Protein AF-0000000085040462 (afdb_homodimer)

Foldseek 3Di:
DDQDQVLLVVLCVVQVADSVLSVVLCVVVVNDSVSSVVVLLVLLVVLQVVCVPPDFQAWFKDKDADPQQFKMKIWTKTKRDVVLRPDPVRVVLRVVLRVQCVVVVPDDQVSSQQTDDPRHGVVSVQSSVCSRVSIHIGIDDMDMDGANHKAKDADPSRFKIKIWHKPPQPFPCLRVLNHQLRVVCRVLVAPEQAPVGDDVVVLVVQLVVQLVVCVVVVHDPVCSNVRSVVSSVVCRLRRHQQNDQRPVHRVDGSVRVQCVRPNPMDIDDMDMGGGD/DDQDQVLLVVLCVVQVADSVLSVVLCVVVVNDSVSSVVVLLVLLVVLQVVCVPADFQAAFKDKDADPQQFKMKIWTKTKRDVVLRPDPVRVVLRVVLRVQCVVVVPDDQVSSQQTDDPRHGVVSVQSSVCSRVSIHIGIDDMDMDGANHKAKDADPSRFKIKIWHKPPQPFPCLRVLNHQLRVVCRPQVAPEQAPVGDDVVVLVVQLVVQLVVCVVVVHDNVCSNVRSVVSSVVVRLRRHQQNDQRPVHRVDGSVRVQCVRPNPMDIDDMDMGGGD

Radius of gyration: 31.66 Å; Cα contacts (8 Å, |Δi|>4): 1090; chains: 2; bounding box: 50×104×72 Å

pLDDT: mean 96.41, std 3.33, range [62.56, 98.94]

Nearest PDB structures (foldseek):
  4pc2-assembly1_C  TM=9.126E-01  e=3.373E-28  Escherichia coli
  7vmx-assembly1_A  TM=9.121E-01  e=2.551E-26  Mycobacterium tuberculosis
  4r71-assembly2_C  TM=9.081E-01  e=3.255E-26  Escherichia coli K-12
  1tfe-assembly1_A-2  TM=8.864E-01  e=5.019E-11  Thermus thermophilus
  1aip-assembly1_D  TM=4.682E-01  e=1.614E-14  Thermus thermophilus

InterPro domains:
  IPR001816 Translation elongation factor EFTs/EF1B [MF_00050] (1-276)
  IPR001816 Translation elongation factor EFTs/EF1B [PTHR11741] (5-276)
  IPR001816 Translation elongation factor EFTs/EF1B [TIGR00116] (1-276)
  IPR009060 UBA-like superfamily [SSF46934] (1-55)
  IPR014039 Translation elongation factor EFTs/EF1B, dimerisation [PF00889] (80-276)
  IPR018101 Translation elongation factor Ts, conserved site [PS01126] (11-26)
  IPR018101 Translation elongation factor Ts, conserved site [PS01127] (76-86)
  IPR036402 Elongation factor Ts, dimerisation domain superfamily [G3DSA:3.30.479.20] (56-147)
  IPR036402 Elongation factor Ts, dimerisation domain superfamily [G3DSA:3.30.479.20] (149-276)
  IPR036402 Elongation factor Ts, dimerisation domain superfamily [SSF54713] (56-276)

Structure (mmCIF, N/CA/C/O backbone):
data_AF-0000000085040462-model_v1
#
loop_
_entity.id
_entity.type
_entity.pdbx_description
1 polymer 'Elongation factor Ts'
#
loop_
_atom_site.group_PDB
_atom_site.id
_atom_site.type_symbol
_atom_site.label_atom_id
_atom_site.label_alt_id
_atom_site.label_comp_id
_atom_site.label_asym_id
_atom_site.label_entity_id
_atom_site.label_seq_id
_atom_site.pdbx_PDB_ins_code
_atom_site.Cartn_x
_atom_site.Cartn_y
_atom_site.Cartn_z
_atom_site.occupancy
_atom_site.B_iso_or_equiv
_atom_site.auth_seq_id
_atom_site.auth_comp_id
_atom_site.auth_asym_id
_atom_site.auth_atom_id
_atom_site.pdbx_PDB_model_num
ATOM 1 N N . MET A 1 1 ? -19.969 27.719 -11.742 1 62.56 1 MET A N 1
ATOM 2 C CA . MET A 1 1 ? -20.031 27.828 -10.289 1 62.56 1 MET A CA 1
ATOM 3 C C . MET A 1 1 ? -18.703 27.484 -9.648 1 62.56 1 MET A C 1
ATOM 5 O O . MET A 1 1 ? -17.953 26.656 -10.172 1 62.56 1 MET A O 1
ATOM 9 N N . ALA A 1 2 ? -18.344 28.125 -8.617 1 82.06 2 ALA A N 1
ATOM 10 C CA . ALA A 1 2 ? -17.031 27.922 -8.023 1 82.06 2 ALA A CA 1
ATOM 11 C C . ALA A 1 2 ? -16.984 26.641 -7.199 1 82.06 2 ALA A C 1
ATOM 13 O O . ALA A 1 2 ? -17.875 26.391 -6.375 1 82.06 2 ALA A O 1
ATOM 14 N N . ILE A 1 3 ? -16.203 25.562 -7.66 1 92.06 3 ILE A N 1
ATOM 15 C CA . ILE A 1 3 ? -16 24.297 -6.945 1 92.06 3 ILE A CA 1
ATOM 16 C C . ILE A 1 3 ? -15.164 24.547 -5.691 1 92.06 3 ILE A C 1
ATOM 18 O O . ILE A 1 3 ? -14.062 25.078 -5.766 1 92.06 3 ILE A O 1
ATOM 22 N N . THR A 1 4 ? -15.75 24.219 -4.578 1 92.69 4 THR A N 1
ATOM 23 C CA . THR A 1 4 ? -15.07 24.484 -3.316 1 92.69 4 THR A CA 1
ATOM 24 C C . THR A 1 4 ? -14.141 23.328 -2.949 1 92.69 4 THR A C 1
ATOM 26 O O . THR A 1 4 ? -14.312 22.203 -3.438 1 92.69 4 THR A O 1
ATOM 29 N N . ALA A 1 5 ? -13.211 23.609 -2.092 1 90.12 5 ALA A N 1
ATOM 30 C CA . ALA A 1 5 ? -12.297 22.578 -1.579 1 90.12 5 ALA A CA 1
ATOM 31 C C . ALA A 1 5 ? -13.055 21.484 -0.834 1 90.12 5 ALA A C 1
ATOM 33 O O . ALA A 1 5 ? -12.695 20.312 -0.903 1 90.12 5 ALA A O 1
ATOM 34 N N . GLN A 1 6 ? -14.055 21.922 -0.183 1 92.38 6 GLN A N 1
ATOM 35 C CA . GLN A 1 6 ? -14.867 20.984 0.579 1 92.38 6 GLN A CA 1
ATOM 36 C C . GLN A 1 6 ? -15.562 19.984 -0.344 1 92.38 6 GLN A C 1
ATOM 38 O O . GLN A 1 6 ? -15.633 18.797 -0.041 1 92.38 6 GLN A O 1
ATOM 43 N N . GLU A 1 7 ? -16.062 20.531 -1.396 1 94.38 7 GLU A N 1
ATOM 44 C CA . GLU A 1 7 ? -16.719 19.672 -2.373 1 94.38 7 GLU A CA 1
ATOM 45 C C . GLU A 1 7 ? -15.727 18.688 -2.994 1 94.38 7 GLU A C 1
ATOM 47 O O . GLU A 1 7 ? -16.047 17.5 -3.172 1 94.38 7 GLU A O 1
ATOM 52 N N . VAL A 1 8 ? -14.57 19.188 -3.312 1 94.94 8 VAL A N 1
ATOM 53 C CA . VAL A 1 8 ? -13.531 18.344 -3.893 1 94.94 8 VAL A CA 1
ATOM 54 C C . VAL A 1 8 ? -13.156 17.234 -2.91 1 94.94 8 VAL A C 1
ATOM 56 O O . VAL A 1 8 ? -13.039 16.062 -3.293 1 94.94 8 VAL A O 1
ATOM 59 N N . ASN A 1 9 ? -13.047 17.609 -1.675 1 92.62 9 ASN A N 1
ATOM 60 C CA . ASN A 1 9 ? -12.672 16.641 -0.647 1 92.62 9 ASN A CA 1
ATOM 61 C C . ASN A 1 9 ? -13.758 15.586 -0.448 1 92.62 9 ASN A C 1
ATOM 63 O O . ASN A 1 9 ? -13.453 14.414 -0.231 1 92.62 9 ASN A O 1
ATOM 67 N N . LYS A 1 10 ? -14.906 16.031 -0.472 1 94.31 10 LYS A N 1
ATOM 68 C CA . LYS A 1 10 ? -16.016 15.094 -0.341 1 94.31 10 LYS A CA 1
ATOM 69 C C . LYS A 1 10 ? -15.977 14.047 -1.451 1 94.31 10 LYS A C 1
ATOM 71 O O . LYS A 1 10 ? -16.109 12.852 -1.188 1 94.31 10 LYS A O 1
ATOM 76 N N . LEU A 1 11 ? -15.812 14.5 -2.699 1 95.25 11 LEU A N 1
ATOM 77 C CA . LEU A 1 11 ? -15.734 13.586 -3.83 1 95.25 11 LEU A CA 1
ATOM 78 C C . LEU A 1 11 ? -14.531 12.664 -3.697 1 95.25 11 LEU A C 1
ATOM 80 O O . LEU A 1 11 ? -14.617 11.469 -3.988 1 95.25 11 LEU A O 1
ATOM 84 N N . ARG A 1 12 ? -13.438 13.234 -3.248 1 92.5 12 ARG A N 1
ATOM 85 C CA . ARG A 1 12 ? -12.211 12.477 -3.047 1 92.5 12 ARG A CA 1
ATOM 86 C C . ARG A 1 12 ? -12.422 11.352 -2.031 1 92.5 12 ARG A C 1
ATOM 88 O O . ARG A 1 12 ? -11.984 10.227 -2.25 1 92.5 12 ARG A O 1
ATOM 95 N N . GLN A 1 13 ? -13.07 11.672 -0.992 1 89.25 13 GLN A N 1
ATOM 96 C CA . GLN A 1 13 ? -13.32 10.695 0.062 1 89.25 13 GLN A CA 1
ATOM 97 C C . GLN A 1 13 ? -14.242 9.586 -0.427 1 89.25 13 GLN A C 1
ATOM 99 O O . GLN A 1 13 ? -14.078 8.422 -0.045 1 89.25 13 GLN A O 1
ATOM 104 N N . LYS A 1 14 ? -15.086 9.953 -1.251 1 89.31 14 LYS A N 1
ATOM 105 C CA . LYS A 1 14 ? -16.062 8.992 -1.75 1 89.31 14 LYS A CA 1
ATOM 106 C C . LYS A 1 14 ? -15.445 8.062 -2.791 1 89.31 14 LYS A C 1
ATOM 108 O O . LYS A 1 14 ? -15.758 6.875 -2.838 1 89.31 14 LYS A O 1
ATOM 113 N N . THR A 1 15 ? -14.5 8.578 -3.598 1 90.38 15 THR A N 1
ATOM 114 C CA . THR A 1 15 ? -14.047 7.824 -4.762 1 90.38 15 THR A CA 1
ATOM 115 C C . THR A 1 15 ? -12.617 7.32 -4.562 1 90.38 15 THR A C 1
ATOM 117 O O . THR A 1 15 ? -12.18 6.406 -5.258 1 90.38 15 THR A O 1
ATOM 120 N N . GLY A 1 16 ? -11.898 7.98 -3.656 1 88.25 16 GLY A N 1
ATOM 121 C CA . GLY A 1 16 ? -10.5 7.648 -3.445 1 88.25 16 GLY A CA 1
ATOM 122 C C . GLY A 1 16 ? -9.586 8.195 -4.527 1 88.25 16 GLY A C 1
ATOM 123 O O . GLY A 1 16 ? -8.367 8.016 -4.469 1 88.25 16 GLY A O 1
ATOM 124 N N . ALA A 1 17 ? -10.195 8.96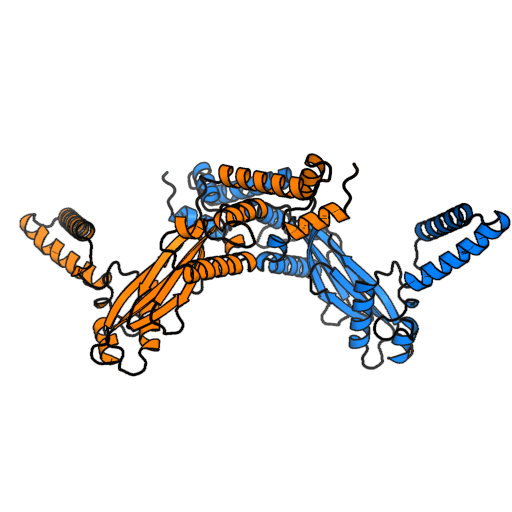9 -5.477 1 90.69 17 ALA A N 1
ATOM 125 C CA . ALA A 1 17 ? -9.406 9.539 -6.566 1 90.69 17 ALA A CA 1
ATOM 126 C C . ALA A 1 17 ? -8.539 10.695 -6.074 1 90.69 17 ALA A C 1
ATOM 128 O O . ALA A 1 17 ? -8.758 11.219 -4.98 1 90.69 17 ALA A O 1
ATOM 129 N N . GLY A 1 18 ? -7.508 10.992 -6.848 1 90 18 GLY A N 1
ATOM 130 C CA . GLY A 1 18 ? -6.629 12.094 -6.488 1 90 18 GLY A CA 1
ATOM 131 C C . GLY A 1 18 ? -7.332 13.438 -6.477 1 90 18 GLY A C 1
ATOM 132 O O . GLY A 1 18 ? -8.336 13.625 -7.168 1 90 18 GLY A O 1
ATOM 133 N N . MET A 1 19 ? -6.812 14.297 -5.758 1 91.62 19 MET A N 1
ATOM 134 C CA . MET A 1 19 ? -7.391 15.625 -5.539 1 91.62 19 MET A CA 1
ATOM 135 C C . MET A 1 19 ? -7.652 16.328 -6.867 1 91.62 19 MET A C 1
ATOM 137 O O . MET A 1 19 ? -8.766 16.797 -7.109 1 91.62 19 MET A O 1
ATOM 141 N N . MET A 1 20 ? -6.652 16.359 -7.758 1 90.94 20 MET A N 1
ATOM 142 C CA . MET A 1 20 ? -6.766 17.109 -9.008 1 90.94 20 MET A CA 1
ATOM 143 C C . MET A 1 20 ? -7.781 16.453 -9.938 1 90.94 20 MET A C 1
ATOM 145 O O . MET A 1 20 ? -8.484 17.141 -10.68 1 90.94 20 MET A O 1
ATOM 149 N N . ASP A 1 21 ? -7.832 15.188 -9.922 1 93.31 21 ASP A N 1
ATOM 150 C CA . ASP A 1 21 ? -8.82 14.477 -10.727 1 93.31 21 ASP A CA 1
ATOM 151 C C . ASP A 1 21 ? -10.242 14.797 -10.258 1 93.31 21 ASP A C 1
ATOM 153 O O . ASP A 1 21 ? -11.133 15.023 -11.07 1 93.31 21 ASP A O 1
ATOM 157 N N . CYS A 1 22 ? -10.43 14.844 -8.969 1 95.62 22 CYS A N 1
ATOM 158 C CA . CYS A 1 22 ? -11.727 15.195 -8.406 1 95.62 22 CYS A CA 1
ATOM 159 C C . CYS A 1 22 ? -12.109 16.625 -8.75 1 95.62 22 CYS A C 1
ATOM 161 O O . CYS A 1 22 ? -13.25 16.906 -9.117 1 95.62 22 CYS A O 1
ATOM 163 N N . LYS A 1 23 ? -11.109 17.469 -8.609 1 95.25 23 LYS A N 1
ATOM 164 C CA . LYS A 1 23 ? -11.344 18.875 -8.945 1 95.25 23 LYS A CA 1
ATOM 165 C C . LYS A 1 23 ? -11.75 19.016 -10.414 1 95.25 23 LYS A C 1
ATOM 167 O O . LYS A 1 23 ? -12.734 19.703 -10.719 1 95.25 23 LYS A O 1
ATOM 172 N N . LYS A 1 24 ? -11.094 18.375 -11.289 1 95.06 24 LYS A N 1
ATOM 173 C CA . LYS A 1 24 ? -11.391 18.438 -12.719 1 95.06 24 LYS A CA 1
ATOM 174 C C . LYS A 1 24 ? -12.766 17.844 -13.016 1 95.06 24 LYS A C 1
ATOM 176 O O . LYS A 1 24 ? -13.523 18.391 -13.812 1 95.06 24 LYS A O 1
ATOM 181 N N . ALA A 1 25 ? -13.07 16.75 -12.383 1 96.75 25 ALA A N 1
ATOM 182 C CA . ALA A 1 25 ? -14.359 16.094 -12.594 1 96.75 25 ALA A CA 1
ATOM 183 C C . ALA A 1 25 ? -15.516 17 -12.148 1 96.75 25 ALA A C 1
ATOM 185 O O . ALA A 1 25 ? -16.5 17.141 -12.867 1 96.75 25 ALA A O 1
ATOM 186 N N . LEU A 1 26 ? -15.359 17.609 -11 1 97.81 26 LEU A N 1
ATOM 187 C CA . LEU A 1 26 ? -16.406 18.5 -10.492 1 97.81 26 LEU A CA 1
ATOM 188 C C . LEU A 1 26 ? -16.562 19.719 -11.391 1 97.81 26 LEU A C 1
ATOM 190 O O . LEU A 1 26 ? -17.688 20.172 -11.633 1 97.81 26 LEU A O 1
ATOM 194 N N . THR A 1 27 ? -15.414 20.172 -11.875 1 97.25 27 THR A N 1
ATOM 195 C CA . THR A 1 27 ? -15.445 21.328 -12.773 1 97.25 27 THR A CA 1
ATOM 196 C C . THR A 1 27 ? -16.172 20.984 -14.062 1 97.25 27 THR A C 1
ATOM 198 O O . THR A 1 27 ? -17.078 21.719 -14.484 1 97.25 27 THR A O 1
ATOM 201 N N . GLU A 1 28 ? -15.797 19.875 -14.609 1 96.88 28 GLU A N 1
ATOM 202 C CA . GLU A 1 28 ? -16.422 19.422 -15.844 1 96.88 28 GLU A CA 1
ATOM 203 C C . GLU A 1 28 ? -17.922 19.156 -15.633 1 96.88 28 GLU A C 1
ATOM 205 O O . GLU A 1 28 ? -18.734 19.391 -16.531 1 96.88 28 GLU A O 1
ATOM 210 N N . ALA A 1 29 ? -18.266 18.75 -14.43 1 97.44 29 ALA A N 1
ATOM 211 C CA . ALA A 1 29 ? -19.641 18.406 -14.078 1 97.44 29 ALA A CA 1
ATOM 212 C C . ALA A 1 29 ? -20.406 19.641 -13.594 1 97.44 29 ALA A C 1
ATOM 214 O O . ALA A 1 29 ? -21.562 19.547 -13.195 1 97.44 29 ALA A O 1
ATOM 215 N N . GLU A 1 30 ? -19.75 20.734 -13.57 1 96.06 30 GLU A N 1
ATOM 216 C CA . GLU A 1 30 ? -20.328 21.984 -13.102 1 96.06 30 GLU A CA 1
ATOM 217 C C . GLU A 1 30 ? -20.938 21.828 -11.711 1 96.06 30 GLU A C 1
ATOM 219 O O . GLU A 1 30 ? -22.062 22.266 -11.461 1 96.06 30 GLU A O 1
ATOM 224 N N . GLY A 1 31 ? -20.328 21.078 -10.953 1 95 31 GLY A N 1
ATOM 225 C CA . GLY A 1 31 ? -20.688 20.938 -9.547 1 95 31 GLY A CA 1
ATOM 226 C C . GLY A 1 31 ? -21.656 19.797 -9.273 1 95 31 GLY A C 1
ATOM 227 O O . GLY A 1 31 ? -22 19.531 -8.125 1 95 31 GLY A O 1
ATOM 228 N N . ASP A 1 32 ? -22.078 19.141 -10.297 1 96.12 32 ASP A N 1
ATOM 229 C CA . ASP A 1 32 ? -22.953 17.984 -10.125 1 96.12 32 ASP A CA 1
ATOM 230 C C . ASP A 1 32 ? -22.172 16.766 -9.648 1 96.12 32 ASP A C 1
ATOM 232 O O . ASP A 1 32 ? -21.375 16.203 -10.406 1 96.12 32 ASP A O 1
ATOM 236 N N . PHE A 1 33 ? -22.438 16.375 -8.422 1 95 33 PHE A N 1
ATOM 237 C CA . PHE A 1 33 ? -21.641 15.336 -7.77 1 95 33 PHE A CA 1
ATOM 238 C C . PHE A 1 33 ? -21.797 14.008 -8.492 1 95 33 PHE A C 1
ATOM 240 O O . PHE A 1 33 ? -20.812 13.305 -8.734 1 95 33 PHE A O 1
ATOM 247 N N . GLU A 1 34 ? -23.031 13.633 -8.875 1 95.12 34 GLU A N 1
ATOM 248 C CA . GLU A 1 34 ? -23.266 12.367 -9.562 1 95.12 34 GLU A CA 1
ATOM 249 C C . GLU A 1 34 ? -22.594 12.344 -10.93 1 95.12 34 GLU A C 1
ATOM 251 O O . GLU A 1 34 ? -22 11.344 -11.328 1 95.12 34 GLU A O 1
ATOM 256 N N . LYS A 1 35 ? -22.719 13.422 -11.602 1 96.38 35 LYS A N 1
ATOM 257 C CA . LYS A 1 35 ? -22.047 13.539 -12.891 1 96.38 35 LYS A CA 1
ATOM 258 C C . LYS A 1 35 ? -20.531 13.461 -12.742 1 96.38 35 LYS A C 1
ATOM 260 O O . LYS A 1 35 ? -19.859 12.875 -13.586 1 96.38 35 LYS A O 1
ATOM 265 N N . ALA A 1 36 ? -19.984 14.055 -11.688 1 97.06 36 ALA A N 1
ATOM 266 C CA . ALA A 1 36 ? -18.547 14.008 -11.43 1 97.06 36 ALA A CA 1
ATOM 267 C C . ALA A 1 36 ? -18.078 12.578 -11.188 1 97.06 36 ALA A C 1
ATOM 269 O O . ALA A 1 36 ? -17.016 12.18 -11.664 1 97.06 36 ALA A O 1
ATOM 270 N N . ILE A 1 37 ? -18.906 11.836 -10.453 1 94.31 37 ILE A N 1
ATOM 271 C CA . ILE A 1 37 ? -18.578 10.438 -10.203 1 94.31 37 ILE A CA 1
ATOM 272 C C . ILE A 1 37 ? -18.531 9.672 -11.523 1 94.31 37 ILE A C 1
ATOM 274 O O . ILE A 1 37 ? -17.625 8.867 -11.75 1 94.31 37 ILE A O 1
ATOM 278 N N . ASP A 1 38 ? -19.438 9.961 -12.422 1 94.94 38 ASP A N 1
ATOM 279 C CA . ASP A 1 38 ? -19.484 9.312 -13.734 1 94.94 38 ASP A CA 1
ATOM 280 C C . ASP A 1 38 ? -18.25 9.68 -14.555 1 94.94 38 ASP A C 1
ATOM 282 O O . ASP A 1 38 ? -17.703 8.836 -15.266 1 94.94 38 ASP A O 1
ATOM 286 N N . ILE A 1 39 ? -17.875 10.875 -14.477 1 96.06 39 ILE A N 1
ATOM 287 C CA . ILE A 1 39 ? -16.703 11.336 -15.195 1 96.06 39 ILE A CA 1
ATOM 288 C C . ILE A 1 39 ? -15.461 10.602 -14.695 1 96.06 39 ILE A C 1
ATOM 290 O O . ILE A 1 39 ? -14.617 10.172 -15.492 1 96.06 39 ILE A O 1
ATOM 294 N N . LEU A 1 40 ? -15.383 10.43 -13.375 1 95.12 40 LEU A N 1
ATOM 295 C CA . LEU A 1 40 ? -14.258 9.695 -12.797 1 95.12 40 LEU A CA 1
ATOM 296 C C . LEU A 1 40 ? -14.281 8.234 -13.234 1 95.12 40 LEU A C 1
ATOM 298 O O . LEU A 1 40 ? -13.234 7.645 -13.492 1 95.12 40 LEU A O 1
ATOM 302 N N . ARG A 1 41 ? -15.391 7.699 -13.297 1 93 41 ARG A N 1
ATOM 303 C CA . ARG A 1 41 ? -15.531 6.324 -13.758 1 93 41 ARG A CA 1
ATOM 304 C C . ARG A 1 41 ? -15.062 6.18 -15.203 1 93 41 ARG A C 1
ATOM 306 O O . ARG A 1 41 ? -14.328 5.246 -15.531 1 93 41 ARG A O 1
ATOM 313 N N . LYS A 1 42 ? -15.453 7.102 -16.047 1 95.5 42 LYS A N 1
ATOM 314 C CA . LYS A 1 42 ? -15.023 7.098 -17.438 1 95.5 42 LYS A CA 1
ATOM 315 C C . LYS A 1 42 ? -13.516 7.246 -17.547 1 95.5 42 LYS A C 1
ATOM 317 O O . LYS A 1 42 ? -12.883 6.617 -18.406 1 95.5 42 LYS A O 1
ATOM 322 N N . LYS A 1 43 ? -13.023 8.047 -16.75 1 93.69 43 LYS A N 1
ATOM 323 C CA . LYS A 1 43 ? -11.57 8.172 -16.703 1 93.69 43 LYS A CA 1
ATOM 324 C C . LYS A 1 43 ? -10.922 6.84 -16.344 1 93.69 43 LYS A C 1
ATOM 326 O O . LYS A 1 43 ? -9.922 6.449 -16.938 1 93.69 43 LYS A O 1
ATOM 331 N N . GLY A 1 44 ? -11.461 6.211 -15.391 1 93.75 44 GLY A N 1
ATOM 332 C CA . GLY A 1 44 ? -10.977 4.887 -15.016 1 93.75 44 GLY A CA 1
ATOM 333 C C . GLY A 1 44 ? -11 3.902 -16.172 1 93.75 44 GLY A C 1
ATOM 334 O O . GLY A 1 44 ? -10.055 3.123 -16.344 1 93.75 44 GLY A O 1
ATOM 335 N N . GLN A 1 45 ? -12.016 3.984 -16.938 1 95.56 45 GLN A N 1
ATOM 336 C CA . GLN A 1 45 ? -12.133 3.135 -18.109 1 95.56 45 GLN A CA 1
ATOM 337 C C . GLN A 1 45 ? -11.039 3.453 -19.125 1 95.56 45 GLN A C 1
ATOM 339 O O . GLN A 1 45 ? -10.477 2.549 -19.75 1 95.56 45 GLN A O 1
ATOM 344 N N . LYS A 1 46 ? -10.82 4.703 -19.281 1 95.56 46 LYS A N 1
ATOM 345 C CA . LYS A 1 46 ? -9.773 5.121 -20.203 1 95.56 46 LYS A CA 1
ATOM 346 C C . LYS A 1 46 ? -8.406 4.617 -19.734 1 95.56 46 LYS A C 1
ATOM 348 O O . LYS A 1 46 ? -7.617 4.121 -20.547 1 95.56 46 LYS A O 1
ATOM 353 N N . VAL A 1 47 ? -8.172 4.758 -18.469 1 93.56 47 VAL A N 1
ATOM 354 C CA . VAL A 1 47 ? -6.918 4.266 -17.906 1 93.56 47 VAL A CA 1
ATOM 355 C C . VAL A 1 47 ? -6.82 2.754 -18.109 1 93.56 47 VAL A C 1
ATOM 357 O O . VAL A 1 47 ? -5.785 2.24 -18.531 1 93.56 47 VAL A O 1
ATOM 360 N N . SER A 1 48 ? -7.836 2.104 -17.797 1 94.62 48 SER A N 1
ATOM 361 C CA . SER A 1 48 ? -7.883 0.655 -17.969 1 94.62 48 SER A CA 1
ATOM 362 C C . SER A 1 48 ? -7.59 0.26 -19.406 1 94.62 48 SER A C 1
ATOM 364 O O . SER A 1 48 ? -6.809 -0.658 -19.656 1 94.62 48 SER A O 1
ATOM 366 N N . ALA A 1 49 ? -8.211 0.947 -20.297 1 95.06 49 ALA A N 1
ATOM 367 C CA . ALA A 1 49 ? -8.031 0.651 -21.719 1 95.06 49 ALA A CA 1
ATOM 368 C C . ALA A 1 49 ? -6.59 0.91 -22.156 1 95.06 49 ALA A C 1
ATOM 370 O O . ALA A 1 49 ? -6.02 0.137 -22.922 1 95.06 49 ALA A O 1
ATOM 371 N N . SER A 1 50 ? -5.98 1.944 -21.703 1 94.19 50 SER A N 1
ATOM 372 C CA . SER A 1 50 ? -4.621 2.314 -22.078 1 94.19 50 SER A CA 1
ATOM 373 C C . SER A 1 50 ? -3.602 1.328 -21.531 1 94.19 50 SER A C 1
ATOM 375 O O . SER A 1 50 ? -2.457 1.282 -21.984 1 94.19 50 SER A O 1
ATOM 377 N N . ARG A 1 51 ? -4.051 0.521 -20.594 1 93.88 51 ARG A N 1
ATOM 378 C CA . ARG A 1 51 ? -3.135 -0.408 -19.938 1 93.88 51 ARG A CA 1
ATOM 379 C C . ARG A 1 51 ? -3.504 -1.854 -20.25 1 93.88 51 ARG A C 1
ATOM 381 O O . ARG A 1 51 ? -3.016 -2.781 -19.594 1 93.88 51 ARG A O 1
ATOM 388 N N . ALA A 1 52 ? -4.281 -1.978 -21.203 1 92.38 52 ALA A N 1
ATOM 389 C CA . ALA A 1 52 ? -4.777 -3.309 -21.531 1 92.38 52 ALA A CA 1
ATOM 390 C C . ALA A 1 52 ? -3.639 -4.23 -21.969 1 92.38 52 ALA A C 1
ATOM 392 O O . ALA A 1 52 ? -3.701 -5.441 -21.766 1 92.38 52 ALA A O 1
ATOM 393 N N . ASP A 1 53 ? -2.582 -3.695 -22.5 1 92.06 53 ASP A N 1
ATOM 394 C CA . ASP A 1 53 ? -1.487 -4.492 -23.047 1 92.06 53 ASP A CA 1
ATOM 395 C C . ASP A 1 53 ? -0.429 -4.773 -21.984 1 92.06 53 ASP A C 1
ATOM 397 O O . ASP A 1 53 ? 0.518 -5.527 -22.219 1 92.06 53 ASP A O 1
ATOM 401 N N . ARG A 1 54 ? -0.632 -4.191 -20.828 1 93 54 ARG A N 1
ATOM 402 C CA . ARG A 1 54 ? 0.325 -4.414 -19.75 1 93 54 ARG A CA 1
ATOM 403 C C . ARG A 1 54 ? 0.179 -5.816 -19.172 1 93 54 ARG A C 1
ATOM 405 O O . ARG A 1 54 ? -0.9 -6.41 -19.234 1 93 54 ARG A O 1
ATOM 412 N N . GLU A 1 55 ? 1.296 -6.332 -18.734 1 94.06 55 GLU A N 1
ATOM 413 C CA . GLU A 1 55 ? 1.271 -7.621 -18.062 1 94.06 55 GLU A CA 1
ATOM 414 C C . GLU A 1 55 ? 1.159 -7.441 -16.547 1 94.06 55 GLU A C 1
ATOM 416 O O . GLU A 1 55 ? 1.807 -6.566 -15.969 1 94.06 55 GLU A O 1
ATOM 421 N N . THR A 1 56 ? 0.315 -8.195 -15.953 1 95.94 56 THR A N 1
ATOM 422 C CA . THR A 1 56 ? 0.187 -8.203 -14.5 1 95.94 56 THR A CA 1
ATOM 423 C C . THR A 1 56 ? 0.86 -9.438 -13.906 1 95.94 56 THR A C 1
ATOM 425 O O . THR A 1 56 ? 0.271 -10.523 -13.883 1 95.94 56 THR A O 1
ATOM 428 N N . LYS A 1 57 ? 2.064 -9.242 -13.438 1 95 57 LYS A N 1
ATOM 429 C CA . LYS A 1 57 ? 2.859 -10.359 -12.938 1 95 57 LYS A CA 1
ATOM 430 C C . LYS A 1 57 ? 3.035 -10.281 -11.422 1 95 57 LYS A C 1
ATOM 432 O O . LYS A 1 57 ? 3.826 -11.023 -10.844 1 95 57 LYS A O 1
ATOM 437 N N . GLU A 1 58 ? 2.381 -9.328 -10.781 1 96.94 58 GLU A N 1
ATOM 438 C CA . GLU A 1 58 ? 2.299 -9.219 -9.328 1 96.94 58 GLU A CA 1
ATOM 439 C C . GLU A 1 58 ? 0.859 -9.359 -8.852 1 96.94 58 GLU A C 1
ATOM 441 O O . GLU A 1 58 ? -0.073 -9.375 -9.656 1 96.94 58 GLU A O 1
ATOM 446 N N . GLY A 1 59 ? 0.7 -9.477 -7.586 1 98.31 59 GLY A N 1
ATOM 447 C CA . GLY A 1 59 ? -0.643 -9.609 -7.043 1 98.31 59 GLY A CA 1
ATOM 448 C C . GLY A 1 59 ? -0.703 -10.469 -5.797 1 98.31 59 GLY A C 1
ATOM 449 O O . GLY A 1 59 ? 0.302 -10.641 -5.102 1 98.31 59 GLY A O 1
ATOM 450 N N . VAL A 1 60 ? -1.97 -10.875 -5.48 1 98.81 60 VAL A N 1
ATOM 451 C CA . VAL A 1 60 ? -2.168 -11.711 -4.305 1 98.81 60 VAL A CA 1
ATOM 452 C C . VAL A 1 60 ? -3.084 -12.883 -4.652 1 98.81 60 VAL A C 1
ATOM 454 O O . VAL A 1 60 ? -4.012 -12.742 -5.453 1 98.81 60 VAL A O 1
ATOM 457 N N . VAL A 1 61 ? -2.76 -14.008 -4.086 1 98.94 61 VAL A N 1
ATOM 458 C CA . VAL A 1 61 ? -3.619 -15.188 -4.133 1 98.94 61 VAL A CA 1
ATOM 459 C C . VAL A 1 61 ? -4.379 -15.328 -2.812 1 98.94 61 VAL A C 1
ATOM 461 O O . VAL A 1 61 ? -3.799 -15.156 -1.736 1 98.94 61 VAL A O 1
ATOM 464 N N . VAL A 1 62 ? -5.629 -15.594 -2.895 1 98.88 62 VAL A N 1
ATOM 465 C CA . VAL A 1 62 ? -6.457 -15.75 -1.703 1 98.88 62 VAL A CA 1
ATOM 466 C C . VAL A 1 62 ? -7.258 -17.047 -1.797 1 98.88 62 VAL A C 1
ATOM 468 O O . VAL A 1 62 ? -7.578 -17.516 -2.895 1 98.88 62 VAL A O 1
ATOM 471 N N . THR A 1 63 ? -7.578 -17.688 -0.619 1 98.94 63 THR A N 1
ATOM 472 C CA . THR A 1 63 ? -8.312 -18.953 -0.576 1 98.94 63 THR A CA 1
ATOM 473 C C . THR A 1 63 ? -9.438 -18.891 0.453 1 98.94 63 THR A C 1
ATOM 475 O O . THR A 1 63 ? -9.391 -18.078 1.381 1 98.94 63 THR A O 1
ATOM 478 N N . SER A 1 64 ? -10.414 -19.688 0.24 1 98.88 64 SER A N 1
ATOM 479 C CA . SER A 1 64 ? -11.5 -19.922 1.184 1 98.88 64 SER A CA 1
ATOM 480 C C . SER A 1 64 ? -11.875 -21.391 1.24 1 98.88 64 SER A C 1
ATOM 482 O O . SER A 1 64 ? -11.922 -22.062 0.208 1 98.88 64 SER A O 1
ATOM 484 N N . VAL A 1 65 ? -12.078 -21.859 2.424 1 98.81 65 VAL A N 1
ATOM 485 C CA . VAL A 1 65 ? -12.594 -23.203 2.637 1 98.81 65 VAL A CA 1
ATOM 486 C C . VAL A 1 65 ? -13.93 -23.141 3.377 1 98.81 65 VAL A C 1
ATOM 488 O O . VAL A 1 65 ? -14.078 -22.375 4.34 1 98.81 65 VAL A O 1
ATOM 491 N N . SER A 1 66 ? -14.812 -23.922 2.889 1 98.69 66 SER A N 1
ATOM 492 C CA . SER A 1 66 ? -16.141 -23.906 3.486 1 98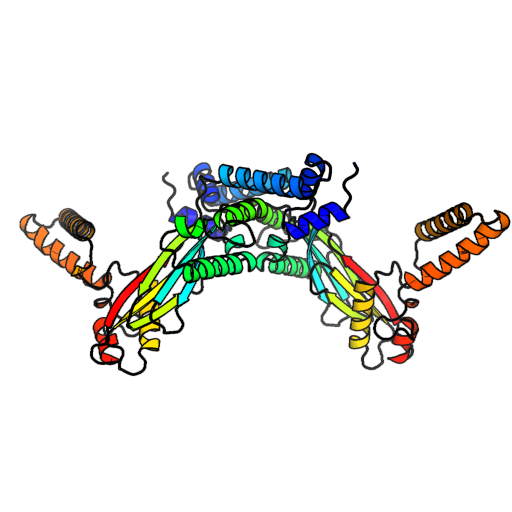.69 66 SER A CA 1
ATOM 493 C C . SER A 1 66 ? -16.094 -24.359 4.945 1 98.69 66 SER A C 1
ATOM 495 O O . SER A 1 66 ? -15.125 -24.984 5.379 1 98.69 66 SER A O 1
ATOM 497 N N . GLU A 1 67 ? -17.125 -24.062 5.684 1 97.75 67 GLU A N 1
ATOM 498 C CA . GLU A 1 67 ? -17.203 -24.375 7.105 1 97.75 67 GLU A CA 1
ATOM 499 C C . GLU A 1 67 ? -17.094 -25.875 7.344 1 97.75 67 GLU A C 1
ATOM 501 O O . GLU A 1 67 ? -16.484 -26.312 8.328 1 97.75 67 GLU A O 1
ATOM 506 N N . ASP A 1 68 ? -17.641 -26.703 6.484 1 97.69 68 ASP A N 1
ATOM 507 C CA . ASP A 1 68 ? -17.625 -28.156 6.66 1 97.69 68 ASP A CA 1
ATOM 508 C C . ASP A 1 68 ? -16.297 -28.734 6.184 1 97.69 68 ASP A C 1
ATOM 510 O O . ASP A 1 68 ? -16.094 -29.953 6.25 1 97.69 68 ASP A O 1
ATOM 514 N N . GLY A 1 69 ? -15.438 -27.875 5.566 1 98.06 69 GLY A N 1
ATOM 515 C CA . GLY A 1 69 ? -14.094 -28.281 5.199 1 98.06 69 GLY A CA 1
ATOM 516 C C . GLY A 1 69 ? -14.039 -29.031 3.883 1 98.06 69 GLY A C 1
ATOM 517 O O . GLY A 1 69 ? -13.016 -29.625 3.537 1 98.06 69 GLY A O 1
ATOM 518 N N . LYS A 1 70 ? -15.078 -28.984 3.105 1 98.56 70 LYS A N 1
ATOM 519 C CA . LYS A 1 70 ? -15.18 -29.922 1.995 1 98.56 70 LYS A CA 1
ATOM 520 C C . LYS A 1 70 ? -15.039 -29.203 0.654 1 98.56 70 LYS A C 1
ATOM 522 O O . LYS A 1 70 ? -14.836 -29.844 -0.379 1 98.56 70 LYS A O 1
ATOM 527 N N . THR A 1 71 ? -15.188 -27.875 0.622 1 98.81 71 THR A N 1
ATOM 528 C CA . THR A 1 71 ? -15.078 -27.109 -0.609 1 98.81 71 THR A CA 1
ATOM 529 C C . THR A 1 71 ? -14.039 -26 -0.458 1 98.81 71 THR A C 1
ATOM 531 O O . THR A 1 71 ? -14.094 -25.219 0.498 1 98.81 71 THR A O 1
ATOM 534 N N . GLY A 1 72 ? -13.078 -25.938 -1.32 1 98.88 72 GLY A N 1
ATOM 535 C CA . GLY A 1 72 ? -12.086 -24.875 -1.365 1 98.88 72 GLY A CA 1
ATOM 536 C C . GLY A 1 72 ? -12.148 -24.047 -2.639 1 98.88 72 GLY A C 1
ATOM 537 O O . GLY A 1 72 ? -12.391 -24.594 -3.721 1 98.88 72 GLY A O 1
ATOM 538 N N . THR A 1 73 ? -12.008 -22.766 -2.51 1 98.94 73 THR A N 1
ATOM 539 C CA . THR A 1 73 ? -11.914 -21.844 -3.639 1 98.94 73 THR A CA 1
ATOM 540 C C . THR A 1 73 ? -10.641 -21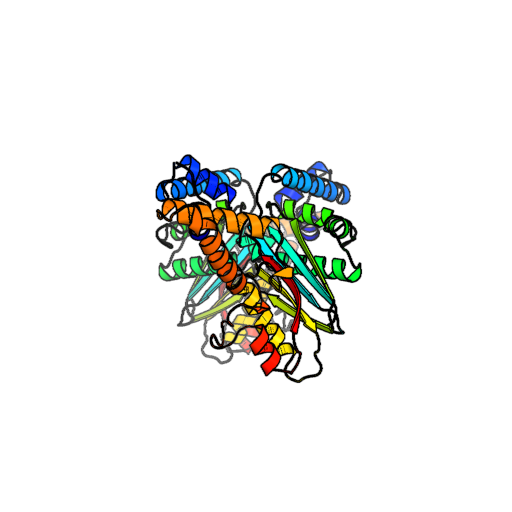.016 -3.559 1 98.94 73 THR A C 1
ATOM 542 O O . THR A 1 73 ? -10.258 -20.547 -2.48 1 98.94 73 THR A O 1
ATOM 545 N N . ILE A 1 74 ? -9.953 -20.906 -4.68 1 98.94 74 ILE A N 1
ATOM 546 C CA . ILE A 1 74 ? -8.727 -20.125 -4.766 1 98.94 74 ILE A CA 1
ATOM 547 C C . ILE A 1 74 ? -8.844 -19.109 -5.898 1 98.94 74 ILE A C 1
ATOM 549 O O . ILE A 1 74 ? -9.367 -19.422 -6.973 1 98.94 74 ILE A O 1
ATOM 553 N N . LEU A 1 75 ? -8.453 -17.875 -5.645 1 98.94 75 LEU A N 1
ATOM 554 C CA . LEU A 1 75 ? -8.555 -16.766 -6.578 1 98.94 75 LEU A CA 1
ATOM 555 C C . LEU A 1 75 ? -7.297 -15.898 -6.531 1 98.94 75 LEU A C 1
ATOM 557 O O . LEU A 1 75 ? -6.695 -15.727 -5.465 1 98.94 75 LEU A O 1
ATOM 561 N N . SER A 1 76 ? -6.902 -15.375 -7.672 1 98.94 76 SER A N 1
ATOM 562 C CA . SER A 1 76 ? -5.809 -14.406 -7.668 1 98.94 76 SER A CA 1
ATOM 563 C C . SER A 1 76 ? -6.262 -13.062 -8.234 1 98.94 76 SER A C 1
ATOM 565 O O . SER A 1 76 ? -7.023 -13.023 -9.203 1 98.94 76 SER A O 1
ATOM 567 N N . LEU A 1 77 ? -5.941 -11.992 -7.57 1 98.94 77 LEU A N 1
ATOM 568 C CA . LEU A 1 77 ? -6.008 -10.625 -8.062 1 98.94 77 LEU A CA 1
ATOM 569 C C . LEU A 1 77 ? -4.621 -10.102 -8.414 1 98.94 77 LEU A C 1
ATOM 571 O O . LEU A 1 77 ? -3.721 -10.102 -7.574 1 98.94 77 LEU A O 1
ATOM 575 N N . THR A 1 78 ? -4.5 -9.688 -9.68 1 98.69 78 THR A N 1
ATOM 576 C CA . THR A 1 78 ? -3.152 -9.391 -10.148 1 98.69 78 THR A CA 1
ATOM 577 C C . THR A 1 78 ? -3.01 -7.91 -10.484 1 98.69 78 THR A C 1
ATOM 579 O O . THR A 1 78 ? -4.008 -7.215 -10.695 1 98.69 78 THR A O 1
ATOM 582 N N . CYS A 1 79 ? -1.779 -7.402 -10.477 1 97.88 79 CYS A N 1
ATOM 583 C CA . CYS A 1 79 ? -1.414 -6.02 -10.766 1 97.88 79 CYS A CA 1
ATOM 584 C C . CYS A 1 79 ? -0.018 -5.941 -11.375 1 97.88 79 CYS A C 1
ATOM 586 O O . CYS A 1 79 ? 0.608 -6.969 -11.641 1 97.88 79 CYS A O 1
ATOM 588 N N . GLU A 1 80 ? 0.445 -4.793 -11.68 1 96 80 GLU A N 1
ATOM 589 C CA . GLU A 1 80 ? 1.691 -4.613 -12.414 1 96 80 GLU A CA 1
ATOM 590 C C . GLU A 1 80 ? 2.898 -4.652 -11.484 1 96 80 GLU A C 1
ATOM 592 O O . GLU A 1 80 ? 3.941 -5.207 -11.828 1 96 80 GLU A O 1
ATOM 597 N N . THR A 1 81 ? 2.775 -4.016 -10.312 1 95.19 81 THR A N 1
ATOM 598 C CA . THR A 1 81 ? 3.936 -3.814 -9.453 1 95.19 81 THR A CA 1
ATOM 599 C C . THR A 1 81 ? 3.713 -4.461 -8.086 1 95.19 81 THR A C 1
ATOM 601 O O . THR A 1 81 ? 2.57 -4.703 -7.684 1 95.19 81 THR A O 1
ATOM 604 N N . ASP A 1 82 ? 4.812 -4.789 -7.379 1 95.31 82 ASP A N 1
ATOM 605 C CA . ASP A 1 82 ? 4.723 -5.355 -6.039 1 95.31 82 ASP A CA 1
ATOM 606 C C . ASP A 1 82 ? 4.254 -4.309 -5.031 1 95.31 82 ASP A C 1
ATOM 608 O O . ASP A 1 82 ? 3.746 -4.652 -3.961 1 95.31 82 ASP A O 1
ATOM 612 N N . PHE A 1 83 ? 4.43 -2.938 -5.293 1 96.06 83 PHE A N 1
ATOM 613 C CA . PHE A 1 83 ? 3.969 -1.851 -4.438 1 96.06 83 PHE A CA 1
ATOM 614 C C . PHE A 1 83 ? 2.465 -1.941 -4.207 1 96.06 83 PHE A C 1
ATOM 616 O O . PHE A 1 83 ? 1.997 -1.812 -3.074 1 96.06 83 PHE A O 1
ATOM 623 N N . VAL A 1 84 ? 1.736 -2.225 -5.324 1 97.62 84 VAL A N 1
ATOM 624 C CA . VAL A 1 84 ? 0.284 -2.336 -5.234 1 97.62 84 VAL A CA 1
ATOM 625 C C . VAL A 1 84 ? -0.092 -3.65 -4.555 1 97.62 84 VAL A C 1
ATOM 627 O O . VAL A 1 84 ? -0.989 -3.686 -3.709 1 97.62 84 VAL A O 1
ATOM 630 N N . ALA A 1 85 ? 0.644 -4.68 -4.891 1 97.62 85 ALA A N 1
ATOM 631 C CA . ALA A 1 85 ? 0.341 -6.008 -4.367 1 97.62 85 ALA A CA 1
ATOM 632 C C . ALA A 1 85 ? 0.465 -6.039 -2.848 1 97.62 85 ALA A C 1
ATOM 634 O O . ALA A 1 85 ? -0.251 -6.785 -2.176 1 97.62 85 ALA A O 1
ATOM 635 N N . LYS A 1 86 ? 1.307 -5.223 -2.334 1 96.5 86 LYS A N 1
ATOM 636 C CA . LYS A 1 86 ? 1.611 -5.242 -0.907 1 96.5 86 LYS A CA 1
ATOM 637 C C . LYS A 1 86 ? 0.708 -4.285 -0.139 1 96.5 86 LYS A C 1
ATOM 639 O O . LYS A 1 86 ? 0.854 -4.121 1.074 1 96.5 86 LYS A O 1
ATOM 644 N N . ASN A 1 87 ? -0.14 -3.633 -0.826 1 97.38 87 ASN A N 1
ATOM 645 C CA . ASN A 1 87 ? -1.052 -2.682 -0.2 1 97.38 87 ASN A CA 1
ATOM 646 C C . ASN A 1 87 ? -2.207 -3.391 0.502 1 97.38 87 ASN A C 1
ATOM 648 O O . ASN A 1 87 ? -2.824 -4.293 -0.066 1 97.38 87 ASN A O 1
ATOM 652 N N . ASP A 1 88 ? -2.6 -2.959 1.692 1 97 88 ASP A N 1
ATOM 653 C CA . ASP A 1 88 ? -3.639 -3.604 2.49 1 97 88 ASP A CA 1
ATOM 654 C C . ASP A 1 88 ? -5 -3.49 1.811 1 97 88 ASP A C 1
ATOM 656 O O . ASP A 1 88 ? -5.805 -4.422 1.862 1 97 88 ASP A O 1
ATOM 660 N N . GLU A 1 89 ? -5.207 -2.361 1.246 1 96.12 89 GLU A N 1
ATOM 661 C CA . GLU A 1 89 ? -6.477 -2.172 0.552 1 96.12 89 GLU A CA 1
ATOM 662 C C . GLU A 1 89 ? -6.621 -3.145 -0.615 1 96.12 89 GLU A C 1
ATOM 664 O O . GLU A 1 89 ? -7.707 -3.664 -0.867 1 96.12 89 GLU A O 1
ATOM 669 N N . PHE A 1 90 ? -5.586 -3.41 -1.333 1 98.31 90 PHE A N 1
ATOM 670 C CA . PHE A 1 90 ? -5.566 -4.336 -2.459 1 98.31 90 PHE A CA 1
ATOM 671 C C . PHE A 1 90 ? -5.875 -5.754 -1.997 1 98.31 90 PHE A C 1
ATOM 673 O O . PHE A 1 90 ? -6.742 -6.426 -2.564 1 98.31 90 PHE A O 1
ATOM 680 N N . SER A 1 91 ? -5.215 -6.168 -0.951 1 98.44 91 SER A N 1
ATOM 681 C CA . SER A 1 91 ? -5.441 -7.5 -0.399 1 98.44 91 SER A CA 1
ATOM 682 C C . SER A 1 91 ? -6.871 -7.656 0.109 1 98.44 91 SER A C 1
ATOM 684 O O . SER A 1 91 ? -7.5 -8.688 -0.105 1 98.44 91 SER A O 1
ATOM 686 N N . ALA A 1 92 ? -7.355 -6.602 0.808 1 98.38 92 ALA A N 1
ATOM 687 C CA . ALA A 1 92 ? -8.727 -6.629 1.314 1 98.38 92 ALA A CA 1
ATOM 688 C C . ALA A 1 92 ? -9.727 -6.77 0.174 1 98.38 92 ALA A C 1
ATOM 690 O O . ALA A 1 92 ? -10.727 -7.484 0.302 1 98.38 92 ALA A O 1
ATOM 691 N N . PHE A 1 93 ? -9.398 -6.117 -0.866 1 98.5 93 PHE A N 1
ATOM 692 C CA . PHE A 1 93 ? -10.273 -6.195 -2.029 1 98.5 93 PHE A CA 1
ATOM 693 C C . PHE A 1 93 ? -10.273 -7.602 -2.615 1 98.5 93 PHE A C 1
ATOM 695 O O . PHE A 1 93 ? -11.336 -8.141 -2.943 1 98.5 93 PHE A O 1
ATOM 702 N N . ALA A 1 94 ? -9.172 -8.219 -2.789 1 98.88 94 ALA A N 1
ATOM 703 C CA . ALA A 1 94 ? -9.078 -9.594 -3.271 1 98.88 94 ALA A CA 1
ATOM 704 C C . ALA A 1 94 ? -9.938 -10.531 -2.422 1 98.88 94 ALA A C 1
ATOM 706 O O . ALA A 1 94 ? -10.672 -11.359 -2.955 1 98.88 94 ALA A O 1
ATOM 707 N N . ASN A 1 95 ? -9.828 -10.367 -1.116 1 98.88 95 ASN A N 1
ATOM 708 C CA . ASN A 1 95 ? -10.609 -11.195 -0.202 1 98.88 95 ASN A CA 1
ATOM 709 C C . ASN A 1 95 ? -12.102 -10.953 -0.355 1 98.88 95 ASN A C 1
ATOM 711 O O . ASN A 1 95 ? -12.906 -11.891 -0.279 1 98.88 95 ASN A O 1
ATOM 715 N N . ALA A 1 96 ? -12.43 -9.719 -0.555 1 98.88 96 ALA A N 1
ATOM 716 C CA . ALA A 1 96 ? -13.844 -9.391 -0.755 1 98.88 96 ALA A CA 1
ATOM 717 C C . ALA A 1 96 ? -14.375 -10.039 -2.029 1 98.88 96 ALA A C 1
ATOM 719 O O . ALA A 1 96 ? -15.492 -10.562 -2.045 1 98.88 96 ALA A O 1
ATOM 720 N N . ILE A 1 97 ? -13.625 -9.984 -3.111 1 98.88 97 ILE A N 1
ATOM 721 C CA . ILE A 1 97 ? -14.008 -10.625 -4.363 1 98.88 97 ILE A CA 1
ATOM 722 C C . ILE A 1 97 ? -14.203 -12.117 -4.137 1 98.88 97 ILE A C 1
ATOM 724 O O . ILE A 1 97 ? -15.195 -12.695 -4.578 1 98.88 97 ILE A O 1
ATOM 728 N N . LEU A 1 98 ? -13.289 -12.734 -3.484 1 98.94 98 LEU A N 1
ATOM 729 C CA . LEU A 1 98 ? -13.367 -14.164 -3.197 1 98.94 98 LEU A CA 1
ATOM 730 C C . LEU A 1 98 ? -14.648 -14.484 -2.434 1 98.94 98 LEU A C 1
ATOM 732 O O . LEU A 1 98 ? -15.344 -15.453 -2.76 1 98.94 98 LEU A O 1
ATOM 736 N N . ALA A 1 99 ? -14.922 -13.695 -1.431 1 98.81 99 ALA A N 1
ATOM 737 C CA . ALA A 1 99 ? -16.125 -13.922 -0.625 1 98.81 99 ALA A CA 1
ATOM 738 C C . ALA A 1 99 ? -17.375 -13.891 -1.488 1 98.81 99 ALA A C 1
ATOM 740 O O . ALA A 1 99 ? -18.25 -14.75 -1.354 1 98.81 99 ALA A O 1
ATOM 741 N N . GLU A 1 100 ? -17.406 -12.945 -2.375 1 98.88 100 GLU A N 1
ATOM 742 C CA . GLU A 1 100 ? -18.562 -12.844 -3.268 1 98.88 100 GLU A CA 1
ATOM 743 C C . GLU A 1 100 ? -18.625 -14.031 -4.223 1 98.88 100 GLU A C 1
ATOM 745 O O . GLU A 1 100 ? -19.703 -14.555 -4.512 1 98.88 100 GLU A O 1
ATOM 750 N N . ALA A 1 101 ? -17.5 -14.383 -4.754 1 98.88 101 ALA A N 1
ATOM 751 C CA . ALA A 1 101 ? -17.438 -15.531 -5.66 1 98.88 101 ALA A CA 1
ATOM 752 C C . ALA A 1 101 ? -17.953 -16.797 -4.984 1 98.88 101 ALA A C 1
ATOM 754 O O . ALA A 1 101 ? -18.719 -17.562 -5.578 1 98.88 101 ALA A O 1
ATOM 755 N N . VAL A 1 102 ? -17.531 -17.047 -3.758 1 98.81 102 VAL A N 1
ATOM 756 C CA . VAL A 1 102 ? -17.922 -18.219 -2.994 1 98.81 102 VAL A CA 1
ATOM 757 C C . VAL A 1 102 ? -19.438 -18.188 -2.719 1 98.81 102 VAL A C 1
ATOM 759 O O . VAL A 1 102 ? -20.141 -19.172 -2.934 1 98.81 102 VAL A O 1
ATOM 762 N N . LYS A 1 103 ? -19.875 -17.062 -2.238 1 98.5 103 LYS A N 1
ATOM 763 C CA . LYS A 1 103 ? -21.297 -16.891 -1.922 1 98.5 103 LYS A CA 1
ATOM 764 C C . LYS A 1 103 ? -22.172 -17.188 -3.133 1 98.5 103 LYS A C 1
ATOM 766 O O . LYS A 1 103 ? -23.219 -17.844 -3.006 1 98.5 103 LYS A O 1
ATOM 771 N N . ALA A 1 104 ? -21.688 -16.797 -4.281 1 98.5 104 ALA A N 1
ATOM 772 C CA . ALA A 1 104 ? -22.469 -16.938 -5.508 1 98.5 104 ALA A CA 1
ATOM 773 C C . ALA A 1 104 ? -22.188 -18.281 -6.176 1 98.5 104 ALA A C 1
ATOM 775 O O . ALA A 1 104 ? -22.797 -18.625 -7.191 1 98.5 104 ALA A O 1
ATOM 776 N N . ASP A 1 105 ? -21.234 -18.984 -5.66 1 98.25 105 ASP A N 1
ATOM 777 C CA . ASP A 1 105 ? -20.766 -20.219 -6.273 1 98.25 105 ASP A CA 1
ATOM 778 C C . ASP A 1 105 ? -20.359 -20 -7.727 1 98.25 105 ASP A C 1
ATOM 780 O O . ASP A 1 105 ? -20.797 -20.734 -8.617 1 98.25 105 ASP A O 1
ATOM 784 N N . ALA A 1 106 ? -19.641 -18.922 -7.945 1 98.31 106 ALA A N 1
ATOM 785 C CA . ALA A 1 106 ? -19.203 -18.578 -9.297 1 98.31 106 ALA A CA 1
ATOM 786 C C . ALA A 1 106 ? -18.219 -19.625 -9.828 1 98.31 106 ALA A C 1
ATOM 788 O O . ALA A 1 106 ? -17.375 -20.125 -9.094 1 98.31 106 ALA A O 1
ATOM 789 N N . ASP A 1 107 ? -18.297 -19.859 -11.117 1 97 107 ASP A N 1
ATOM 790 C CA . ASP A 1 107 ? -17.469 -20.922 -11.672 1 97 107 ASP A CA 1
ATOM 791 C C . ASP A 1 107 ? -16.609 -20.406 -12.82 1 97 107 ASP A C 1
ATOM 793 O O . ASP A 1 107 ? -15.992 -21.203 -13.547 1 97 107 ASP A O 1
ATOM 797 N N . SER A 1 108 ? -16.672 -19.125 -13.07 1 98.5 108 SER A N 1
ATOM 798 C CA . SER A 1 108 ? -15.828 -18.516 -14.094 1 98.5 108 SER A CA 1
ATOM 799 C C . SER A 1 108 ? -15.438 -17.094 -13.703 1 98.5 108 SER A C 1
ATOM 801 O O . SER A 1 108 ? -16.094 -16.469 -12.859 1 98.5 108 SER A O 1
ATOM 803 N N . ILE A 1 109 ? -14.391 -16.625 -14.312 1 98.75 109 ILE A N 1
ATOM 804 C CA . ILE A 1 109 ? -13.938 -15.258 -14.055 1 98.75 109 ILE A CA 1
ATOM 805 C C . ILE A 1 109 ? -14.984 -14.266 -14.555 1 98.75 109 ILE A C 1
ATOM 807 O O . ILE A 1 109 ? -15.258 -13.266 -13.891 1 98.75 109 ILE A O 1
ATOM 811 N N . GLU A 1 110 ? -15.586 -14.555 -15.688 1 98.62 110 GLU A N 1
ATOM 812 C CA . GLU A 1 110 ? -16.641 -13.703 -16.219 1 98.62 110 GLU A CA 1
ATOM 813 C C . GLU A 1 110 ? -17.797 -13.586 -15.234 1 98.62 110 GLU A C 1
ATOM 815 O O . GLU A 1 110 ? -18.328 -12.492 -15.016 1 98.62 110 GLU A O 1
ATOM 820 N N . ALA A 1 111 ? -18.156 -14.727 -14.672 1 98.81 111 ALA A N 1
ATOM 821 C CA . ALA A 1 111 ? -19.234 -14.727 -13.688 1 98.81 111 ALA A CA 1
ATOM 822 C C . ALA A 1 111 ? -18.859 -13.883 -12.469 1 98.81 111 ALA A C 1
ATOM 824 O O . ALA A 1 111 ? -19.688 -13.156 -11.93 1 98.81 111 ALA A O 1
ATOM 825 N N . VAL A 1 112 ? -17.641 -14.008 -12.031 1 98.88 112 VAL A N 1
ATOM 826 C CA . VAL A 1 112 ? -17.172 -13.234 -10.883 1 98.88 112 VAL A CA 1
ATOM 827 C C . VAL A 1 112 ? -17.266 -11.742 -11.195 1 98.88 112 VAL A C 1
ATOM 829 O O . VAL A 1 112 ? -17.766 -10.961 -10.375 1 98.88 112 VAL A O 1
ATOM 832 N N . LEU A 1 113 ? -16.828 -11.305 -12.359 1 98.81 113 LEU A N 1
ATOM 833 C CA . LEU A 1 113 ? -16.781 -9.898 -12.75 1 98.81 113 LEU A CA 1
ATOM 834 C C . LEU A 1 113 ? -18.188 -9.297 -12.82 1 98.81 113 LEU A C 1
ATOM 836 O O . LEU A 1 113 ? -18.359 -8.094 -12.625 1 98.81 113 LEU A O 1
ATOM 840 N N . ALA A 1 114 ? -19.156 -10.156 -12.977 1 98.69 114 ALA A N 1
ATOM 841 C CA . ALA A 1 114 ? -20.531 -9.695 -13.148 1 98.69 114 ALA A CA 1
ATOM 842 C C . ALA A 1 114 ? -21.25 -9.594 -11.805 1 98.69 114 ALA A C 1
ATOM 844 O O . ALA A 1 114 ? -22.344 -9.047 -11.719 1 98.69 114 ALA A O 1
ATOM 845 N N . LEU A 1 115 ? -20.672 -10.07 -10.758 1 98.81 115 LEU A N 1
ATOM 846 C CA . LEU A 1 115 ? -21.312 -10.062 -9.445 1 98.81 115 LEU A CA 1
ATOM 847 C C . LEU A 1 115 ? -21.438 -8.641 -8.914 1 98.81 115 LEU A C 1
ATOM 849 O O . LEU A 1 115 ? -20.578 -7.793 -9.164 1 98.81 115 LEU A O 1
ATOM 853 N N . PRO A 1 116 ? -22.484 -8.391 -8.109 1 98.06 116 PRO A N 1
ATOM 854 C CA . PRO A 1 116 ? -22.641 -7.07 -7.496 1 98.06 116 PRO A CA 1
ATOM 855 C C . PRO A 1 116 ? -21.625 -6.801 -6.391 1 98.06 116 PRO A C 1
ATOM 857 O O . PRO A 1 116 ? -21.266 -7.715 -5.645 1 98.06 116 PRO A O 1
ATOM 860 N N . TYR A 1 117 ? -21.219 -5.594 -6.281 1 97.12 117 TYR A N 1
ATOM 861 C CA . TYR A 1 117 ? -20.297 -5.129 -5.25 1 97.12 117 TYR A CA 1
ATOM 862 C C . TYR A 1 117 ? -20.5 -3.643 -4.977 1 97.12 117 TYR A C 1
ATOM 864 O O . TYR A 1 117 ? -20.141 -2.801 -5.805 1 97.12 117 TYR A O 1
ATOM 872 N N . GLU A 1 118 ? -20.969 -3.281 -3.834 1 92.56 118 GLU A N 1
ATOM 873 C CA . GLU A 1 118 ? -21.188 -1.904 -3.398 1 92.56 118 GLU A CA 1
ATOM 874 C C . GLU A 1 118 ? -21.953 -1.107 -4.445 1 92.56 118 GLU A C 1
ATOM 876 O O . GLU A 1 118 ? -21.547 -0.007 -4.82 1 92.56 118 GLU A O 1
ATOM 881 N N . GLY A 1 119 ? -22.984 -1.711 -5.031 1 93.56 119 GLY A N 1
ATOM 882 C CA . GLY A 1 119 ? -23.906 -1.013 -5.922 1 93.56 119 GLY A CA 1
ATOM 883 C C . GLY A 1 119 ? -23.484 -1.073 -7.375 1 93.56 119 GLY A C 1
ATOM 884 O O . GLY A 1 119 ? -24.203 -0.608 -8.258 1 93.56 119 GLY A O 1
ATOM 885 N N . ILE A 1 120 ? -22.312 -1.576 -7.645 1 94.75 120 ILE A N 1
ATOM 886 C CA . ILE A 1 120 ? -21.828 -1.83 -9 1 94.75 120 ILE A CA 1
ATOM 887 C C . ILE A 1 120 ? -21.344 -3.27 -9.109 1 94.75 120 ILE A C 1
ATOM 889 O O . ILE A 1 120 ? -21.562 -4.078 -8.203 1 94.75 120 ILE A O 1
ATOM 893 N N . THR A 1 121 ? -20.75 -3.598 -10.273 1 98.12 121 THR A N 1
ATOM 894 C CA . THR A 1 121 ? -20.219 -4.949 -10.406 1 98.12 121 THR A CA 1
ATOM 895 C C . THR A 1 121 ? -18.75 -5.004 -9.977 1 98.12 121 THR A C 1
ATOM 897 O O . THR A 1 121 ? -18.094 -3.969 -9.883 1 98.12 121 THR A O 1
ATOM 900 N N . ILE A 1 122 ? -18.25 -6.199 -9.719 1 98.75 122 ILE A N 1
ATOM 901 C CA . ILE A 1 122 ? -16.844 -6.387 -9.398 1 98.75 122 ILE A CA 1
ATOM 902 C C . ILE A 1 122 ? -15.977 -5.883 -10.547 1 98.75 122 ILE A C 1
ATOM 904 O O . ILE A 1 122 ? -14.953 -5.227 -10.328 1 98.75 122 ILE A O 1
ATOM 908 N N . GLY A 1 123 ? -16.406 -6.172 -11.781 1 98.31 123 GLY A N 1
ATOM 909 C CA . GLY A 1 123 ? -15.68 -5.668 -12.938 1 98.31 123 GLY A CA 1
ATOM 910 C C . GLY A 1 123 ? -15.586 -4.156 -12.969 1 98.31 123 GLY A C 1
ATOM 911 O O . GLY A 1 123 ? -14.516 -3.604 -13.258 1 98.31 123 GLY A O 1
ATOM 912 N N . GLU A 1 124 ? -16.641 -3.49 -12.664 1 96.31 124 GLU A N 1
ATOM 913 C CA . GLU A 1 124 ? -16.656 -2.031 -12.617 1 96.31 124 GLU A CA 1
ATOM 914 C C . GLU A 1 124 ? -15.781 -1.507 -11.484 1 96.31 124 GLU A C 1
ATOM 916 O O . GLU A 1 124 ? -15.102 -0.49 -11.641 1 96.31 124 GLU A O 1
ATOM 921 N N . LYS A 1 125 ? -15.859 -2.174 -10.367 1 96.94 125 LYS A N 1
ATOM 922 C CA . LYS A 1 125 ? -15.016 -1.766 -9.25 1 96.94 125 LYS A CA 1
ATOM 923 C C . LYS A 1 125 ? -13.539 -1.904 -9.586 1 96.94 125 LYS A C 1
ATOM 925 O O . LYS A 1 125 ? -12.727 -1.061 -9.203 1 96.94 125 LYS A O 1
ATOM 930 N N . ILE A 1 126 ? -13.195 -2.957 -10.273 1 98.06 126 ILE A N 1
ATOM 931 C CA . ILE A 1 126 ? -11.82 -3.146 -10.727 1 98.06 126 ILE A CA 1
ATOM 932 C C . ILE A 1 126 ? -11.414 -1.991 -11.633 1 98.06 126 ILE A C 1
ATOM 934 O O . ILE A 1 126 ? -10.305 -1.453 -11.516 1 98.06 126 ILE A O 1
ATOM 938 N N . THR A 1 127 ? -12.273 -1.585 -12.477 1 96 127 THR A N 1
ATOM 939 C CA . THR A 1 127 ? -12.016 -0.461 -13.375 1 96 127 THR A CA 1
ATOM 940 C C . THR A 1 127 ? -11.797 0.823 -12.578 1 96 127 THR A C 1
ATOM 942 O O . THR A 1 127 ? -10.867 1.586 -12.859 1 96 127 THR A O 1
ATOM 945 N N . GLU A 1 128 ? -12.648 1.036 -11.578 1 93.25 128 GLU A N 1
ATOM 946 C CA . GLU A 1 128 ? -12.484 2.193 -10.703 1 93.25 128 GLU A CA 1
ATOM 947 C C . GLU A 1 128 ? -11.117 2.174 -10.016 1 93.25 128 GLU A C 1
ATOM 949 O O . GLU A 1 128 ? -10.43 3.195 -9.961 1 93.25 128 GLU A O 1
ATOM 954 N N . MET A 1 129 ? -10.758 1.036 -9.5 1 95.19 129 MET A N 1
ATOM 955 C CA . MET A 1 129 ? -9.484 0.891 -8.797 1 95.19 129 MET A CA 1
ATOM 956 C C . MET A 1 129 ? -8.312 1.108 -9.75 1 95.19 129 MET A C 1
ATOM 958 O O . MET A 1 129 ? -7.312 1.722 -9.375 1 95.19 129 MET A O 1
ATOM 962 N N . THR A 1 130 ? -8.484 0.61 -10.93 1 96.06 130 THR A N 1
ATOM 963 C CA . THR A 1 130 ? -7.465 0.841 -11.953 1 96.06 130 THR A CA 1
ATOM 964 C C . THR A 1 130 ? -7.266 2.336 -12.188 1 96.06 130 THR A C 1
ATOM 966 O O . THR A 1 130 ? -6.129 2.807 -12.281 1 96.06 130 THR A O 1
ATOM 969 N N . GLY A 1 131 ? -8.336 3.057 -12.266 1 92.12 131 GLY A N 1
ATOM 970 C CA . GLY A 1 131 ? -8.273 4.5 -12.438 1 92.12 131 GLY A CA 1
ATOM 971 C C . GLY A 1 131 ? -7.602 5.211 -11.281 1 92.12 131 GLY A C 1
ATOM 972 O O . GLY A 1 131 ? -6.812 6.137 -11.484 1 92.12 131 GLY A O 1
ATOM 973 N N . LYS A 1 132 ? -7.945 4.793 -10.141 1 89.94 132 LYS A N 1
ATOM 974 C CA . LYS A 1 132 ? -7.41 5.391 -8.922 1 89.94 132 LYS A CA 1
ATOM 975 C C . LYS A 1 132 ? -5.926 5.082 -8.758 1 89.94 132 LYS A C 1
ATOM 977 O O . LYS A 1 132 ? -5.129 5.973 -8.461 1 89.94 132 LYS A O 1
ATOM 982 N N . ILE A 1 133 ? -5.508 3.865 -8.992 1 93.25 133 ILE A N 1
ATOM 983 C CA . ILE A 1 133 ? -4.172 3.367 -8.695 1 93.25 133 ILE A CA 1
ATOM 984 C C . ILE A 1 133 ? -3.248 3.631 -9.883 1 93.25 133 ILE A C 1
ATOM 986 O O . ILE A 1 133 ? -2.055 3.887 -9.703 1 93.25 133 ILE A O 1
ATOM 990 N N . GLY A 1 134 ? -3.867 3.508 -11.055 1 93.12 134 GLY A N 1
ATOM 991 C CA . GLY A 1 134 ? -3.09 3.725 -12.266 1 93.12 134 GLY A CA 1
ATOM 992 C C . GLY A 1 134 ? -2.355 2.484 -12.734 1 93.12 134 GLY A C 1
ATOM 993 O O . GLY A 1 134 ? -1.311 2.582 -13.375 1 93.12 134 GLY A O 1
ATOM 994 N N . GLU A 1 135 ? -2.689 1.336 -12.32 1 95.81 135 GLU A N 1
ATOM 995 C CA . GLU A 1 135 ? -2.16 0.047 -12.758 1 95.81 135 GLU A CA 1
ATOM 996 C C . GLU A 1 135 ? -3.277 -0.87 -13.25 1 95.81 135 GLU A C 1
ATOM 998 O O . GLU A 1 135 ? -4.402 -0.805 -12.75 1 95.81 135 GLU A O 1
ATOM 1003 N N . LYS A 1 136 ? -2.889 -1.678 -14.211 1 96.75 136 LYS A N 1
ATOM 1004 C CA . LYS A 1 136 ? -3.812 -2.742 -14.594 1 96.75 136 LYS A CA 1
ATOM 1005 C C . LYS A 1 136 ? -4.07 -3.691 -13.422 1 96.75 136 LYS A C 1
ATOM 1007 O O . LYS A 1 136 ? -3.137 -4.09 -12.727 1 96.75 136 LYS A O 1
ATOM 1012 N N . ILE A 1 137 ? -5.289 -3.957 -13.195 1 98.19 137 ILE A N 1
ATOM 1013 C CA . ILE A 1 137 ? -5.734 -4.887 -12.164 1 98.19 137 ILE A CA 1
ATOM 1014 C C . ILE A 1 137 ? -6.723 -5.887 -12.766 1 98.19 137 ILE A C 1
ATOM 1016 O O . ILE A 1 137 ? -7.555 -5.523 -13.602 1 98.19 137 ILE A O 1
ATOM 1020 N N . GLY A 1 138 ? -6.625 -7.148 -12.32 1 98.19 138 GLY A N 1
ATOM 1021 C CA . GLY A 1 138 ? -7.59 -8.109 -12.82 1 98.19 138 GLY A CA 1
ATOM 1022 C C . GLY A 1 138 ? -7.598 -9.414 -12.039 1 98.19 138 GLY A C 1
ATOM 1023 O O . GLY A 1 138 ? -6.617 -9.75 -11.375 1 98.19 138 GLY A O 1
ATOM 1024 N N . VAL A 1 139 ? -8.719 -10.055 -12.094 1 98.81 139 VAL A N 1
ATOM 1025 C CA . VAL A 1 139 ? -8.797 -11.438 -11.617 1 98.81 139 VAL A CA 1
ATOM 1026 C C . VAL A 1 139 ? -8.18 -12.375 -12.648 1 98.81 139 VAL A C 1
ATOM 1028 O O . VAL A 1 139 ? -8.586 -12.383 -13.812 1 98.81 139 VAL A O 1
ATOM 1031 N N . SER A 1 140 ? -7.258 -13.156 -12.227 1 98.31 140 SER A N 1
ATOM 1032 C CA . SER A 1 140 ? -6.512 -13.945 -13.203 1 98.31 140 SER A CA 1
ATOM 1033 C C . SER A 1 140 ? -6.777 -15.438 -13.031 1 98.31 140 SER A C 1
ATOM 1035 O O . SER A 1 140 ? -6.594 -16.219 -13.969 1 98.31 140 SER A O 1
ATOM 1037 N N . HIS A 1 141 ? -7.129 -15.852 -11.898 1 98.62 141 HIS A N 1
ATOM 1038 C CA . HIS A 1 141 ? -7.402 -17.25 -11.633 1 98.62 141 HIS A CA 1
ATOM 1039 C C . HIS A 1 141 ? -8.648 -17.422 -10.773 1 98.62 141 HIS A C 1
ATOM 1041 O O . HIS A 1 141 ? -8.93 -16.578 -9.906 1 98.62 141 HIS A O 1
ATOM 1047 N N . LEU A 1 142 ? -9.305 -18.422 -11 1 98.88 142 LEU A N 1
ATOM 1048 C CA . LEU A 1 142 ? -10.391 -18.953 -10.18 1 98.88 142 LEU A CA 1
ATOM 1049 C C . LEU A 1 142 ? -10.461 -20.469 -10.289 1 98.88 142 LEU A C 1
ATOM 1051 O O . LEU A 1 142 ? -10.648 -21.016 -11.375 1 98.88 142 LEU A O 1
ATOM 1055 N N . GLU A 1 143 ? -10.258 -21.125 -9.164 1 98.69 143 GLU A N 1
ATOM 1056 C CA . GLU A 1 143 ? -10.344 -22.578 -9.117 1 98.69 143 GLU A CA 1
ATOM 1057 C C . GLU A 1 143 ? -11.117 -23.031 -7.883 1 98.69 143 GLU A C 1
ATOM 1059 O O . GLU A 1 143 ? -11.148 -22.344 -6.867 1 98.69 143 GLU A O 1
ATOM 1064 N N . LYS A 1 144 ? -11.711 -24.141 -7.992 1 98.62 144 LYS A N 1
ATOM 1065 C CA . LYS A 1 144 ? -12.5 -24.734 -6.922 1 98.62 144 LYS A CA 1
ATOM 1066 C C . LYS A 1 144 ? -12.289 -26.25 -6.852 1 98.62 144 LYS A C 1
ATOM 1068 O O . LYS A 1 144 ? -12.18 -26.906 -7.887 1 98.62 144 LYS A O 1
ATOM 1073 N N . ILE A 1 145 ? -12.25 -26.781 -5.617 1 98.56 145 ILE A N 1
ATOM 1074 C CA . ILE A 1 145 ? -12.25 -28.234 -5.477 1 98.56 145 ILE A CA 1
ATOM 1075 C C . ILE A 1 145 ? -13.195 -28.641 -4.355 1 98.56 145 ILE A C 1
ATOM 1077 O O . ILE A 1 145 ? -13.5 -27.844 -3.465 1 98.56 145 ILE A O 1
ATOM 1081 N N . THR A 1 146 ? -13.68 -29.844 -4.449 1 98.75 146 THR A N 1
ATOM 1082 C CA . THR A 1 146 ? -14.453 -30.516 -3.4 1 98.75 146 THR A CA 1
ATOM 1083 C C . THR A 1 146 ? -13.82 -31.844 -3.021 1 98.75 146 THR A C 1
ATOM 1085 O O . THR A 1 146 ? -13.375 -32.594 -3.893 1 98.75 146 THR A O 1
ATOM 1088 N N . ALA A 1 147 ? -13.828 -32.125 -1.759 1 98.69 147 ALA A N 1
ATOM 1089 C CA . ALA A 1 147 ? -13.273 -33.375 -1.211 1 98.69 147 ALA A CA 1
ATOM 1090 C C . ALA A 1 147 ? -13.805 -33.625 0.193 1 98.69 147 ALA A C 1
ATOM 1092 O O . ALA A 1 147 ? -14.625 -32.875 0.709 1 98.69 147 ALA A O 1
ATOM 1093 N N . GLU A 1 148 ? -13.359 -34.812 0.762 1 98.56 148 GLU A N 1
ATOM 1094 C CA . GLU A 1 148 ? -13.734 -35.062 2.148 1 98.56 148 GLU A CA 1
ATOM 1095 C C . GLU A 1 148 ? -13.172 -34 3.084 1 98.56 148 GLU A C 1
ATOM 1097 O O . GLU A 1 148 ? -13.867 -33.531 3.988 1 98.56 148 GLU A O 1
ATOM 1102 N N . VAL A 1 149 ? -11.922 -33.688 2.863 1 98.44 149 VAL A N 1
ATOM 1103 C CA . VAL A 1 149 ? -11.25 -32.594 3.562 1 98.44 149 VAL A CA 1
ATOM 1104 C C . VAL A 1 149 ? -10.422 -31.766 2.57 1 98.44 149 VAL A C 1
ATOM 1106 O O . VAL A 1 149 ? -9.727 -32.312 1.721 1 98.44 149 VAL A O 1
ATOM 1109 N N . VAL A 1 150 ? -10.57 -30.484 2.623 1 98.88 150 VAL A N 1
ATOM 1110 C CA . VAL A 1 150 ? -9.773 -29.594 1.788 1 98.88 150 VAL A CA 1
ATOM 1111 C C . VAL A 1 150 ? -8.836 -28.766 2.666 1 98.88 150 VAL A C 1
ATOM 1113 O O . VAL A 1 150 ? -9.266 -28.188 3.668 1 98.88 150 VAL A O 1
ATOM 1116 N N . GLU A 1 151 ? -7.543 -28.75 2.34 1 98.81 151 GLU A N 1
ATOM 1117 C CA . GLU A 1 151 ? -6.559 -27.922 3.043 1 98.81 151 GLU A CA 1
ATOM 1118 C C . GLU A 1 151 ? -5.945 -26.891 2.117 1 98.81 151 GLU A C 1
ATOM 1120 O O . GLU A 1 151 ? -5.512 -27.203 1.009 1 98.81 151 GLU A O 1
ATOM 1125 N N . PRO A 1 152 ? -6.008 -25.656 2.564 1 98.88 152 PRO A N 1
ATOM 1126 C CA . PRO A 1 152 ? -5.391 -24.578 1.788 1 98.88 152 PRO A CA 1
ATOM 1127 C C . PRO A 1 152 ? -3.969 -24.266 2.246 1 98.88 152 PRO A C 1
ATOM 1129 O O . PRO A 1 152 ? -3.57 -24.641 3.348 1 98.88 152 PRO A O 1
ATOM 1132 N N . TYR A 1 153 ? -3.195 -23.641 1.378 1 98.81 153 TYR A N 1
ATOM 1133 C CA . TYR A 1 153 ? -1.884 -23.078 1.689 1 98.81 153 TYR A CA 1
ATOM 1134 C C . TYR A 1 153 ? -1.596 -21.859 0.832 1 98.81 153 TYR A C 1
ATOM 1136 O O . TYR A 1 153 ? -1.826 -21.875 -0.38 1 98.81 153 TYR A O 1
ATOM 1144 N N . ILE A 1 154 ? -1.173 -20.797 1.427 1 98.75 154 ILE A N 1
ATOM 1145 C CA . ILE A 1 154 ? -0.68 -19.609 0.735 1 98.75 154 ILE A CA 1
ATOM 1146 C C . ILE A 1 154 ? 0.79 -19.391 1.085 1 98.75 154 ILE A C 1
ATOM 1148 O O . ILE A 1 154 ? 1.151 -19.328 2.262 1 98.75 154 ILE A O 1
ATOM 1152 N N . HIS A 1 155 ? 1.577 -19.312 0.102 1 98.38 155 HIS A N 1
ATOM 1153 C CA . HIS A 1 155 ? 2.992 -19.031 0.317 1 98.38 155 HIS A CA 1
ATOM 1154 C C . HIS A 1 155 ? 3.199 -17.641 0.899 1 98.38 155 HIS A C 1
ATOM 1156 O O . HIS A 1 155 ? 2.408 -16.734 0.64 1 98.38 155 HIS A O 1
ATOM 1162 N N . SER A 1 156 ? 4.277 -17.484 1.602 1 96.44 156 SER A N 1
ATOM 1163 C CA . SER A 1 156 ? 4.527 -16.266 2.375 1 96.44 156 SER A CA 1
ATOM 1164 C C . SER A 1 156 ? 4.621 -15.039 1.473 1 96.44 156 SER A C 1
ATOM 1166 O O . SER A 1 156 ? 4.359 -13.922 1.91 1 96.44 156 SER A O 1
ATOM 1168 N N . ASN A 1 157 ? 4.961 -15.227 0.286 1 95.06 157 ASN A N 1
ATOM 1169 C CA . ASN A 1 157 ? 5.109 -14.086 -0.606 1 95.06 157 ASN A CA 1
ATOM 1170 C C . ASN A 1 157 ? 3.766 -13.625 -1.16 1 95.06 157 ASN A C 1
ATOM 1172 O O . ASN A 1 157 ? 3.697 -12.633 -1.894 1 95.06 157 ASN A O 1
ATOM 1176 N N . GLY A 1 158 ? 2.703 -14.414 -0.926 1 97.69 158 GLY A N 1
ATOM 1177 C CA . GLY A 1 158 ? 1.344 -14.039 -1.288 1 97.69 158 GLY A CA 1
ATOM 1178 C C . GLY A 1 158 ? 1.013 -14.328 -2.74 1 97.69 158 GLY A C 1
ATOM 1179 O O . GLY A 1 158 ? -0.11 -14.078 -3.188 1 97.69 158 GLY A O 1
ATOM 1180 N N . LYS A 1 159 ? 1.825 -14.859 -3.562 1 98.06 159 LYS A N 1
ATOM 1181 C CA . LYS A 1 159 ? 1.653 -14.992 -5.008 1 98.06 159 LYS A CA 1
ATOM 1182 C C . LYS A 1 159 ? 1.39 -16.438 -5.398 1 98.06 159 LYS A C 1
ATOM 1184 O O . LYS A 1 159 ? 1.164 -16.75 -6.574 1 98.06 159 LYS A O 1
ATOM 1189 N N . LEU A 1 160 ? 1.45 -17.281 -4.445 1 98.75 160 LEU A N 1
ATOM 1190 C CA . LEU A 1 160 ? 1.291 -18.703 -4.699 1 98.75 160 LEU A CA 1
ATOM 1191 C C . LEU A 1 160 ? 0.326 -19.328 -3.699 1 98.75 160 LEU A C 1
ATOM 1193 O O . LEU A 1 160 ? 0.476 -19.156 -2.488 1 98.75 160 LEU A O 1
ATOM 1197 N N . GLY A 1 161 ? -0.63 -20.031 -4.215 1 98.88 161 GLY A N 1
ATOM 1198 C CA . GLY A 1 161 ? -1.607 -20.703 -3.383 1 98.88 161 GLY A CA 1
ATOM 1199 C C . GLY A 1 161 ? -1.943 -22.109 -3.879 1 98.88 161 GLY A C 1
ATOM 1200 O O . GLY A 1 161 ? -1.79 -22.391 -5.066 1 98.88 161 GLY A O 1
ATOM 1201 N N . VAL A 1 162 ? -2.35 -22.891 -2.92 1 98.94 162 VAL A N 1
ATOM 1202 C CA . VAL A 1 162 ? -2.66 -24.281 -3.229 1 98.94 162 VAL A CA 1
ATOM 1203 C C . VAL A 1 162 ? -3.924 -24.719 -2.484 1 98.94 162 VAL A C 1
ATOM 1205 O O . VAL A 1 162 ? -4.156 -24.297 -1.349 1 98.94 162 VAL A O 1
ATOM 1208 N N . LEU A 1 163 ? -4.707 -25.484 -3.133 1 98.94 163 LEU A N 1
ATOM 1209 C CA . LEU A 1 163 ? -5.742 -26.297 -2.502 1 98.94 163 LEU A CA 1
ATOM 1210 C C . LEU A 1 163 ? -5.457 -27.781 -2.684 1 98.94 163 LEU A C 1
ATOM 1212 O O . LEU A 1 163 ? -5.137 -28.234 -3.789 1 98.94 163 LEU A O 1
ATOM 1216 N N . VAL A 1 164 ? -5.66 -28.547 -1.592 1 98.88 164 VAL A N 1
ATOM 1217 C CA . VAL A 1 164 ? -5.512 -30 -1.686 1 98.88 164 VAL A CA 1
ATOM 1218 C C . VAL A 1 164 ? -6.762 -30.688 -1.14 1 98.88 164 VAL A C 1
ATOM 1220 O O . VAL A 1 164 ? -7.25 -30.328 -0.065 1 98.88 164 VAL A O 1
ATOM 1223 N N . GLY A 1 165 ? -7.277 -31.578 -1.866 1 98.88 165 GLY A N 1
ATOM 1224 C CA . GLY A 1 165 ? -8.375 -32.406 -1.432 1 98.88 165 GLY A CA 1
ATOM 1225 C C . GLY A 1 165 ? -7.934 -33.812 -0.989 1 98.88 165 GLY A C 1
ATOM 1226 O O . GLY A 1 165 ? -7.234 -34.5 -1.725 1 98.88 165 GLY A O 1
ATOM 1227 N N . LEU A 1 166 ? -8.352 -34.219 0.187 1 98.75 166 LEU A N 1
ATOM 1228 C CA . LEU A 1 166 ? -7.977 -35.5 0.756 1 98.75 166 LEU A CA 1
ATOM 1229 C C . LEU A 1 166 ? -9.164 -36.438 0.769 1 98.75 166 LEU A C 1
ATOM 1231 O O . LEU A 1 166 ? -10.312 -36.031 0.839 1 98.75 166 LEU A O 1
ATOM 1235 N N . THR A 1 167 ? -8.836 -37.688 0.703 1 97.94 167 THR A N 1
ATOM 1236 C CA . THR A 1 167 ? -9.844 -38.75 0.802 1 97.94 167 THR A CA 1
ATOM 1237 C C . THR A 1 167 ? -9.375 -39.875 1.733 1 97.94 167 THR A C 1
ATOM 1239 O O . THR A 1 167 ? -8.18 -40 1.987 1 97.94 167 THR A O 1
ATOM 1242 N N . ASN A 1 168 ? -10.391 -40.594 2.264 1 97.62 168 ASN A N 1
ATOM 1243 C CA . ASN A 1 168 ? -10.148 -41.594 3.295 1 97.62 168 ASN A CA 1
ATOM 1244 C C . ASN A 1 168 ? -9.562 -40.969 4.555 1 97.62 168 ASN A C 1
ATOM 1246 O O . ASN A 1 168 ? -8.523 -41.406 5.051 1 97.62 168 ASN A O 1
ATOM 1250 N N . THR A 1 169 ? -10.312 -40.031 5.105 1 96.44 169 THR A N 1
ATOM 1251 C CA . THR A 1 169 ? -9.781 -39.094 6.105 1 96.44 169 THR A CA 1
ATOM 1252 C C . THR A 1 169 ? -10.234 -39.5 7.504 1 96.44 169 THR A C 1
ATOM 1254 O O . THR A 1 169 ? -10.453 -38.656 8.367 1 96.44 169 THR A O 1
ATOM 1257 N N . GLN A 1 170 ? -10.359 -40.719 7.785 1 91.62 170 GLN A N 1
ATOM 1258 C CA . GLN A 1 170 ? -10.906 -41.188 9.047 1 91.62 170 GLN A CA 1
ATOM 1259 C C . GLN A 1 170 ? -9.844 -41.188 10.148 1 91.62 170 GLN A C 1
ATOM 1261 O O . GLN A 1 170 ? -10.172 -41.281 11.328 1 91.62 170 GLN A O 1
ATOM 1266 N N . GLY A 1 171 ? -8.633 -41 9.812 1 87.06 171 GLY A N 1
ATOM 1267 C CA . GLY A 1 171 ? -7.555 -41.062 10.789 1 87.06 171 GLY A CA 1
ATOM 1268 C C . GLY A 1 171 ? -7.273 -39.719 11.438 1 87.06 171 GLY A C 1
ATOM 1269 O O . GLY A 1 171 ? -7.949 -38.719 11.156 1 87.06 171 GLY A O 1
ATOM 1270 N N . ALA A 1 172 ? -6.293 -39.781 12.352 1 86.5 172 ALA A N 1
ATOM 1271 C CA . ALA A 1 172 ? -5.863 -38.594 13.062 1 86.5 172 ALA A CA 1
ATOM 1272 C C . ALA A 1 172 ? -4.844 -37.812 12.25 1 86.5 172 ALA A C 1
ATOM 1274 O O . ALA A 1 172 ? -4.293 -38.312 11.273 1 86.5 172 ALA A O 1
ATOM 1275 N N . ASP A 1 173 ? -4.695 -36.562 12.398 1 91.69 173 ASP A N 1
ATOM 1276 C CA . ASP A 1 173 ? -3.645 -35.688 11.898 1 91.69 173 ASP A CA 1
ATOM 1277 C C . ASP A 1 173 ? -3.791 -35.438 10.398 1 91.69 173 ASP A C 1
ATOM 1279 O O . ASP A 1 173 ? -2.799 -35.219 9.695 1 91.69 173 ASP A O 1
ATOM 1283 N N . VAL A 1 174 ? -5.012 -35.656 9.883 1 94.56 174 VAL A N 1
ATOM 1284 C CA . VAL A 1 174 ? -5.316 -35.562 8.461 1 94.56 174 VAL A CA 1
ATOM 1285 C C . VAL A 1 174 ? -5.07 -34.125 7.992 1 94.56 174 VAL A C 1
ATOM 1287 O O . VAL A 1 174 ? -4.484 -33.906 6.93 1 94.56 174 VAL A O 1
ATOM 1290 N N . SER A 1 175 ? -5.41 -33.156 8.82 1 95.44 175 SER A N 1
ATOM 1291 C CA . SER A 1 175 ? -5.262 -31.766 8.453 1 95.44 175 SER A CA 1
ATOM 1292 C C . SER A 1 175 ? -3.791 -31.375 8.359 1 95.44 175 SER A C 1
ATOM 1294 O O . SER A 1 175 ? -3.383 -30.703 7.402 1 95.44 175 SER A O 1
ATOM 1296 N N . ASP A 1 176 ? -3.014 -31.828 9.305 1 97.62 176 ASP A N 1
ATOM 1297 C CA . ASP A 1 176 ? -1.585 -31.531 9.281 1 97.62 176 ASP A CA 1
ATOM 1298 C C . ASP A 1 176 ? -0.912 -32.156 8.062 1 97.62 176 ASP A C 1
ATOM 1300 O O . ASP A 1 176 ? -0.061 -31.531 7.422 1 97.62 176 ASP A O 1
ATOM 1304 N N . ALA A 1 177 ? -1.301 -33.344 7.82 1 98.06 177 ALA A N 1
ATOM 1305 C CA . ALA A 1 177 ? -0.775 -34 6.633 1 98.06 177 ALA A CA 1
ATOM 1306 C C . ALA A 1 177 ? -1.137 -33.25 5.367 1 98.06 177 ALA A C 1
ATOM 1308 O O . ALA A 1 177 ? -0.305 -33.094 4.473 1 98.06 177 ALA A O 1
ATOM 1309 N N . GLY A 1 178 ? -2.396 -32.812 5.285 1 98.62 178 GLY A N 1
ATOM 1310 C CA . GLY A 1 178 ? -2.842 -32 4.156 1 98.62 178 GLY A CA 1
ATOM 1311 C C . GLY A 1 178 ? -2.027 -30.734 3.965 1 98.62 178 GLY A C 1
ATOM 1312 O O . GLY A 1 178 ? -1.685 -30.375 2.836 1 98.62 178 GLY A O 1
ATOM 1313 N N . LYS A 1 179 ? -1.712 -30.047 5.039 1 98.25 179 LYS A N 1
ATOM 1314 C CA . LYS A 1 179 ? -0.899 -28.844 4.98 1 98.25 179 LYS A CA 1
ATOM 1315 C C . LYS A 1 179 ? 0.499 -29.141 4.449 1 98.25 179 LYS A C 1
ATOM 1317 O O . LYS A 1 179 ? 1.022 -28.406 3.613 1 98.25 179 LYS A O 1
ATOM 1322 N N . ASP A 1 180 ? 0.994 -30.219 4.902 1 98.75 180 ASP A N 1
ATOM 1323 C CA . ASP A 1 180 ? 2.311 -30.641 4.43 1 98.75 180 ASP A CA 1
ATOM 1324 C C . ASP A 1 180 ? 2.295 -30.906 2.926 1 98.75 180 ASP A C 1
ATOM 1326 O O . ASP A 1 180 ? 3.201 -30.484 2.205 1 98.75 180 ASP A O 1
ATOM 1330 N N . VAL A 1 181 ? 1.314 -31.562 2.516 1 98.88 181 VAL A N 1
ATOM 1331 C CA . VAL A 1 181 ? 1.202 -31.906 1.101 1 98.88 181 VAL A CA 1
ATOM 1332 C C . VAL A 1 181 ? 0.972 -30.641 0.281 1 98.88 181 VAL A C 1
ATOM 1334 O O . VAL A 1 181 ? 1.5 -30.5 -0.826 1 98.88 181 VAL A O 1
ATOM 1337 N N . ALA A 1 182 ? 0.166 -29.719 0.762 1 98.88 182 ALA A N 1
ATOM 1338 C CA . ALA A 1 182 ? -0.042 -28.453 0.074 1 98.88 182 ALA A CA 1
ATOM 1339 C C . ALA A 1 182 ? 1.276 -27.703 -0.112 1 98.88 182 ALA A C 1
ATOM 1341 O O . ALA A 1 182 ? 1.534 -27.141 -1.179 1 98.88 182 ALA A O 1
ATOM 1342 N N . MET A 1 183 ? 2.047 -27.719 0.919 1 98.69 183 MET A N 1
ATOM 1343 C CA . MET A 1 183 ? 3.367 -27.109 0.825 1 98.69 183 MET A CA 1
ATOM 1344 C C . MET A 1 183 ? 4.227 -27.828 -0.211 1 98.69 183 MET A C 1
ATOM 1346 O O . MET A 1 183 ? 4.961 -27.172 -0.965 1 98.69 183 MET A O 1
ATOM 1350 N N . GLN A 1 184 ? 4.16 -29.156 -0.244 1 98.81 184 GLN A N 1
ATOM 1351 C CA . GLN A 1 184 ? 4.824 -29.969 -1.264 1 98.81 184 GLN A CA 1
ATOM 1352 C C . GLN A 1 184 ? 4.434 -29.5 -2.666 1 98.81 184 GLN A C 1
ATOM 1354 O O . GLN A 1 184 ? 5.297 -29.281 -3.516 1 98.81 184 GLN A O 1
ATOM 1359 N N . ILE A 1 185 ? 3.201 -29.344 -2.838 1 98.88 185 ILE A N 1
ATOM 1360 C CA . ILE A 1 185 ? 2.672 -28.938 -4.137 1 98.88 185 ILE A CA 1
ATOM 1361 C C . ILE A 1 185 ? 3.184 -27.547 -4.5 1 98.88 185 ILE A C 1
ATOM 1363 O O . ILE A 1 185 ? 3.58 -27.312 -5.641 1 98.88 185 ILE A O 1
ATOM 1367 N N . ALA A 1 186 ? 3.182 -26.625 -3.549 1 98.69 186 ALA A N 1
ATOM 1368 C CA . ALA A 1 186 ? 3.693 -25.281 -3.779 1 98.69 186 ALA A CA 1
ATOM 1369 C C . ALA A 1 186 ? 5.152 -25.312 -4.223 1 98.69 186 ALA A C 1
ATOM 1371 O O . ALA A 1 186 ? 5.535 -24.641 -5.184 1 98.69 186 ALA A O 1
ATOM 1372 N N . ALA A 1 187 ? 5.895 -26.156 -3.625 1 97.94 187 ALA A N 1
ATOM 1373 C CA . ALA A 1 187 ? 7.34 -26.172 -3.82 1 97.94 187 ALA A CA 1
ATOM 1374 C C . ALA A 1 187 ? 7.715 -26.953 -5.078 1 97.94 187 ALA A C 1
ATOM 1376 O O . ALA A 1 187 ? 8.562 -26.531 -5.855 1 97.94 187 ALA A O 1
ATOM 1377 N N . MET A 1 188 ? 7.039 -28.094 -5.258 1 98.38 188 MET A N 1
ATOM 1378 C CA . MET A 1 188 ? 7.523 -29.047 -6.25 1 98.38 188 MET A CA 1
ATOM 1379 C C . MET A 1 188 ? 6.707 -28.953 -7.535 1 98.38 188 MET A C 1
ATOM 1381 O O . MET A 1 188 ? 7.078 -29.531 -8.555 1 98.38 188 MET A O 1
ATOM 1385 N N . ASN A 1 189 ? 5.617 -28.328 -7.5 1 98.31 189 ASN A N 1
ATOM 1386 C CA . ASN A 1 189 ? 4.801 -28 -8.664 1 98.31 189 ASN A CA 1
ATOM 1387 C C . ASN A 1 189 ? 4.484 -29.25 -9.492 1 98.31 189 ASN A C 1
ATOM 1389 O O . ASN A 1 189 ? 4.762 -29.281 -10.695 1 98.31 189 ASN A O 1
ATOM 1393 N N . PRO A 1 190 ? 3.885 -30.266 -8.93 1 98.69 190 PRO A N 1
ATOM 1394 C CA . PRO A 1 190 ? 3.48 -31.438 -9.711 1 98.69 190 PRO A CA 1
ATOM 1395 C C . PRO A 1 190 ? 2.475 -31.094 -10.805 1 98.69 190 PRO A C 1
ATOM 1397 O O . PRO A 1 190 ? 1.615 -30.234 -10.609 1 98.69 190 PRO A O 1
ATOM 1400 N N . VAL A 1 191 ? 2.51 -31.844 -11.953 1 97.69 191 VAL A N 1
ATOM 1401 C CA . VAL A 1 191 ? 1.634 -31.562 -13.086 1 97.69 191 VAL A CA 1
ATOM 1402 C C . VAL A 1 191 ? 0.357 -32.406 -12.969 1 97.69 191 VAL A C 1
ATOM 1404 O O . VAL A 1 191 ? -0.626 -32.125 -13.664 1 97.69 191 VAL A O 1
ATOM 1407 N N . ALA A 1 192 ? 0.436 -33.438 -12.133 1 98.31 192 ALA A N 1
ATOM 1408 C CA . ALA A 1 192 ? -0.705 -34.312 -11.914 1 98.31 192 ALA A CA 1
ATOM 1409 C C . ALA A 1 192 ? -0.566 -35.094 -10.602 1 98.31 192 ALA A C 1
ATOM 1411 O O . ALA A 1 192 ? 0.48 -35.031 -9.953 1 98.31 192 ALA A O 1
ATOM 1412 N N . LEU A 1 193 ? -1.655 -35.719 -10.211 1 98.44 193 LEU A N 1
ATOM 1413 C CA . LEU A 1 193 ? -1.631 -36.562 -9.016 1 98.44 193 LEU A CA 1
ATOM 1414 C C . LEU A 1 193 ? -0.728 -37.781 -9.227 1 98.44 193 LEU A C 1
ATOM 1416 O O . LEU A 1 193 ? 0.104 -38.094 -8.367 1 98.44 193 LEU A O 1
ATOM 1420 N N . ASP A 1 194 ? -0.974 -38.469 -10.328 1 97.69 194 ASP A N 1
ATOM 1421 C CA . ASP A 1 194 ? -0.21 -39.656 -10.695 1 97.69 194 ASP A CA 1
ATOM 1422 C C . ASP A 1 194 ? -0.02 -39.75 -12.211 1 97.69 194 ASP A C 1
ATOM 1424 O O . ASP A 1 194 ? -0.417 -38.812 -12.938 1 97.69 194 ASP A O 1
ATOM 1428 N N . LYS A 1 195 ? 0.644 -40.781 -12.656 1 96.5 195 LYS A N 1
ATOM 1429 C CA . LYS A 1 195 ? 1.021 -40.906 -14.055 1 96.5 195 LYS A CA 1
ATOM 1430 C C . LYS A 1 195 ? -0.209 -40.906 -14.961 1 96.5 195 LYS A C 1
ATOM 1432 O O . LYS A 1 195 ? -0.151 -40.406 -16.094 1 96.5 195 LYS A O 1
ATOM 1437 N N . ASP A 1 196 ? -1.259 -41.375 -14.5 1 96.62 196 ASP A N 1
ATOM 1438 C CA . ASP A 1 196 ? -2.469 -41.5 -15.312 1 96.62 196 ASP A CA 1
ATOM 1439 C C . ASP A 1 196 ? -3.104 -40.125 -15.555 1 96.62 196 ASP A C 1
ATOM 1441 O O . ASP A 1 196 ? -3.93 -39.969 -16.453 1 96.62 196 ASP A O 1
ATOM 1445 N N . GLY A 1 197 ? -2.717 -39.188 -14.719 1 96.81 197 GLY A N 1
ATOM 1446 C CA . GLY A 1 197 ? -3.287 -37.844 -14.828 1 96.81 197 GLY A CA 1
ATOM 1447 C C . GLY A 1 197 ? -2.465 -36.906 -15.711 1 96.81 197 GLY A C 1
ATOM 1448 O O . GLY A 1 197 ? -2.854 -35.781 -15.945 1 96.81 197 GLY A O 1
ATOM 1449 N N . VAL A 1 198 ? -1.404 -37.375 -16.234 1 97.5 198 VAL A N 1
ATOM 1450 C CA . VAL A 1 198 ? -0.546 -36.531 -17.062 1 97.5 198 VAL A CA 1
ATOM 1451 C C . VAL A 1 198 ? -1.1 -36.5 -18.484 1 97.5 198 VAL A C 1
ATOM 1453 O O . VAL A 1 198 ? -1.396 -37.531 -19.078 1 97.5 198 VAL A O 1
ATOM 1456 N N . ASP A 1 199 ? -1.229 -35.344 -19.016 1 96.94 199 ASP A N 1
ATOM 1457 C CA . ASP A 1 199 ? -1.735 -35.125 -20.359 1 96.94 199 ASP A CA 1
ATOM 1458 C C . ASP A 1 199 ? -0.873 -35.875 -21.391 1 96.94 199 ASP A C 1
ATOM 1460 O O . ASP A 1 199 ? 0.357 -35.844 -21.297 1 96.94 199 ASP A O 1
ATOM 1464 N N . SER A 1 200 ? -1.487 -36.438 -22.297 1 96.94 200 SER A N 1
ATOM 1465 C CA . SER A 1 200 ? -0.784 -37.219 -23.297 1 96.94 200 SER A CA 1
ATOM 1466 C C . SER A 1 200 ? 0.212 -36.375 -24.078 1 96.94 200 SER A C 1
ATOM 1468 O O . SER A 1 200 ? 1.272 -36.875 -24.469 1 96.94 200 SER A O 1
ATOM 1470 N N . SER A 1 201 ? -0.155 -35.188 -24.344 1 97.5 201 SER A N 1
ATOM 1471 C CA . SER A 1 201 ? 0.742 -34.281 -25.078 1 97.5 201 SER A CA 1
ATOM 1472 C C . SER A 1 201 ? 2.041 -34.062 -24.312 1 97.5 201 SER A C 1
ATOM 1474 O O . SER A 1 201 ? 3.109 -33.938 -24.906 1 97.5 201 SER A O 1
ATOM 1476 N N . VAL A 1 202 ? 1.88 -33.969 -23 1 96.69 202 VAL A N 1
ATOM 1477 C CA . VAL A 1 202 ? 3.061 -33.812 -22.156 1 96.69 202 VAL A CA 1
ATOM 1478 C C . VAL A 1 202 ? 3.92 -35.062 -22.234 1 96.69 202 VAL A C 1
ATOM 1480 O O . VAL A 1 202 ? 5.145 -35 -22.359 1 96.69 202 VAL A O 1
ATOM 1483 N N . VAL A 1 203 ? 3.316 -36.156 -22.141 1 96.44 203 VAL A N 1
ATOM 1484 C CA . VAL A 1 203 ? 4.004 -37.438 -22.203 1 96.44 203 VAL A CA 1
ATOM 1485 C C . VAL A 1 203 ? 4.766 -37.562 -23.516 1 96.44 203 VAL A C 1
ATOM 1487 O O . VAL A 1 203 ? 5.953 -37.906 -23.531 1 96.44 203 VAL A O 1
ATOM 1490 N N . GLU A 1 204 ? 4.078 -37.25 -24.594 1 96.25 204 GLU A N 1
ATOM 1491 C CA . GLU A 1 204 ? 4.695 -37.344 -25.906 1 96.25 204 GLU A CA 1
ATOM 1492 C C . GLU A 1 204 ? 5.879 -36.375 -26.016 1 96.25 204 GLU A C 1
ATOM 1494 O O . GLU A 1 204 ? 6.93 -36.75 -26.562 1 96.25 204 GLU A O 1
ATOM 1499 N N . ARG A 1 205 ? 5.68 -35.219 -25.562 1 95.38 205 ARG A N 1
ATOM 1500 C CA . ARG A 1 205 ? 6.742 -34.219 -25.578 1 95.38 205 ARG A CA 1
ATOM 1501 C C . ARG A 1 205 ? 7.965 -34.688 -24.812 1 95.38 205 ARG A C 1
ATOM 1503 O O . ARG A 1 205 ? 9.102 -34.531 -25.266 1 95.38 205 ARG A O 1
ATOM 1510 N N . GLU A 1 206 ? 7.645 -35.344 -23.734 1 96.06 206 GLU A N 1
ATOM 1511 C CA . GLU A 1 206 ? 8.742 -35.844 -22.906 1 96.06 206 GLU A CA 1
ATOM 1512 C C . GLU A 1 206 ? 9.484 -36.969 -23.594 1 96.06 206 GLU A C 1
ATOM 1514 O O . GLU A 1 206 ? 10.711 -37.062 -23.516 1 96.06 206 GLU A O 1
ATOM 1519 N N . ILE A 1 207 ? 8.836 -37.781 -24.203 1 95.94 207 ILE A N 1
ATOM 1520 C CA . ILE A 1 207 ? 9.445 -38.875 -24.922 1 95.94 207 ILE A CA 1
ATOM 1521 C C . ILE A 1 207 ? 10.336 -38.344 -26.047 1 95.94 207 ILE A C 1
ATOM 1523 O O . ILE A 1 207 ? 11.477 -38.781 -26.203 1 95.94 207 ILE A O 1
ATOM 1527 N N . GLU A 1 208 ? 9.797 -37.406 -26.766 1 96.69 208 GLU A N 1
ATOM 1528 C CA . GLU A 1 208 ? 10.555 -36.812 -27.859 1 96.69 208 GLU A CA 1
ATOM 1529 C C . GLU A 1 208 ? 11.805 -36.125 -27.359 1 96.69 208 GLU A C 1
ATOM 1531 O O . GLU A 1 208 ? 12.875 -36.219 -27.938 1 96.69 208 GLU A O 1
ATOM 1536 N N . VAL A 1 209 ? 11.625 -35.375 -26.359 1 96 209 VAL A N 1
ATOM 1537 C CA . VAL A 1 209 ? 12.766 -34.688 -25.75 1 96 209 VAL A CA 1
ATOM 1538 C C . VAL A 1 209 ? 13.805 -35.719 -25.328 1 96 209 VAL A C 1
ATOM 1540 O O . VAL A 1 209 ? 15.008 -35.531 -25.516 1 96 209 VAL A O 1
ATOM 1543 N N . GLY A 1 210 ? 13.383 -36.781 -24.75 1 94.31 210 GLY A N 1
ATOM 1544 C CA . GLY A 1 210 ? 14.273 -37.844 -24.328 1 94.31 210 GLY A CA 1
ATOM 1545 C C . GLY A 1 210 ? 15.016 -38.5 -25.484 1 94.31 210 GLY A C 1
ATOM 1546 O O . GLY A 1 210 ? 16.219 -38.719 -25.406 1 94.31 210 GLY A O 1
ATOM 1547 N N . LYS A 1 211 ? 14.344 -38.75 -26.516 1 95.69 211 LYS A N 1
ATOM 1548 C CA . LYS A 1 211 ? 14.961 -39.312 -27.703 1 95.69 211 LYS A CA 1
ATOM 1549 C C . LYS A 1 211 ? 16.016 -38.375 -28.297 1 95.69 211 LYS A C 1
ATOM 1551 O O . LYS A 1 211 ? 17.109 -38.812 -28.641 1 95.69 211 LYS A O 1
ATOM 1556 N N . ASP A 1 212 ? 15.609 -37.156 -28.438 1 96.25 212 ASP A N 1
ATOM 1557 C CA . ASP A 1 212 ? 16.5 -36.156 -29 1 96.25 212 ASP A CA 1
ATOM 1558 C C . ASP A 1 212 ? 17.781 -36.031 -28.172 1 96.25 212 ASP A C 1
ATOM 1560 O O . ASP A 1 212 ? 18.875 -35.969 -28.734 1 96.25 212 ASP A O 1
ATOM 1564 N N . GLN A 1 213 ? 17.578 -36 -26.922 1 95.38 213 GLN A N 1
ATOM 1565 C CA . GLN A 1 213 ? 18.75 -35.906 -26.047 1 95.38 213 GLN A CA 1
ATOM 1566 C C . GLN A 1 213 ? 19.641 -37.125 -26.203 1 95.38 213 GLN A C 1
ATOM 1568 O O . GLN A 1 213 ? 20.859 -37 -26.25 1 95.38 213 GLN A O 1
ATOM 1573 N N . ALA A 1 214 ? 19.094 -38.281 -26.266 1 94.06 214 ALA A N 1
ATOM 1574 C CA . ALA A 1 214 ? 19.844 -39.531 -26.453 1 94.06 214 ALA A CA 1
ATOM 1575 C C . ALA A 1 214 ? 20.578 -39.531 -27.781 1 94.06 214 ALA A C 1
ATOM 1577 O O . ALA A 1 214 ? 21.734 -39.969 -27.859 1 94.06 214 ALA A O 1
ATOM 1578 N N . ARG A 1 215 ? 19.891 -39 -28.781 1 95.31 215 ARG A N 1
ATOM 1579 C CA . ARG A 1 215 ? 20.5 -38.875 -30.094 1 95.31 215 ARG A CA 1
ATOM 1580 C C . ARG A 1 215 ? 21.703 -37.938 -30.062 1 95.31 215 ARG A C 1
ATOM 1582 O O . ARG A 1 215 ? 22.766 -38.25 -30.625 1 95.31 215 ARG A O 1
ATOM 1589 N N . GLN A 1 216 ? 21.547 -36.875 -29.391 1 95.5 216 GLN A N 1
ATOM 1590 C CA . GLN A 1 216 ? 22.625 -35.906 -29.266 1 95.5 216 GLN A CA 1
ATOM 1591 C C . GLN A 1 216 ? 23.797 -36.469 -28.469 1 95.5 216 GLN A C 1
ATOM 1593 O O . GLN A 1 216 ? 24.953 -36.094 -28.703 1 95.5 216 GLN A O 1
ATOM 1598 N N . ASP A 1 217 ? 23.453 -37.375 -27.578 1 94.69 217 ASP A N 1
ATOM 1599 C CA . ASP A 1 217 ? 24.484 -38.031 -26.766 1 94.69 217 ASP A CA 1
ATOM 1600 C C . ASP A 1 217 ? 25.141 -39.188 -27.516 1 94.69 217 ASP A C 1
ATOM 1602 O O . ASP A 1 217 ? 25.969 -39.906 -26.953 1 94.69 217 ASP A O 1
ATOM 1606 N N . GLY A 1 218 ? 24.719 -39.438 -28.719 1 94.56 218 GLY A N 1
ATOM 1607 C CA . GLY A 1 218 ? 25.359 -40.438 -29.578 1 94.56 218 GLY A CA 1
ATOM 1608 C C . GLY A 1 218 ? 24.844 -41.844 -29.391 1 94.56 218 GLY A C 1
ATOM 1609 O O . GLY A 1 218 ? 25.5 -42.812 -29.75 1 94.56 218 GLY A O 1
ATOM 1610 N N . LYS A 1 219 ? 23.734 -41.938 -28.797 1 94.88 219 LYS A N 1
ATOM 1611 C CA . LYS A 1 219 ? 23.172 -43.281 -28.578 1 94.88 219 LYS A CA 1
ATOM 1612 C C . LYS A 1 219 ? 22.609 -43.844 -29.875 1 94.88 219 LYS A C 1
ATOM 1614 O O . LYS A 1 219 ? 22.094 -43.125 -30.719 1 94.88 219 LYS A O 1
ATOM 1619 N N . PRO A 1 220 ? 22.781 -45.188 -30 1 94.88 220 PRO A N 1
ATOM 1620 C CA . PRO A 1 220 ? 22.234 -45.844 -31.203 1 94.88 220 PRO A CA 1
ATOM 1621 C C . PRO A 1 220 ? 20.719 -45.688 -31.312 1 94.88 220 PRO A C 1
ATOM 1623 O O . PRO A 1 220 ? 20.016 -45.688 -30.297 1 94.88 220 PRO A O 1
ATOM 1626 N N . GLU A 1 221 ? 20.109 -45.562 -32.531 1 93.06 221 GLU A N 1
ATOM 1627 C CA . GLU A 1 221 ? 18.703 -45.375 -32.844 1 93.06 221 GLU A CA 1
ATOM 1628 C C . GLU A 1 221 ? 17.844 -46.438 -32.188 1 93.06 221 GLU A C 1
ATOM 1630 O O . GLU A 1 221 ? 16.75 -46.156 -31.703 1 93.06 221 GLU A O 1
ATOM 1635 N N . ALA A 1 222 ? 18.422 -47.625 -32.156 1 93.38 222 ALA A N 1
ATOM 1636 C CA . ALA A 1 222 ? 17.688 -48.781 -31.625 1 93.38 222 ALA A CA 1
ATOM 1637 C C . ALA A 1 222 ? 17.469 -48.656 -30.125 1 93.38 222 ALA A C 1
ATOM 1639 O O . ALA A 1 222 ? 16.562 -49.281 -29.578 1 93.38 222 ALA A O 1
ATOM 1640 N N . MET A 1 223 ? 18.188 -47.781 -29.422 1 95.06 223 MET A N 1
ATOM 1641 C CA . MET A 1 223 ? 18.141 -47.688 -27.969 1 95.06 223 MET A CA 1
ATOM 1642 C C . MET A 1 223 ? 17.359 -46.438 -27.531 1 95.06 223 MET A C 1
ATOM 1644 O O . MET A 1 223 ? 17.031 -46.312 -26.344 1 95.06 223 MET A O 1
ATOM 1648 N N . LEU A 1 224 ? 17.016 -45.594 -28.469 1 94.88 224 LEU A N 1
ATOM 1649 C CA . LEU A 1 224 ? 16.453 -44.281 -28.156 1 94.88 224 LEU A CA 1
ATOM 1650 C C . LEU A 1 224 ? 15.141 -44.438 -27.406 1 94.88 224 LEU A C 1
ATOM 1652 O O . LEU A 1 224 ? 14.891 -43.719 -26.422 1 94.88 224 LEU A O 1
ATOM 1656 N N . GLU A 1 225 ? 14.344 -45.312 -27.844 1 94.19 225 GLU A N 1
ATOM 1657 C CA . GLU A 1 225 ? 13.039 -45.5 -27.219 1 94.19 225 GLU A CA 1
ATOM 1658 C C . GLU A 1 225 ? 13.18 -45.969 -25.766 1 94.19 225 GLU A C 1
ATOM 1660 O O . GLU A 1 225 ? 12.484 -45.5 -24.875 1 94.19 225 GLU A O 1
ATOM 1665 N N . LYS A 1 226 ? 14.008 -46.938 -25.578 1 94.88 226 LYS A N 1
ATOM 1666 C CA . LYS A 1 226 ? 14.227 -47.469 -24.25 1 94.88 226 LYS A CA 1
ATOM 1667 C C . LYS A 1 226 ? 14.75 -46.406 -23.297 1 94.88 226 LYS A C 1
ATOM 1669 O O . LYS A 1 226 ? 14.289 -46.281 -22.156 1 94.88 226 LYS A O 1
ATOM 1674 N N . ILE A 1 227 ? 15.617 -45.656 -23.734 1 95.19 227 ILE A N 1
ATOM 1675 C CA . ILE A 1 227 ? 16.203 -44.594 -22.922 1 95.19 227 ILE A CA 1
ATOM 1676 C C . ILE A 1 227 ? 15.156 -43.531 -22.609 1 95.19 227 ILE A C 1
ATOM 1678 O O . ILE A 1 227 ? 15.055 -43.031 -21.484 1 95.19 227 ILE A O 1
ATOM 1682 N N . ALA A 1 228 ? 14.398 -43.219 -23.656 1 95.94 228 ALA A N 1
ATOM 1683 C CA . ALA A 1 228 ? 13.336 -42.219 -23.5 1 95.94 228 ALA A CA 1
ATOM 1684 C C . ALA A 1 228 ? 12.312 -42.688 -22.453 1 95.94 228 ALA A C 1
ATOM 1686 O O . ALA A 1 228 ? 11.789 -41.875 -21.688 1 95.94 228 ALA A O 1
ATOM 1687 N N . MET A 1 229 ? 12.07 -43.906 -22.406 1 95.81 229 MET A N 1
ATOM 1688 C CA . MET A 1 229 ? 11.117 -44.438 -21.438 1 95.81 229 MET A CA 1
ATOM 1689 C C . MET A 1 229 ? 11.672 -44.344 -20.016 1 95.81 229 MET A C 1
ATOM 1691 O O . MET A 1 229 ? 10.914 -44.094 -19.078 1 95.81 229 MET A O 1
ATOM 1695 N N . GLY A 1 230 ? 12.898 -44.594 -19.875 1 96 230 GLY A N 1
ATOM 1696 C CA . GLY A 1 230 ? 13.531 -44.375 -18.594 1 96 230 GLY A CA 1
ATOM 1697 C C . GLY A 1 230 ? 13.422 -42.969 -18.094 1 96 230 GLY A C 1
ATOM 1698 O O . GLY A 1 230 ? 13.125 -42.719 -16.922 1 96 230 GLY A O 1
ATOM 1699 N N . LYS A 1 231 ? 13.672 -42.094 -19 1 95.62 231 LYS A N 1
ATOM 1700 C CA . LYS A 1 231 ? 13.555 -40.656 -18.672 1 95.62 231 LYS A CA 1
ATOM 1701 C C . LYS A 1 231 ? 12.109 -40.281 -18.344 1 95.62 231 LYS A C 1
ATOM 1703 O O . LYS A 1 231 ? 11.867 -39.469 -17.453 1 95.62 231 LYS A O 1
ATOM 1708 N N . LEU A 1 232 ? 11.227 -40.844 -19.047 1 96.56 232 LEU A N 1
ATOM 1709 C CA . LEU A 1 232 ? 9.812 -40.625 -18.766 1 96.56 232 LEU A CA 1
ATOM 1710 C C . LEU A 1 232 ? 9.453 -41.094 -17.375 1 96.56 232 LEU A C 1
ATOM 1712 O O . LEU A 1 232 ? 8.703 -40.406 -16.656 1 96.56 232 LEU A O 1
ATOM 1716 N N . ASN A 1 233 ? 9.961 -42.219 -17.016 1 96.5 233 ASN A N 1
ATOM 1717 C CA . ASN A 1 233 ? 9.711 -42.719 -15.664 1 96.5 233 ASN A CA 1
ATOM 1718 C C . ASN A 1 233 ? 10.266 -41.781 -14.602 1 96.5 233 ASN A C 1
ATOM 1720 O O . ASN A 1 233 ? 9.641 -41.562 -13.562 1 96.5 233 ASN A O 1
ATOM 1724 N N . LYS A 1 234 ? 11.352 -41.312 -14.891 1 96.56 234 LYS A N 1
ATOM 1725 C CA . LYS A 1 234 ? 11.938 -40.312 -13.984 1 96.56 234 LYS A CA 1
ATOM 1726 C C . LYS A 1 234 ? 11.062 -39.062 -13.906 1 96.56 234 LYS A C 1
ATOM 1728 O O . LYS A 1 234 ? 10.875 -38.5 -12.828 1 96.56 234 LYS A O 1
ATOM 1733 N N . PHE A 1 235 ? 10.617 -38.656 -15.047 1 97.56 235 PHE A N 1
ATOM 1734 C CA . PHE A 1 235 ? 9.703 -37.531 -15.117 1 97.56 235 PHE A CA 1
ATOM 1735 C C . PHE A 1 235 ? 8.5 -37.75 -14.211 1 97.56 235 PHE A C 1
ATOM 1737 O O . PHE A 1 235 ? 8.109 -36.875 -13.445 1 97.56 235 PHE A O 1
ATOM 1744 N N . TYR A 1 236 ? 7.918 -38.906 -14.297 1 97.44 236 TYR A N 1
ATOM 1745 C CA . TYR A 1 236 ? 6.758 -39.219 -13.469 1 97.44 236 TYR A CA 1
ATOM 1746 C C . TYR A 1 236 ? 7.098 -39.125 -11.984 1 97.44 236 TYR A C 1
ATOM 1748 O O . TYR A 1 236 ? 6.34 -38.531 -11.203 1 97.44 236 TYR A O 1
ATOM 1756 N N . LYS A 1 237 ? 8.18 -39.625 -11.625 1 97.12 237 LYS A N 1
ATOM 1757 C CA . LYS A 1 237 ? 8.617 -39.656 -10.227 1 97.12 237 LYS A CA 1
ATOM 1758 C C . LYS A 1 237 ? 8.789 -38.219 -9.695 1 97.12 237 LYS A C 1
ATOM 1760 O O . LYS A 1 237 ? 8.461 -37.938 -8.547 1 97.12 237 LYS A O 1
ATOM 1765 N N . GLU A 1 238 ? 9.172 -37.344 -10.578 1 97.69 238 GLU A N 1
ATOM 1766 C CA . GLU A 1 238 ? 9.523 -36 -10.141 1 97.69 238 GLU A CA 1
ATOM 1767 C C . GLU A 1 238 ? 8.344 -35.031 -10.305 1 97.69 238 GLU A C 1
ATOM 1769 O O . GLU A 1 238 ? 8.258 -34.031 -9.609 1 97.69 238 GLU A O 1
ATOM 1774 N N . ASN A 1 239 ? 7.414 -35.406 -11.172 1 98.19 239 ASN A N 1
ATOM 1775 C CA . ASN A 1 239 ? 6.465 -34.375 -11.57 1 98.19 239 ASN A CA 1
ATOM 1776 C C . ASN A 1 239 ? 5.023 -34.812 -11.297 1 98.19 239 ASN A C 1
ATOM 1778 O O . ASN A 1 239 ? 4.086 -34.062 -11.625 1 98.19 239 ASN A O 1
ATOM 1782 N N . THR A 1 240 ? 4.852 -35.938 -10.773 1 98.69 240 THR A N 1
ATOM 1783 C CA . THR A 1 240 ? 3.525 -36.312 -10.289 1 98.69 240 THR A CA 1
ATOM 1784 C C . THR A 1 240 ? 3.512 -36.375 -8.766 1 98.69 240 THR A C 1
ATOM 1786 O O . THR A 1 240 ? 4.465 -36.875 -8.156 1 98.69 240 THR A O 1
ATOM 1789 N N . LEU A 1 241 ? 2.492 -35.938 -8.117 1 98.88 241 LEU A N 1
ATOM 1790 C CA . LEU A 1 241 ? 2.467 -35.625 -6.691 1 98.88 241 LEU A CA 1
ATOM 1791 C C . LEU A 1 241 ? 2.715 -36.906 -5.871 1 98.88 241 LEU A C 1
ATOM 1793 O O . LEU A 1 241 ? 3.613 -36.938 -5.027 1 98.88 241 LEU A O 1
ATOM 1797 N N . LEU A 1 242 ? 1.985 -37.938 -6.082 1 98.81 242 LEU A N 1
ATOM 1798 C CA . LEU A 1 242 ? 1.989 -39.094 -5.211 1 98.81 242 LEU A CA 1
ATOM 1799 C C . LEU A 1 242 ? 3.326 -39.844 -5.285 1 98.81 242 LEU A C 1
ATOM 1801 O O . LEU A 1 242 ? 3.732 -40.5 -4.328 1 98.81 242 LEU A O 1
ATOM 1805 N N . SER A 1 243 ? 4.047 -39.656 -6.363 1 98.38 243 SER A N 1
ATOM 1806 C CA . SER A 1 243 ? 5.316 -40.344 -6.559 1 98.38 243 SER A CA 1
ATOM 1807 C C . SER A 1 243 ? 6.492 -39.5 -6.113 1 98.38 243 SER A C 1
ATOM 1809 O O . SER A 1 243 ? 7.613 -39.969 -5.984 1 98.38 243 SER A O 1
ATOM 1811 N N . GLN A 1 244 ? 6.309 -38.25 -5.926 1 98.75 244 GLN A N 1
ATOM 1812 C CA . GLN A 1 244 ? 7.371 -37.344 -5.516 1 98.75 244 GLN A CA 1
ATOM 1813 C C . GLN A 1 244 ? 7.941 -37.719 -4.156 1 98.75 244 GLN A C 1
ATOM 1815 O O . GLN A 1 244 ? 7.203 -38.188 -3.273 1 98.75 244 GLN A O 1
ATOM 1820 N N . SER A 1 245 ? 9.227 -37.469 -4.082 1 98.5 245 SER A N 1
ATOM 1821 C CA . SER A 1 245 ? 9.836 -37.531 -2.756 1 98.5 245 SER A CA 1
ATOM 1822 C C . SER A 1 245 ? 9.312 -36.438 -1.842 1 98.5 245 SER A C 1
ATOM 1824 O O . SER A 1 245 ? 9.203 -35.281 -2.256 1 98.5 245 SER A O 1
ATOM 1826 N N . PHE A 1 246 ? 8.977 -36.844 -0.624 1 98.69 246 PHE A N 1
ATOM 1827 C CA . PHE A 1 246 ? 8.5 -35.875 0.369 1 98.69 246 PHE A CA 1
ATOM 1828 C C . PHE A 1 246 ? 9.617 -34.969 0.82 1 98.69 246 PHE A C 1
ATOM 1830 O O . PHE A 1 246 ? 10.641 -35.406 1.343 1 98.69 246 PHE A O 1
ATOM 1837 N N . VAL A 1 247 ? 9.438 -33.688 0.734 1 98.06 247 VAL A N 1
ATOM 1838 C CA . VAL A 1 247 ? 10.492 -32.719 0.957 1 98.06 247 VAL A CA 1
ATOM 1839 C C . VAL A 1 247 ? 10.922 -32.75 2.422 1 98.06 247 VAL A C 1
ATOM 1841 O O . VAL A 1 247 ? 12.102 -32.562 2.732 1 98.06 247 VAL A O 1
ATOM 1844 N N . LYS A 1 248 ? 10.016 -33.031 3.332 1 97.5 248 LYS A N 1
ATOM 1845 C CA . LYS A 1 248 ? 10.32 -33 4.762 1 97.5 248 LYS A CA 1
ATOM 1846 C C . LYS A 1 248 ? 10.93 -34.312 5.219 1 97.5 248 LYS A C 1
ATOM 1848 O O . LYS A 1 248 ? 11.477 -34.406 6.32 1 97.5 248 LYS A O 1
ATOM 1853 N N . ASP A 1 249 ? 10.758 -35.375 4.504 1 98 249 ASP A N 1
ATOM 1854 C CA . ASP A 1 249 ? 11.305 -36.688 4.762 1 98 249 ASP A CA 1
ATOM 1855 C C . ASP A 1 249 ? 11.547 -37.469 3.459 1 98 249 ASP A C 1
ATOM 1857 O O . ASP A 1 249 ? 10.703 -38.25 3.037 1 98 249 ASP A O 1
ATOM 1861 N N . THR A 1 250 ? 12.641 -37.344 2.889 1 97.81 250 THR A N 1
ATOM 1862 C CA . THR A 1 250 ? 12.938 -37.781 1.533 1 97.81 250 THR A CA 1
ATOM 1863 C C . THR A 1 250 ? 12.984 -39.312 1.465 1 97.81 250 THR A C 1
ATOM 1865 O O . THR A 1 250 ? 13.078 -39.875 0.378 1 97.81 250 THR A O 1
ATOM 1868 N N . SER A 1 251 ? 12.898 -40 2.545 1 98 251 SER A N 1
ATOM 1869 C CA . SER A 1 251 ? 12.891 -41.438 2.562 1 98 251 SER A CA 1
ATOM 1870 C C . SER A 1 251 ? 11.539 -42 2.133 1 98 251 SER A C 1
ATOM 1872 O O . SER A 1 251 ? 11.398 -43.188 1.877 1 98 251 SER A O 1
ATOM 1874 N N . LYS A 1 252 ? 10.594 -41.156 1.972 1 98.38 252 LYS A N 1
ATOM 1875 C CA . LYS A 1 252 ? 9.242 -41.562 1.601 1 98.38 252 LYS A CA 1
ATOM 1876 C C . LYS A 1 252 ? 8.75 -40.781 0.387 1 98.38 252 LYS A C 1
ATOM 1878 O O . LYS A 1 252 ? 9.094 -39.594 0.211 1 98.38 252 LYS A O 1
ATOM 1883 N N . THR A 1 253 ? 7.957 -41.406 -0.378 1 98.56 253 THR A N 1
ATOM 1884 C CA . THR A 1 253 ? 7.145 -40.688 -1.344 1 98.56 253 THR A CA 1
ATOM 1885 C C . THR A 1 253 ? 5.941 -40.031 -0.66 1 98.56 253 THR A C 1
ATOM 1887 O O . THR A 1 253 ? 5.629 -40.344 0.49 1 98.56 253 THR A O 1
ATOM 1890 N N . ILE A 1 254 ? 5.266 -39.188 -1.313 1 98.88 254 ILE A N 1
ATOM 1891 C CA . ILE A 1 254 ? 4.062 -38.562 -0.779 1 98.88 254 ILE A CA 1
ATOM 1892 C C . ILE A 1 254 ? 3.016 -39.625 -0.477 1 98.88 254 ILE A C 1
ATOM 1894 O O . ILE A 1 254 ? 2.359 -39.562 0.566 1 98.88 254 ILE A O 1
ATOM 1898 N N . ALA A 1 255 ? 2.84 -40.562 -1.389 1 98.69 255 ALA A N 1
ATOM 1899 C CA . ALA A 1 255 ? 1.897 -41.656 -1.162 1 98.69 255 ALA A CA 1
ATOM 1900 C C . ALA A 1 255 ? 2.232 -42.406 0.12 1 98.69 255 ALA A C 1
ATOM 1902 O O . ALA A 1 255 ? 1.35 -42.688 0.941 1 98.69 255 ALA A O 1
ATOM 1903 N N . GLN A 1 256 ? 3.459 -42.75 0.271 1 98.5 256 GLN A N 1
ATOM 1904 C CA . GLN A 1 256 ? 3.904 -43.5 1.455 1 98.5 256 GLN A CA 1
ATOM 1905 C C . GLN A 1 256 ? 3.711 -42.656 2.719 1 98.5 256 GLN A C 1
ATOM 1907 O O . GLN A 1 256 ? 3.289 -43.188 3.754 1 98.5 256 GLN A O 1
ATOM 1912 N N . TYR A 1 257 ? 4.059 -41.375 2.635 1 98.56 257 TYR A N 1
ATOM 1913 C CA . TYR A 1 257 ? 3.869 -40.469 3.762 1 98.56 257 TYR A CA 1
ATOM 1914 C C . TYR A 1 257 ? 2.41 -40.438 4.199 1 98.56 257 TYR A C 1
ATOM 1916 O O . TYR A 1 257 ? 2.102 -40.656 5.371 1 98.56 257 TYR A O 1
ATOM 1924 N N . LEU A 1 258 ? 1.551 -40.219 3.26 1 98.5 258 LEU A N 1
ATOM 1925 C CA . LEU A 1 258 ? 0.132 -40.156 3.586 1 98.5 258 LEU A CA 1
ATOM 1926 C C . LEU A 1 258 ? -0.364 -41.438 4.199 1 98.5 258 LEU A C 1
ATOM 1928 O O . LEU A 1 258 ? -1.09 -41.438 5.195 1 98.5 258 LEU A O 1
ATOM 1932 N N . ASP A 1 259 ? 0.052 -42.531 3.689 1 97.56 259 ASP A N 1
ATOM 1933 C CA . ASP A 1 259 ? -0.341 -43.844 4.215 1 97.56 259 ASP A CA 1
ATOM 1934 C C . ASP A 1 259 ? 0.174 -44.031 5.637 1 97.56 259 ASP A C 1
ATOM 1936 O O . ASP A 1 259 ? -0.484 -44.656 6.457 1 97.56 259 ASP A O 1
ATOM 1940 N N . SER A 1 260 ? 1.307 -43.5 5.922 1 97.06 260 SER A N 1
ATOM 1941 C CA . SER A 1 260 ? 1.896 -43.656 7.25 1 97.06 260 SER A CA 1
ATOM 1942 C C . SER A 1 260 ? 1.121 -42.844 8.281 1 97.06 260 SER A C 1
ATOM 1944 O O . SER A 1 260 ? 1.133 -43.156 9.469 1 97.06 260 SER A O 1
ATOM 1946 N N . VAL A 1 261 ? 0.514 -41.781 7.852 1 96.94 261 VAL A N 1
ATOM 1947 C CA . VAL A 1 261 ? -0.293 -40.969 8.75 1 96.94 261 VAL A CA 1
ATOM 1948 C C . VAL A 1 261 ? -1.594 -41.688 9.086 1 96.94 261 VAL A C 1
ATOM 1950 O O . VAL A 1 261 ? -1.965 -41.812 10.258 1 96.94 261 VAL A O 1
ATOM 1953 N N . SER A 1 262 ? -2.211 -42.156 8.055 1 96 262 SER A N 1
ATOM 1954 C CA . SER A 1 262 ? -3.414 -42.969 8.18 1 96 262 SER A CA 1
ATOM 1955 C C . SER A 1 262 ? -3.58 -43.906 6.984 1 96 262 SER A C 1
ATOM 1957 O O . SER A 1 262 ? -3.566 -43.438 5.836 1 96 262 SER A O 1
ATOM 1959 N N . LYS A 1 263 ? -3.811 -45.125 7.324 1 95.69 263 LYS A N 1
ATOM 1960 C CA . LYS A 1 263 ? -3.922 -46.094 6.262 1 95.69 263 LYS A CA 1
ATOM 1961 C C . LYS A 1 263 ? -4.992 -45.719 5.25 1 95.69 263 LYS A C 1
ATOM 1963 O O . LYS A 1 263 ? -6.141 -45.438 5.621 1 95.69 263 LYS A O 1
ATOM 1968 N N . GLY A 1 264 ? -4.602 -45.594 3.973 1 96.62 264 GLY A N 1
ATOM 1969 C CA . GLY A 1 264 ? -5.539 -45.281 2.898 1 96.62 264 GLY A CA 1
ATOM 1970 C C . GLY A 1 264 ? -5.676 -43.812 2.609 1 96.62 264 GLY A C 1
ATOM 1971 O O . GLY A 1 264 ? -6.246 -43.438 1.587 1 96.62 264 GLY A O 1
ATOM 1972 N N . LEU A 1 265 ? -5.191 -43 3.518 1 98.19 265 LEU A N 1
ATOM 1973 C CA . LEU A 1 265 ? -5.215 -41.562 3.287 1 98.19 265 LEU A CA 1
ATOM 1974 C C . LEU A 1 265 ? -4.504 -41.188 1.986 1 98.19 265 LEU A C 1
ATOM 1976 O O . LEU A 1 265 ? -3.408 -41.688 1.718 1 98.19 265 LEU A O 1
ATOM 1980 N N . THR A 1 266 ? -5.188 -40.438 1.178 1 98.31 266 THR A N 1
ATOM 1981 C CA . THR A 1 266 ? -4.574 -40 -0.08 1 98.31 266 THR A CA 1
ATOM 1982 C C . THR A 1 266 ? -5.172 -38.688 -0.558 1 98.31 266 THR A C 1
ATOM 1984 O O . THR A 1 266 ? -5.973 -38.062 0.146 1 98.31 266 THR A O 1
ATOM 1987 N N . VAL A 1 267 ? -4.648 -38.219 -1.68 1 98.81 267 VAL A N 1
ATOM 1988 C CA . VAL A 1 267 ? -5.113 -36.969 -2.281 1 98.81 267 VAL A CA 1
ATOM 1989 C C . VAL A 1 267 ? -6.074 -37.281 -3.43 1 98.81 267 VAL A C 1
ATOM 1991 O O . VAL A 1 267 ? -5.785 -38.125 -4.281 1 98.81 267 VAL A O 1
ATOM 1994 N N . SER A 1 268 ? -7.18 -36.594 -3.422 1 98.38 268 SER A N 1
ATOM 1995 C CA . SER A 1 268 ? -8.148 -36.812 -4.5 1 98.38 268 SER A CA 1
ATOM 1996 C C . SER A 1 268 ? -7.973 -35.75 -5.594 1 98.38 268 SER A C 1
ATOM 1998 O O . SER A 1 268 ? -8.266 -36 -6.762 1 98.38 268 SER A O 1
ATOM 2000 N N . SER A 1 269 ? -7.586 -34.562 -5.215 1 98.25 269 SER A N 1
ATOM 2001 C CA . SER A 1 269 ? -7.395 -33.469 -6.172 1 98.25 269 SER A CA 1
ATOM 2002 C C . SER A 1 269 ? -6.547 -32.344 -5.574 1 98.25 269 SER A C 1
ATOM 2004 O O . SER A 1 269 ? -6.395 -32.281 -4.355 1 98.25 269 SER A O 1
ATOM 2006 N N . PHE A 1 270 ? -5.984 -31.531 -6.449 1 98.88 270 PHE A N 1
ATOM 2007 C CA . PHE A 1 270 ? -5.32 -30.312 -5.988 1 98.88 270 PHE A CA 1
ATOM 2008 C C . PHE A 1 270 ? -5.379 -29.234 -7.059 1 98.88 270 PHE A C 1
ATOM 2010 O O . PHE A 1 270 ? -5.598 -29.531 -8.234 1 98.88 270 PHE A O 1
ATOM 2017 N N . LYS A 1 271 ? -5.273 -28 -6.66 1 98.81 271 LYS A N 1
ATOM 2018 C CA . LYS A 1 271 ? -5.09 -26.828 -7.512 1 98.81 271 LYS A CA 1
ATOM 2019 C C . LYS A 1 271 ? -3.926 -25.969 -7.023 1 98.81 271 LYS A C 1
ATOM 2021 O O . LYS A 1 271 ? -3.764 -25.75 -5.82 1 98.81 271 LYS A O 1
ATOM 2026 N N . ARG A 1 272 ? -3.115 -25.547 -7.883 1 98.81 272 ARG A N 1
ATOM 2027 C CA . ARG A 1 272 ? -1.984 -24.672 -7.617 1 98.81 272 ARG A CA 1
ATOM 2028 C C . ARG A 1 272 ? -2.057 -23.406 -8.477 1 98.81 272 ARG A C 1
ATOM 2030 O O . ARG A 1 272 ? -2.145 -23.5 -9.703 1 98.81 272 ARG A O 1
ATOM 2037 N N . VAL A 1 273 ? -2.08 -22.297 -7.852 1 98.69 273 VAL A N 1
ATOM 2038 C CA . VAL A 1 273 ? -2.115 -21.016 -8.547 1 98.69 273 VAL A CA 1
ATOM 2039 C C . VAL A 1 273 ? -0.858 -20.219 -8.219 1 98.69 273 VAL A C 1
ATOM 2041 O O . VAL A 1 273 ? -0.489 -20.078 -7.051 1 98.69 273 VAL A O 1
ATOM 2044 N N . SER A 1 274 ? -0.211 -19.766 -9.18 1 98.5 274 SER A N 1
ATOM 2045 C CA . SER A 1 274 ? 0.978 -18.922 -9.031 1 98.5 274 SER A CA 1
ATOM 2046 C C . SER A 1 274 ? 0.913 -17.703 -9.938 1 98.5 274 SER A C 1
ATOM 2048 O O . SER A 1 274 ? 0.546 -17.812 -11.109 1 98.5 274 SER A O 1
ATOM 2050 N N . ILE A 1 275 ? 1.225 -16.578 -9.367 1 97.06 275 ILE A N 1
ATOM 2051 C CA . ILE A 1 275 ? 1.306 -15.336 -10.133 1 97.06 275 ILE A CA 1
ATOM 2052 C C . ILE A 1 275 ? 2.736 -15.125 -10.617 1 97.06 275 ILE A C 1
ATOM 2054 O O . ILE A 1 275 ? 3.688 -15.242 -9.844 1 97.06 275 ILE A O 1
ATOM 2058 N N . GLY A 1 276 ? 2.977 -14.609 -11.82 1 88.12 276 GLY A N 1
ATOM 2059 C CA . GLY A 1 276 ? 4.277 -14.258 -12.367 1 88.12 276 GLY A CA 1
ATOM 2060 C C . GLY A 1 276 ? 4.875 -15.344 -13.234 1 88.12 276 GLY A C 1
ATOM 2061 O O . GLY A 1 276 ? 4.367 -16.469 -13.258 1 88.12 276 GLY A O 1
ATOM 2062 N N . MET B 1 1 ? 20.219 -8.758 -29.078 1 62.66 1 MET B N 1
ATOM 2063 C CA . MET B 1 1 ? 20.297 -9.969 -28.25 1 62.66 1 MET B CA 1
ATOM 2064 C C . MET B 1 1 ? 18.969 -10.258 -27.578 1 62.66 1 MET B C 1
ATOM 2066 O O . MET B 1 1 ? 18.203 -9.344 -27.281 1 62.66 1 MET B O 1
ATOM 2070 N N . ALA B 1 2 ? 18.625 -11.477 -27.391 1 83.69 2 ALA B N 1
ATOM 2071 C CA . ALA B 1 2 ? 17.312 -11.828 -26.859 1 83.69 2 ALA B CA 1
ATOM 2072 C C . ALA B 1 2 ? 17.266 -11.641 -25.344 1 83.69 2 ALA B C 1
ATOM 2074 O O . ALA B 1 2 ? 18.156 -12.102 -24.641 1 83.69 2 ALA B O 1
ATOM 2075 N N . ILE B 1 3 ? 16.453 -10.617 -24.828 1 91.88 3 ILE B N 1
ATOM 2076 C CA . ILE B 1 3 ? 16.266 -10.367 -23.406 1 91.88 3 ILE B CA 1
ATOM 2077 C C . ILE B 1 3 ? 15.445 -11.492 -22.781 1 91.88 3 ILE B C 1
ATOM 2079 O O . ILE B 1 3 ? 14.328 -11.773 -23.234 1 91.88 3 ILE B O 1
ATOM 2083 N N . THR B 1 4 ? 16.047 -12.148 -21.844 1 92.56 4 THR B N 1
ATOM 2084 C CA . THR B 1 4 ? 15.375 -13.297 -21.234 1 92.56 4 THR B CA 1
ATOM 2085 C C . THR B 1 4 ? 14.445 -12.844 -20.109 1 92.56 4 THR B C 1
ATOM 2087 O O . THR B 1 4 ? 14.609 -11.75 -19.562 1 92.56 4 THR B O 1
ATOM 2090 N N . ALA B 1 5 ? 13.508 -13.695 -19.766 1 90.06 5 ALA B N 1
ATOM 2091 C CA . ALA B 1 5 ? 12.602 -13.445 -18.656 1 90.06 5 ALA B CA 1
ATOM 2092 C C . ALA B 1 5 ? 13.375 -13.32 -17.344 1 90.06 5 ALA B C 1
ATOM 2094 O O . ALA B 1 5 ? 13.016 -12.516 -16.469 1 90.06 5 ALA B O 1
ATOM 2095 N N . GLN B 1 6 ? 14.383 -14.094 -17.25 1 92.25 6 GLN B N 1
ATOM 2096 C CA . GLN B 1 6 ? 15.203 -14.078 -16.047 1 92.25 6 GLN B CA 1
ATOM 2097 C C . GLN B 1 6 ? 15.898 -12.734 -15.875 1 92.25 6 GLN B C 1
ATOM 2099 O O . GLN B 1 6 ? 15.969 -12.203 -14.766 1 92.25 6 GLN B O 1
ATOM 2104 N N . GLU B 1 7 ? 16.391 -12.258 -16.969 1 94.19 7 GLU B N 1
ATOM 2105 C CA . GLU B 1 7 ? 17.047 -10.953 -16.922 1 94.19 7 GLU B CA 1
ATOM 2106 C C . GLU B 1 7 ? 16.047 -9.852 -16.562 1 94.19 7 GLU B C 1
ATOM 2108 O O . GLU B 1 7 ? 16.375 -8.961 -15.766 1 94.19 7 GLU B O 1
ATOM 2113 N N . VAL B 1 8 ? 14.891 -9.945 -17.141 1 94.81 8 VAL B N 1
ATOM 2114 C CA . VAL B 1 8 ? 13.844 -8.961 -16.844 1 94.81 8 VAL B CA 1
ATOM 2115 C C . VAL B 1 8 ? 13.477 -9.016 -15.367 1 94.81 8 VAL B C 1
ATOM 2117 O O . VAL B 1 8 ? 13.367 -7.98 -14.711 1 94.81 8 VAL B O 1
ATOM 2120 N N . ASN B 1 9 ? 13.383 -10.203 -14.867 1 92.44 9 ASN B N 1
ATOM 2121 C CA . ASN B 1 9 ? 13.016 -10.383 -13.469 1 92.44 9 ASN B CA 1
ATOM 2122 C C . ASN B 1 9 ? 14.102 -9.859 -12.531 1 92.44 9 ASN B C 1
ATOM 2124 O O . ASN B 1 9 ? 13.805 -9.281 -11.484 1 92.44 9 ASN B O 1
ATOM 2128 N N . LYS B 1 10 ? 15.266 -10.133 -12.906 1 94.19 10 LYS B N 1
ATOM 2129 C CA . LYS B 1 10 ? 16.375 -9.625 -12.102 1 94.19 10 LYS B CA 1
ATOM 2130 C C . LYS B 1 10 ? 16.344 -8.109 -12.008 1 94.19 10 LYS B C 1
ATOM 2132 O O . LYS B 1 10 ? 16.469 -7.547 -10.914 1 94.19 10 LYS B O 1
ATOM 2137 N N . LEU B 1 11 ? 16.156 -7.43 -13.148 1 95.12 11 LEU B N 1
ATOM 2138 C CA . LEU B 1 11 ? 16.078 -5.973 -13.156 1 95.12 11 LEU B CA 1
ATOM 2139 C C . LEU B 1 11 ? 14.867 -5.496 -12.352 1 95.12 11 LEU B C 1
ATOM 2141 O O . LEU B 1 11 ? 14.961 -4.508 -11.625 1 95.12 11 LEU B O 1
ATOM 2145 N N . ARG B 1 12 ? 13.781 -6.211 -12.5 1 92.38 12 ARG B N 1
ATOM 2146 C CA . ARG B 1 12 ? 12.555 -5.887 -11.773 1 92.38 12 ARG B CA 1
ATOM 2147 C C . ARG B 1 12 ? 12.773 -5.957 -10.266 1 92.38 12 ARG B C 1
ATOM 2149 O O . ARG B 1 12 ? 12.336 -5.07 -9.531 1 92.38 12 ARG B O 1
ATOM 2156 N N . GLN B 1 13 ? 13.438 -6.957 -9.859 1 89.19 13 GLN B N 1
ATOM 2157 C CA . GLN B 1 13 ? 13.695 -7.145 -8.438 1 89.19 13 GLN B CA 1
ATOM 2158 C C . GLN B 1 13 ? 14.617 -6.055 -7.898 1 89.19 13 GLN B C 1
ATOM 2160 O O . GLN B 1 13 ? 14.461 -5.609 -6.758 1 89.19 13 GLN B O 1
ATOM 2165 N N . LYS B 1 14 ? 15.453 -5.645 -8.711 1 89 14 LYS B N 1
ATOM 2166 C CA . LYS B 1 14 ? 16.438 -4.641 -8.297 1 89 14 LYS B CA 1
ATOM 2167 C C . LYS B 1 14 ? 15.805 -3.252 -8.242 1 89 14 LYS B C 1
ATOM 2169 O O . LYS B 1 14 ? 16.125 -2.453 -7.359 1 89 14 LYS B O 1
ATOM 2174 N N . THR B 1 15 ? 14.852 -2.963 -9.141 1 90.19 15 THR B N 1
ATOM 2175 C CA . THR B 1 15 ? 14.398 -1.587 -9.305 1 90.19 15 THR B CA 1
ATOM 2176 C C . THR B 1 15 ? 12.969 -1.425 -8.781 1 90.19 15 THR B C 1
ATOM 2178 O O . THR B 1 15 ? 12.523 -0.307 -8.516 1 90.19 15 THR B O 1
ATOM 2181 N N . GLY B 1 16 ? 12.25 -2.557 -8.711 1 87.94 16 GLY B N 1
ATOM 2182 C CA . GLY B 1 16 ? 10.859 -2.516 -8.305 1 87.94 16 GLY B CA 1
ATOM 2183 C C . GLY B 1 16 ? 9.93 -2.035 -9.414 1 87.94 16 GLY B C 1
ATOM 2184 O O . GLY B 1 16 ? 8.719 -1.974 -9.227 1 87.94 16 GLY B O 1
ATOM 2185 N N . ALA B 1 17 ? 10.523 -1.784 -10.617 1 90.44 17 ALA B N 1
ATOM 2186 C CA . ALA B 1 17 ? 9.727 -1.308 -11.742 1 90.44 17 ALA B CA 1
ATOM 2187 C C . ALA B 1 17 ? 8.859 -2.428 -12.312 1 90.44 17 ALA B C 1
ATOM 2189 O O . ALA B 1 17 ? 9.086 -3.605 -12.023 1 90.44 17 ALA B O 1
ATOM 2190 N N . GLY B 1 18 ? 7.824 -2.027 -13.023 1 89.69 18 GLY B N 1
ATOM 2191 C CA . GLY B 1 18 ? 6.945 -3.008 -13.641 1 89.69 18 GLY B CA 1
ATOM 2192 C C . GLY B 1 18 ? 7.645 -3.871 -14.68 1 89.69 18 GLY B C 1
ATOM 2193 O O . GLY B 1 18 ? 8.641 -3.451 -15.266 1 89.69 18 GLY B O 1
ATOM 2194 N N . MET B 1 19 ? 7.133 -4.98 -14.883 1 91.25 19 MET B N 1
ATOM 2195 C CA . MET B 1 19 ? 7.707 -5.988 -15.766 1 91.25 19 MET B CA 1
ATOM 2196 C C . MET B 1 19 ? 7.961 -5.41 -17.156 1 91.25 19 MET B C 1
ATOM 2198 O O . MET B 1 19 ? 9.07 -5.516 -17.688 1 91.25 19 MET B O 1
ATOM 2202 N N . MET B 1 20 ? 6.957 -4.742 -17.75 1 90.75 20 MET B N 1
ATOM 2203 C CA . MET B 1 20 ? 7.062 -4.254 -19.109 1 90.75 20 MET B CA 1
ATOM 2204 C C . MET B 1 20 ? 8.07 -3.113 -19.203 1 90.75 20 MET B C 1
ATOM 2206 O O . MET B 1 20 ? 8.766 -2.977 -20.219 1 90.75 20 MET B O 1
ATOM 2210 N N . ASP B 1 21 ? 8.109 -2.324 -18.234 1 93.06 21 ASP B N 1
ATOM 2211 C CA . ASP B 1 21 ? 9.102 -1.247 -18.203 1 93.06 21 ASP B CA 1
ATOM 2212 C C . ASP B 1 21 ? 10.516 -1.805 -18.156 1 93.06 21 ASP B C 1
ATOM 2214 O O . ASP B 1 21 ? 11.406 -1.312 -18.844 1 93.06 21 ASP B O 1
ATOM 2218 N N . CYS B 1 22 ? 10.719 -2.832 -17.359 1 95.56 22 CYS B N 1
ATOM 2219 C CA . CYS B 1 22 ? 12.023 -3.479 -17.281 1 95.56 22 CYS B CA 1
ATOM 2220 C C . CYS B 1 22 ? 12.398 -4.125 -18.609 1 95.56 22 CYS B C 1
ATOM 2222 O O . CYS B 1 22 ? 13.539 -4.016 -19.062 1 95.56 22 CYS B O 1
ATOM 2224 N N . LYS B 1 23 ? 11.398 -4.777 -19.172 1 95.19 23 LYS B N 1
ATOM 2225 C CA . LYS B 1 23 ? 11.625 -5.406 -20.469 1 95.19 23 LYS B CA 1
ATOM 2226 C C . LYS B 1 23 ? 12.023 -4.371 -21.516 1 95.19 23 LYS B C 1
ATOM 2228 O O . LYS B 1 23 ? 13.008 -4.559 -22.234 1 95.19 23 LYS B O 1
ATOM 2233 N N . LYS B 1 24 ? 11.359 -3.291 -21.578 1 95 24 LYS B N 1
ATOM 2234 C CA . LYS B 1 24 ? 11.648 -2.225 -22.531 1 95 24 LYS B CA 1
ATOM 2235 C C . LYS B 1 24 ? 13.016 -1.607 -22.281 1 95 24 LYS B C 1
ATOM 2237 O O . LYS B 1 24 ? 13.773 -1.347 -23.219 1 95 24 LYS B O 1
ATOM 2242 N N . ALA B 1 25 ? 13.336 -1.402 -21.031 1 96.69 25 ALA B N 1
ATOM 2243 C CA . ALA B 1 25 ? 14.625 -0.815 -20.672 1 96.69 25 ALA B CA 1
ATOM 2244 C C . ALA B 1 25 ? 15.781 -1.723 -21.094 1 96.69 25 ALA B C 1
ATOM 2246 O O . ALA B 1 25 ? 16.766 -1.257 -21.656 1 96.69 25 ALA B O 1
ATOM 2247 N N . LEU B 1 26 ? 15.633 -3.006 -20.828 1 97.75 26 LEU B N 1
ATOM 2248 C CA . LEU B 1 26 ? 16.672 -3.959 -21.188 1 97.75 26 LEU B CA 1
ATOM 2249 C C . LEU B 1 26 ? 16.828 -4.043 -22.703 1 97.75 26 LEU B C 1
ATOM 2251 O O . LEU B 1 26 ? 17.938 -4.141 -23.219 1 97.75 26 LEU B O 1
ATOM 2255 N N . THR B 1 27 ? 15.672 -3.957 -23.359 1 97.19 27 THR B N 1
ATOM 2256 C CA . THR B 1 27 ? 15.688 -3.994 -24.828 1 97.19 27 THR B CA 1
ATOM 2257 C C . THR B 1 27 ? 16.422 -2.775 -25.391 1 97.19 27 THR B C 1
ATOM 2259 O O . THR B 1 27 ? 17.312 -2.908 -26.219 1 97.19 27 THR B O 1
ATOM 2262 N N . GLU B 1 28 ? 16.016 -1.643 -24.891 1 96.81 28 GLU B N 1
ATOM 2263 C CA . GLU B 1 28 ? 16.641 -0.399 -25.328 1 96.81 28 GLU B CA 1
ATOM 2264 C C . GLU B 1 28 ? 18.141 -0.381 -25 1 96.81 28 GLU B C 1
ATOM 2266 O O . GLU B 1 28 ? 18.938 0.161 -25.75 1 96.81 28 GLU B O 1
ATOM 2271 N N . ALA B 1 29 ? 18.5 -1.064 -23.906 1 97.44 29 ALA B N 1
ATOM 2272 C CA . ALA B 1 29 ? 19.875 -1.118 -23.438 1 97.44 29 ALA B CA 1
ATOM 2273 C C . ALA B 1 29 ? 20.641 -2.271 -24.094 1 97.44 29 ALA B C 1
ATOM 2275 O O . ALA B 1 29 ? 21.797 -2.514 -23.766 1 97.44 29 ALA B O 1
ATOM 2276 N N . GLU B 1 30 ? 19.984 -2.984 -24.906 1 96 30 GLU B N 1
ATOM 2277 C CA . GLU B 1 30 ? 20.562 -4.141 -25.578 1 96 30 GLU B CA 1
ATOM 2278 C C . GLU B 1 30 ? 21.188 -5.113 -24.578 1 96 30 GLU B C 1
ATOM 2280 O O . GLU B 1 30 ? 22.312 -5.574 -24.766 1 96 30 GLU B O 1
ATOM 2285 N N . GLY B 1 31 ? 20.578 -5.219 -23.5 1 95 31 GLY B N 1
ATOM 2286 C CA . GLY B 1 31 ? 20.953 -6.223 -22.516 1 95 31 GLY B CA 1
ATOM 2287 C C . GLY B 1 31 ? 21.922 -5.703 -21.469 1 95 31 GLY B C 1
ATOM 2288 O O . GLY B 1 31 ? 22.266 -6.422 -20.531 1 95 31 GLY B O 1
ATOM 2289 N N . ASP B 1 32 ? 22.344 -4.496 -21.609 1 96 32 ASP B N 1
ATOM 2290 C CA . ASP B 1 32 ? 23.234 -3.895 -20.609 1 96 32 ASP B CA 1
ATOM 2291 C C . ASP B 1 32 ? 22.453 -3.492 -19.359 1 96 32 ASP B C 1
ATOM 2293 O O . ASP B 1 32 ? 21.656 -2.545 -19.406 1 96 32 ASP B O 1
ATOM 2297 N N . PHE B 1 33 ? 22.719 -4.191 -18.297 1 94.94 33 PHE B N 1
ATOM 2298 C CA . PHE B 1 33 ? 21.938 -4.043 -17.078 1 94.94 33 PHE B CA 1
ATOM 2299 C C . PHE B 1 33 ? 22.094 -2.639 -16.5 1 94.94 33 PHE B C 1
ATOM 2301 O O . PHE B 1 33 ? 21.109 -2.012 -16.109 1 94.94 33 PHE B O 1
ATOM 2308 N N . GLU B 1 34 ? 23.328 -2.098 -16.453 1 94.94 34 GLU B N 1
ATOM 2309 C CA . GLU B 1 34 ? 23.562 -0.762 -15.914 1 94.94 34 GLU B CA 1
ATOM 2310 C C . GLU B 1 34 ? 22.891 0.308 -16.766 1 94.94 34 GLU B C 1
ATOM 2312 O O . GLU B 1 34 ? 22.297 1.249 -16.25 1 94.94 34 GLU B O 1
ATOM 2317 N N . LYS B 1 35 ? 23 0.138 -18.031 1 96.31 35 LYS B N 1
ATOM 2318 C CA . LYS B 1 35 ? 22.328 1.062 -18.938 1 96.31 35 LYS B CA 1
ATOM 2319 C C . LYS B 1 35 ? 20.812 0.993 -18.766 1 96.31 35 LYS B C 1
ATOM 2321 O O . LYS B 1 35 ? 20.125 2.014 -18.844 1 96.31 35 LYS B O 1
ATOM 2326 N N . ALA B 1 36 ? 20.266 -0.196 -18.562 1 97.06 36 ALA B N 1
ATOM 2327 C CA . ALA B 1 36 ? 18.828 -0.376 -18.344 1 97.06 36 ALA B CA 1
ATOM 2328 C C . ALA B 1 36 ? 18.359 0.353 -17.078 1 97.06 36 ALA B C 1
ATOM 2330 O O . ALA B 1 36 ? 17.297 0.967 -17.078 1 97.06 36 ALA B O 1
ATOM 2331 N N . ILE B 1 37 ? 19.188 0.259 -16.062 1 94.31 37 ILE B N 1
ATOM 2332 C CA . ILE B 1 37 ? 18.875 0.954 -14.812 1 94.31 37 ILE B CA 1
ATOM 2333 C C . ILE B 1 37 ? 18.828 2.459 -15.062 1 94.31 37 ILE B C 1
ATOM 2335 O O . ILE B 1 37 ? 17.922 3.143 -14.578 1 94.31 37 ILE B O 1
ATOM 2339 N N . ASP B 1 38 ? 19.734 2.965 -15.859 1 94.88 38 ASP B N 1
ATOM 2340 C CA . ASP B 1 38 ? 19.766 4.387 -16.188 1 94.88 38 ASP B CA 1
ATOM 2341 C C . ASP B 1 38 ? 18.516 4.789 -16.984 1 94.88 38 ASP B C 1
ATOM 2343 O O . ASP B 1 38 ? 17.969 5.875 -16.781 1 94.88 38 ASP B O 1
ATOM 2347 N N . ILE B 1 39 ? 18.141 3.969 -17.859 1 96 39 ILE B N 1
ATOM 2348 C CA . ILE B 1 39 ? 16.953 4.227 -18.672 1 96 39 ILE B CA 1
ATOM 2349 C C . ILE B 1 39 ? 15.727 4.305 -17.766 1 96 39 ILE B C 1
ATOM 2351 O O . ILE B 1 39 ? 14.883 5.188 -17.938 1 96 39 ILE B O 1
ATOM 2355 N N . LEU B 1 40 ? 15.664 3.398 -16.797 1 95.12 40 LEU B N 1
ATOM 2356 C CA . LEU B 1 40 ? 14.539 3.414 -15.867 1 95.12 40 LEU B CA 1
ATOM 2357 C C . LEU B 1 40 ? 14.562 4.68 -15.008 1 95.12 40 LEU B C 1
ATOM 2359 O O . LEU B 1 40 ? 13.516 5.25 -14.711 1 95.12 40 LEU B O 1
ATOM 2363 N N . ARG B 1 41 ? 15.672 5.07 -14.641 1 92.75 41 ARG B N 1
ATOM 2364 C CA . ARG B 1 41 ? 15.82 6.305 -13.875 1 92.75 41 ARG B CA 1
ATOM 2365 C C . ARG B 1 41 ? 15.336 7.508 -14.68 1 92.75 41 ARG B C 1
ATOM 2367 O O . ARG B 1 41 ? 14.609 8.359 -14.156 1 92.75 41 ARG B O 1
ATOM 2374 N N . LYS B 1 42 ? 15.719 7.57 -15.93 1 95.38 42 LYS B N 1
ATOM 2375 C CA . LYS B 1 42 ? 15.281 8.656 -16.812 1 95.38 42 LYS B CA 1
ATOM 2376 C C . LYS B 1 42 ? 13.766 8.641 -16.984 1 95.38 42 LYS B C 1
ATOM 2378 O O . LYS B 1 42 ? 13.133 9.695 -17.031 1 95.38 42 LYS B O 1
ATOM 2383 N N . LYS B 1 43 ? 13.289 7.508 -17.094 1 93.56 43 LYS B N 1
ATOM 2384 C CA . LYS B 1 43 ? 11.836 7.391 -17.156 1 93.56 43 LYS B CA 1
ATOM 2385 C C . LYS B 1 43 ? 11.188 7.949 -15.883 1 93.56 43 LYS B C 1
ATOM 2387 O O . LYS B 1 43 ? 10.18 8.656 -15.953 1 93.56 43 LYS B O 1
ATOM 2392 N N . GLY B 1 44 ? 11.734 7.605 -14.797 1 93.62 44 GLY B N 1
ATOM 2393 C CA . GLY B 1 44 ? 11.258 8.156 -13.539 1 93.62 44 GLY B CA 1
ATOM 2394 C C . GLY B 1 44 ? 11.273 9.68 -13.508 1 93.62 44 GLY B C 1
ATOM 2395 O O . GLY B 1 44 ? 10.344 10.305 -13.008 1 93.62 44 GLY B O 1
ATOM 2396 N N . GLN B 1 45 ? 12.289 10.227 -14.062 1 95.5 45 GLN B N 1
ATOM 2397 C CA . GLN B 1 45 ? 12.398 11.672 -14.156 1 95.5 45 GLN B CA 1
ATOM 2398 C C . GLN B 1 45 ? 11.297 12.25 -15.047 1 95.5 45 GLN B C 1
ATOM 2400 O O . GLN B 1 45 ? 10.734 13.305 -14.734 1 95.5 45 GLN B O 1
ATOM 2405 N N . LYS B 1 46 ? 11.062 11.562 -16.094 1 95.56 46 LYS B N 1
ATOM 2406 C CA . LYS B 1 46 ? 10.008 12.016 -17 1 95.56 46 LYS B CA 1
ATOM 2407 C C . LYS B 1 46 ? 8.648 11.977 -16.312 1 95.56 46 LYS B C 1
ATOM 2409 O O . LYS B 1 46 ? 7.852 12.906 -16.438 1 95.56 46 LYS B O 1
ATOM 2414 N N . VAL B 1 47 ? 8.422 10.898 -15.617 1 93.62 47 VAL B N 1
ATOM 2415 C CA . VAL B 1 47 ? 7.172 10.781 -14.875 1 93.62 47 VAL B CA 1
ATOM 2416 C C . VAL B 1 47 ? 7.082 11.891 -13.828 1 93.62 47 VAL B C 1
ATOM 2418 O O . VAL B 1 47 ? 6.043 12.539 -13.695 1 93.62 47 VAL B O 1
ATOM 2421 N N . SER B 1 48 ? 8.109 12.07 -13.141 1 94.62 48 SER B N 1
ATOM 2422 C CA . SER B 1 48 ? 8.156 13.125 -12.133 1 94.62 48 SER B CA 1
ATOM 2423 C C . SER B 1 48 ? 7.859 14.484 -12.742 1 94.62 48 SER B C 1
ATOM 2425 O O . SER B 1 48 ? 7.074 15.258 -12.188 1 94.62 48 SER B O 1
ATOM 2427 N N . ALA B 1 49 ? 8.469 14.734 -13.836 1 95.06 49 ALA B N 1
ATOM 2428 C CA . ALA B 1 49 ? 8.281 16.016 -14.508 1 95.06 49 ALA B CA 1
ATOM 2429 C C . ALA B 1 49 ? 6.836 16.188 -14.977 1 95.06 49 ALA B C 1
ATOM 2431 O O . ALA B 1 49 ? 6.262 17.266 -14.867 1 95.06 49 ALA B O 1
ATOM 2432 N N . SER B 1 50 ? 6.227 15.172 -15.484 1 94.25 50 SER B N 1
ATOM 2433 C CA . SER B 1 50 ? 4.863 15.234 -16 1 94.25 50 SER B CA 1
ATOM 2434 C C . SER B 1 50 ? 3.85 15.422 -14.883 1 94.25 50 SER B C 1
ATOM 2436 O O . SER B 1 50 ? 2.707 15.812 -15.125 1 94.25 50 SER B O 1
ATOM 2438 N N . ARG B 1 51 ? 4.309 15.219 -13.664 1 94 51 ARG B N 1
ATOM 2439 C CA . ARG B 1 51 ? 3.4 15.297 -12.531 1 94 51 ARG B CA 1
ATOM 2440 C C . ARG B 1 51 ? 3.768 16.469 -11.617 1 94 51 ARG B C 1
ATOM 2442 O O . ARG B 1 51 ? 3.281 16.547 -10.484 1 94 51 ARG B O 1
ATOM 2449 N N . ALA B 1 52 ? 4.539 17.281 -12.125 1 92.56 52 ALA B N 1
ATOM 2450 C CA . ALA B 1 52 ? 5.035 18.391 -11.312 1 92.56 52 ALA B CA 1
ATOM 2451 C C . ALA B 1 52 ? 3.893 19.297 -10.875 1 92.56 52 ALA B C 1
ATOM 2453 O O . ALA B 1 52 ? 3.957 19.906 -9.805 1 92.56 52 ALA B O 1
ATOM 2454 N N . ASP B 1 53 ? 2.828 19.359 -11.617 1 92.25 53 ASP B N 1
ATOM 2455 C CA . ASP B 1 53 ? 1.729 20.281 -11.344 1 92.25 53 ASP B CA 1
ATOM 2456 C C . ASP B 1 53 ? 0.68 19.641 -10.445 1 92.25 53 ASP B C 1
ATOM 2458 O O . ASP B 1 53 ? -0.262 20.297 -10.008 1 92.25 53 ASP B O 1
ATOM 2462 N N . ARG B 1 54 ? 0.887 18.375 -10.172 1 93.25 54 ARG B N 1
ATOM 2463 C CA . ARG B 1 54 ? -0.061 17.688 -9.305 1 93.25 54 ARG B CA 1
ATOM 2464 C C . ARG B 1 54 ? 0.097 18.141 -7.855 1 93.25 54 ARG B C 1
ATOM 2466 O O . ARG B 1 54 ? 1.181 18.562 -7.445 1 93.25 54 ARG B O 1
ATOM 2473 N N . GLU B 1 55 ? -1.015 18.125 -7.18 1 94.25 55 GLU B N 1
ATOM 2474 C CA . GLU B 1 55 ? -0.978 18.438 -5.75 1 94.25 55 GLU B CA 1
ATOM 2475 C C . GLU B 1 55 ? -0.859 17.156 -4.926 1 94.25 55 GLU B C 1
ATOM 2477 O O . GLU B 1 55 ? -1.501 16.141 -5.23 1 94.25 55 GLU B O 1
ATOM 2482 N N . THR B 1 56 ? -0.019 17.188 -3.973 1 96.06 56 THR B N 1
ATOM 2483 C CA . THR B 1 56 ? 0.12 16.078 -3.041 1 96.06 56 THR B CA 1
ATOM 2484 C C . THR B 1 56 ? -0.547 16.391 -1.707 1 96.06 56 THR B C 1
ATOM 2486 O O . THR B 1 56 ? 0.046 17.062 -0.856 1 96.06 56 THR B O 1
ATOM 2489 N N . LYS B 1 57 ? -1.753 15.891 -1.554 1 95.12 57 LYS B N 1
ATOM 2490 C CA . LYS B 1 57 ? -2.541 16.219 -0.369 1 95.12 57 LYS B CA 1
ATOM 2491 C C . LYS B 1 57 ? -2.707 15 0.531 1 95.12 57 LYS B C 1
ATOM 2493 O O . LYS B 1 57 ? -3.494 15.023 1.48 1 95.12 57 LYS B O 1
ATOM 2498 N N . GLU B 1 58 ? -2.045 13.898 0.199 1 97 58 GLU B N 1
ATOM 2499 C CA . GLU B 1 58 ? -1.955 12.711 1.036 1 97 58 GLU B CA 1
ATOM 2500 C C . GLU B 1 58 ? -0.511 12.422 1.442 1 97 58 GLU B C 1
ATOM 2502 O O . GLU B 1 58 ? 0.417 13.055 0.934 1 97 58 GLU B O 1
ATOM 2507 N N . GLY B 1 59 ? -0.343 11.539 2.342 1 98.31 59 GLY B N 1
ATOM 2508 C CA . GLY B 1 59 ? 1.003 11.203 2.777 1 98.31 59 GLY B CA 1
ATOM 2509 C C . GLY B 1 59 ? 1.07 10.789 4.234 1 98.31 59 GLY B C 1
ATOM 2510 O O . GLY B 1 59 ? 0.071 10.352 4.809 1 98.31 59 GLY B O 1
ATOM 2511 N N . VAL B 1 60 ? 2.338 10.805 4.746 1 98.81 60 VAL B N 1
ATOM 2512 C CA . VAL B 1 60 ? 2.547 10.43 6.141 1 98.81 60 VAL B CA 1
ATOM 2513 C C . VAL B 1 60 ? 3.463 11.445 6.816 1 98.81 60 VAL B C 1
ATOM 2515 O O . VAL B 1 60 ? 4.387 11.977 6.191 1 98.81 60 VAL B O 1
ATOM 2518 N N . VAL B 1 61 ? 3.148 11.711 8.055 1 98.94 61 VAL B N 1
ATOM 2519 C CA . VAL B 1 61 ? 4.012 12.5 8.922 1 98.94 61 VAL B CA 1
ATOM 2520 C C . VAL B 1 61 ? 4.777 11.57 9.867 1 98.94 61 VAL B C 1
ATOM 2522 O O . VAL B 1 61 ? 4.207 10.625 10.414 1 98.94 61 VAL B O 1
ATOM 2525 N N . VAL B 1 62 ? 6.035 11.812 10.016 1 98.88 62 VAL B N 1
ATOM 2526 C CA . VAL B 1 62 ? 6.871 10.992 10.891 1 98.88 62 VAL B CA 1
ATOM 2527 C C . VAL B 1 62 ? 7.672 11.891 11.828 1 98.88 62 VAL B C 1
ATOM 2529 O O . VAL B 1 62 ? 7.988 13.031 11.484 1 98.88 62 VAL B O 1
ATOM 2532 N N . THR B 1 63 ? 7.992 11.391 13.062 1 98.94 63 THR B N 1
ATOM 2533 C CA . THR B 1 63 ? 8.734 12.156 14.062 1 98.94 63 THR B CA 1
ATOM 2534 C C . THR B 1 63 ? 9.859 11.32 14.656 1 98.94 63 THR B C 1
ATOM 2536 O O . THR B 1 63 ? 9.812 10.094 14.625 1 98.94 63 THR B O 1
ATOM 2539 N N . SER B 1 64 ? 10.852 11.992 15.133 1 98.88 64 SER B N 1
ATOM 2540 C CA . SER B 1 64 ? 11.938 11.414 15.906 1 98.88 64 SER B CA 1
ATOM 2541 C C . SER B 1 64 ? 12.312 12.305 17.094 1 98.88 64 SER B C 1
ATOM 2543 O O . SER B 1 64 ? 12.359 13.531 16.953 1 98.88 64 SER B O 1
ATOM 2545 N N . VAL B 1 65 ? 12.523 11.688 18.188 1 98.81 65 VAL B N 1
ATOM 2546 C CA . VAL B 1 65 ? 13.039 12.375 19.375 1 98.81 65 VAL B CA 1
ATOM 2547 C C . VAL B 1 65 ? 14.375 11.766 19.781 1 98.81 65 VAL B C 1
ATOM 2549 O O . VAL B 1 65 ? 14.523 10.539 19.812 1 98.81 65 VAL B O 1
ATOM 2552 N N . SER B 1 66 ? 15.258 12.641 20.078 1 98.69 66 SER B N 1
ATOM 2553 C CA . SER B 1 66 ? 16.594 12.172 20.438 1 98.69 66 SER B CA 1
ATOM 2554 C C . SER B 1 66 ? 16.547 11.328 21.719 1 98.69 66 SER B C 1
ATOM 2556 O O . SER B 1 66 ? 15.586 11.391 22.469 1 98.69 66 SER B O 1
ATOM 2558 N N . GLU B 1 67 ? 17.594 10.57 21.938 1 97.81 67 GLU B N 1
ATOM 2559 C CA . GLU B 1 67 ? 17.672 9.672 23.094 1 97.81 67 GLU B CA 1
ATOM 2560 C C . GLU B 1 67 ? 17.562 10.445 24.406 1 97.81 67 GLU B C 1
ATOM 2562 O O . GLU B 1 67 ? 16.969 9.961 25.359 1 97.81 67 GLU B O 1
ATOM 2567 N N . ASP B 1 68 ? 18.109 11.633 24.5 1 97.69 68 ASP B N 1
ATOM 2568 C CA . ASP B 1 68 ? 18.094 12.414 25.719 1 97.69 68 ASP B CA 1
ATOM 2569 C C . ASP B 1 68 ? 16.766 13.156 25.891 1 97.69 68 ASP B C 1
ATOM 2571 O O . ASP B 1 68 ? 16.578 13.875 26.859 1 97.69 68 ASP B O 1
ATOM 2575 N N . GLY B 1 69 ? 15.906 13.078 24.812 1 98.06 69 GLY B N 1
ATOM 2576 C CA . GLY B 1 69 ? 14.562 13.625 24.906 1 98.06 69 GLY B CA 1
ATOM 2577 C C . GLY B 1 69 ? 14.508 15.117 24.656 1 98.06 69 GLY B C 1
ATOM 2578 O O . GLY B 1 69 ? 13.477 15.758 24.891 1 98.06 69 GLY B O 1
ATOM 2579 N N . LYS B 1 70 ? 15.547 15.688 24.109 1 98.56 70 LYS B N 1
ATOM 2580 C CA . LYS B 1 70 ? 15.648 17.141 24.125 1 98.56 70 LYS B CA 1
ATOM 2581 C C . LYS B 1 70 ? 15.5 17.734 22.719 1 98.56 70 LYS B C 1
ATOM 2583 O O . LYS B 1 70 ? 15.305 18.938 22.562 1 98.56 70 LYS B O 1
ATOM 2588 N N . THR B 1 71 ? 15.641 16.906 21.688 1 98.81 71 THR B N 1
ATOM 2589 C CA . THR B 1 71 ? 15.531 17.359 20.297 1 98.81 71 THR B CA 1
ATOM 2590 C C . THR B 1 71 ? 14.492 16.531 19.547 1 98.81 71 THR B C 1
ATOM 2592 O O . THR B 1 71 ? 14.539 15.305 19.547 1 98.81 71 THR B O 1
ATOM 2595 N N . GLY B 1 72 ? 13.523 17.156 18.953 1 98.88 72 GLY B N 1
ATOM 2596 C CA . GLY B 1 72 ? 12.531 16.516 18.109 1 98.88 72 GLY B CA 1
ATOM 2597 C C . GLY B 1 72 ? 12.586 16.984 16.656 1 98.88 72 GLY B C 1
ATOM 2598 O O . GLY B 1 72 ? 12.82 18.156 16.391 1 98.88 72 GLY B O 1
ATOM 2599 N N . THR B 1 73 ? 12.438 16.078 15.758 1 98.94 73 THR B N 1
ATOM 2600 C CA . THR B 1 73 ? 12.336 16.359 14.328 1 98.94 73 THR B CA 1
ATOM 2601 C C . THR B 1 73 ? 11.055 15.773 13.75 1 98.94 73 THR B C 1
ATOM 2603 O O . THR B 1 73 ? 10.68 14.641 14.078 1 98.94 73 THR B O 1
ATOM 2606 N N . ILE B 1 74 ? 10.375 16.562 12.953 1 98.94 74 ILE B N 1
ATOM 2607 C CA . ILE B 1 74 ? 9.141 16.141 12.305 1 98.94 74 ILE B CA 1
ATOM 2608 C C . ILE B 1 74 ? 9.25 16.359 10.797 1 98.94 74 ILE B C 1
ATOM 2610 O O . ILE B 1 74 ? 9.773 17.391 10.352 1 98.94 74 ILE B O 1
ATOM 2614 N N . LEU B 1 75 ? 8.852 15.398 10.023 1 98.94 75 LEU B N 1
ATOM 2615 C CA . LEU B 1 75 ? 8.945 15.414 8.562 1 98.94 75 LEU B CA 1
ATOM 2616 C C . LEU B 1 75 ? 7.684 14.82 7.934 1 98.94 75 LEU B C 1
ATOM 2618 O O . LEU B 1 75 ? 7.09 13.891 8.484 1 98.94 75 LEU B O 1
ATOM 2622 N N . SER B 1 76 ? 7.281 15.367 6.805 1 98.94 76 SER B N 1
ATOM 2623 C CA . SER B 1 76 ? 6.188 14.742 6.062 1 98.94 76 SER B CA 1
ATOM 2624 C C . SER B 1 76 ? 6.633 14.328 4.664 1 98.94 76 SER B C 1
ATOM 2626 O O . SER B 1 76 ? 7.387 15.047 4.008 1 98.94 76 SER B O 1
ATOM 2628 N N . LEU B 1 77 ? 6.301 13.141 4.266 1 98.94 77 LEU B N 1
ATOM 2629 C CA . LEU B 1 77 ? 6.363 12.648 2.893 1 98.94 77 LEU B CA 1
ATOM 2630 C C . LEU B 1 77 ? 4.969 12.586 2.273 1 98.94 77 LEU B C 1
ATOM 2632 O O . LEU B 1 77 ? 4.07 11.938 2.812 1 98.94 77 LEU B O 1
ATOM 2636 N N . THR B 1 78 ? 4.844 13.297 1.15 1 98.69 78 THR B N 1
ATOM 2637 C CA . THR B 1 78 ? 3.492 13.477 0.629 1 98.69 78 THR B CA 1
ATOM 2638 C C . THR B 1 78 ? 3.346 12.789 -0.728 1 98.69 78 THR B C 1
ATOM 2640 O O . THR B 1 78 ? 4.34 12.508 -1.398 1 98.69 78 THR B O 1
ATOM 2643 N N . CYS B 1 79 ? 2.107 12.461 -1.104 1 97.94 79 CYS B N 1
ATOM 2644 C CA . CYS B 1 79 ? 1.739 11.805 -2.352 1 97.94 79 CYS B CA 1
ATOM 2645 C C . CYS B 1 79 ? 0.34 12.211 -2.793 1 97.94 79 CYS B C 1
ATOM 2647 O O . CYS B 1 79 ? -0.286 13.07 -2.168 1 97.94 79 CYS B O 1
ATOM 2649 N N . GLU B 1 80 ? -0.126 11.711 -3.873 1 96.12 80 GLU B N 1
ATOM 2650 C CA . GLU B 1 80 ? -1.376 12.156 -4.48 1 96.12 80 GLU B CA 1
ATOM 2651 C C . GLU B 1 80 ? -2.576 11.461 -3.85 1 96.12 80 GLU B C 1
ATOM 2653 O O . GLU B 1 80 ? -3.621 12.078 -3.635 1 96.12 80 GLU B O 1
ATOM 2658 N N . THR B 1 81 ? -2.455 10.156 -3.594 1 95.25 81 THR B N 1
ATOM 2659 C CA . THR B 1 81 ? -3.611 9.359 -3.195 1 95.25 81 THR B CA 1
ATOM 2660 C C . THR B 1 81 ? -3.381 8.719 -1.83 1 95.25 81 THR B C 1
ATOM 2662 O O . THR B 1 81 ? -2.236 8.555 -1.399 1 95.25 81 THR B O 1
ATOM 2665 N N . ASP B 1 82 ? -4.469 8.391 -1.121 1 95.31 82 ASP B N 1
ATOM 2666 C CA . ASP B 1 82 ? -4.371 7.715 0.169 1 95.31 82 ASP B CA 1
ATOM 2667 C C . ASP B 1 82 ? -3.906 6.27 -0.002 1 95.31 82 ASP B C 1
ATOM 2669 O O . ASP B 1 82 ? -3.387 5.664 0.938 1 95.31 82 ASP B O 1
ATOM 2673 N N . PHE B 1 83 ? -4.09 5.609 -1.227 1 96.12 83 PHE B N 1
ATOM 2674 C CA . PHE B 1 83 ? -3.629 4.262 -1.527 1 96.12 83 PHE B CA 1
ATOM 2675 C C . PHE B 1 83 ? -2.125 4.141 -1.316 1 96.12 83 PHE B C 1
ATOM 2677 O O . PHE B 1 83 ? -1.653 3.182 -0.7 1 96.12 83 PHE B O 1
ATOM 2684 N N . VAL B 1 84 ? -1.396 5.184 -1.808 1 97.62 84 VAL B N 1
ATOM 2685 C CA . VAL B 1 84 ? 0.057 5.18 -1.674 1 97.62 84 VAL B CA 1
ATOM 2686 C C . VAL B 1 84 ? 0.443 5.492 -0.229 1 97.62 84 VAL B C 1
ATOM 2688 O O . VAL B 1 84 ? 1.342 4.859 0.329 1 97.62 84 VAL B O 1
ATOM 2691 N N . ALA B 1 85 ? -0.293 6.41 0.354 1 97.69 85 ALA B N 1
ATOM 2692 C CA . ALA B 1 85 ? 0.017 6.848 1.711 1 97.69 85 ALA B CA 1
ATOM 2693 C C . ALA B 1 85 ? -0.1 5.695 2.703 1 97.69 85 ALA B C 1
ATOM 2695 O O . ALA B 1 85 ? 0.623 5.652 3.701 1 97.69 85 ALA B O 1
ATOM 2696 N N . LYS B 1 86 ? -0.932 4.781 2.4 1 96.56 86 LYS B N 1
ATOM 2697 C CA . LYS B 1 86 ? -1.231 3.693 3.326 1 96.56 86 LYS B CA 1
ATOM 2698 C C . LYS B 1 86 ? -0.334 2.486 3.066 1 96.56 86 LYS B C 1
ATOM 2700 O O . LYS B 1 86 ? -0.479 1.447 3.715 1 96.56 86 LYS B O 1
ATOM 2705 N N . ASN B 1 87 ? 0.506 2.6 2.121 1 97.38 87 ASN B N 1
ATOM 2706 C CA . ASN B 1 87 ? 1.417 1.512 1.783 1 97.38 87 ASN B CA 1
ATOM 2707 C C . ASN B 1 87 ? 2.578 1.425 2.77 1 97.38 87 ASN B C 1
ATOM 2709 O O . ASN B 1 87 ? 3.197 2.439 3.096 1 97.38 87 ASN B O 1
ATOM 2713 N N . ASP B 1 88 ? 2.982 0.236 3.191 1 97.06 88 ASP B N 1
ATOM 2714 C CA . ASP B 1 88 ? 4.027 0.033 4.191 1 97.06 88 ASP B CA 1
ATOM 2715 C C . ASP B 1 88 ? 5.387 0.484 3.662 1 97.06 88 ASP B C 1
ATOM 2717 O O . ASP B 1 88 ? 6.199 1.032 4.41 1 97.06 88 ASP B O 1
ATOM 2721 N N . GLU B 1 89 ? 5.582 0.205 2.432 1 96.19 89 GLU B N 1
ATOM 2722 C CA . GLU B 1 89 ? 6.848 0.62 1.834 1 96.19 89 GLU B CA 1
ATOM 2723 C C . GLU B 1 89 ? 6.988 2.139 1.842 1 96.19 89 GLU B C 1
ATOM 2725 O O . GLU B 1 89 ? 8.078 2.664 2.072 1 96.19 89 GLU B O 1
ATOM 2730 N N . PHE B 1 90 ? 5.938 2.861 1.598 1 98.31 90 PHE B N 1
ATOM 2731 C CA . PHE B 1 90 ? 5.918 4.32 1.598 1 98.31 90 PHE B CA 1
ATOM 2732 C C . PHE B 1 90 ? 6.238 4.867 2.984 1 98.31 90 PHE B C 1
ATOM 2734 O O . PHE B 1 90 ? 7.098 5.734 3.133 1 98.31 90 PHE B O 1
ATOM 2741 N N . SER B 1 91 ? 5.598 4.316 3.971 1 98.44 91 SER B N 1
ATOM 2742 C CA . SER B 1 91 ? 5.828 4.738 5.348 1 98.44 91 SER B CA 1
ATOM 2743 C C . SER B 1 91 ? 7.262 4.445 5.781 1 98.44 91 SER B C 1
ATOM 2745 O O . SER B 1 91 ? 7.895 5.273 6.441 1 98.44 91 SER B O 1
ATOM 2747 N N . ALA B 1 92 ? 7.754 3.238 5.402 1 98.38 92 ALA B N 1
ATOM 2748 C CA . ALA B 1 92 ? 9.125 2.869 5.738 1 98.38 92 ALA B CA 1
ATOM 2749 C C . ALA B 1 92 ? 10.125 3.842 5.117 1 98.38 92 ALA B C 1
ATOM 2751 O O . ALA B 1 92 ? 11.125 4.199 5.742 1 98.38 92 ALA B O 1
ATOM 2752 N N . PHE B 1 93 ? 9.789 4.234 3.961 1 98.44 93 PHE B N 1
ATOM 2753 C CA . PHE B 1 93 ? 10.656 5.184 3.275 1 98.44 93 PHE B CA 1
ATOM 2754 C C . PHE B 1 93 ? 10.664 6.527 3.988 1 98.44 93 PHE B C 1
ATOM 2756 O O . PHE B 1 93 ? 11.719 7.129 4.184 1 98.44 93 PHE B O 1
ATOM 2763 N N . ALA B 1 94 ? 9.547 7.039 4.371 1 98.88 94 ALA B N 1
ATOM 2764 C CA . ALA B 1 94 ? 9.453 8.289 5.129 1 98.88 94 ALA B CA 1
ATOM 2765 C C . ALA B 1 94 ? 10.32 8.227 6.387 1 98.88 94 ALA B C 1
ATOM 2767 O O . ALA B 1 94 ? 11.055 9.172 6.688 1 98.88 94 ALA B O 1
ATOM 2768 N N . ASN B 1 95 ? 10.234 7.121 7.082 1 98.88 95 ASN B N 1
ATOM 2769 C CA . ASN B 1 95 ? 11.016 6.945 8.297 1 98.88 95 ASN B CA 1
ATOM 2770 C C . ASN B 1 95 ? 12.508 6.91 8.008 1 98.88 95 ASN B C 1
ATOM 2772 O O . ASN B 1 95 ? 13.312 7.445 8.773 1 98.88 95 ASN B O 1
ATOM 2776 N N . ALA B 1 96 ? 12.828 6.289 6.93 1 98.88 96 ALA B N 1
ATOM 2777 C CA . ALA B 1 96 ? 14.242 6.238 6.543 1 98.88 96 ALA B CA 1
ATOM 2778 C C . ALA B 1 96 ? 14.766 7.637 6.23 1 98.88 96 ALA B C 1
ATOM 2780 O O . ALA B 1 96 ? 15.891 7.98 6.617 1 98.88 96 ALA B O 1
ATOM 2781 N N . ILE B 1 97 ? 14 8.422 5.5 1 98.88 97 ILE B N 1
ATOM 2782 C CA . ILE B 1 97 ? 14.383 9.797 5.199 1 98.88 97 ILE B CA 1
ATOM 2783 C C . ILE B 1 97 ? 14.586 10.578 6.496 1 98.88 97 ILE B C 1
ATOM 2785 O O . ILE B 1 97 ? 15.578 11.289 6.656 1 98.88 97 ILE B O 1
ATOM 2789 N N . LEU B 1 98 ? 13.68 10.453 7.391 1 98.94 98 LEU B N 1
ATOM 2790 C CA . LEU B 1 98 ? 13.773 11.141 8.672 1 98.94 98 LEU B CA 1
ATOM 2791 C C . LEU B 1 98 ? 15.055 10.758 9.406 1 98.94 98 LEU B C 1
ATOM 2793 O O . LEU B 1 98 ? 15.75 11.625 9.945 1 98.94 98 LEU B O 1
ATOM 2797 N N . ALA B 1 99 ? 15.328 9.492 9.43 1 98.81 99 ALA B N 1
ATOM 2798 C CA . ALA B 1 99 ? 16.531 9.016 10.109 1 98.81 99 ALA B CA 1
ATOM 2799 C C . ALA B 1 99 ? 17.781 9.664 9.531 1 98.81 99 ALA B C 1
ATOM 2801 O O . ALA B 1 99 ? 18.672 10.102 10.273 1 98.81 99 ALA B O 1
ATOM 2802 N N . GLU B 1 100 ? 17.812 9.742 8.234 1 98.88 100 GLU B N 1
ATOM 2803 C CA . GLU B 1 100 ? 18.953 10.375 7.586 1 98.88 100 GLU B CA 1
ATOM 2804 C C . GLU B 1 100 ? 19.016 11.867 7.895 1 98.88 100 GLU B C 1
ATOM 2806 O O . GLU B 1 100 ? 20.094 12.422 8.109 1 98.88 100 GLU B O 1
ATOM 2811 N N . ALA B 1 101 ? 17.891 12.492 7.844 1 98.88 101 ALA B N 1
ATOM 2812 C CA . ALA B 1 101 ? 17.828 13.922 8.156 1 98.88 101 ALA B CA 1
ATOM 2813 C C . ALA B 1 101 ? 18.359 14.203 9.562 1 98.88 101 ALA B C 1
ATOM 2815 O O . ALA B 1 101 ? 19.109 15.148 9.766 1 98.88 101 ALA B O 1
ATOM 2816 N N . VAL B 1 102 ? 17.953 13.422 10.516 1 98.81 102 VAL B N 1
ATOM 2817 C CA . VAL B 1 102 ? 18.344 13.578 11.914 1 98.81 102 VAL B CA 1
ATOM 2818 C C . VAL B 1 102 ? 19.859 13.344 12.047 1 98.81 102 VAL B C 1
ATOM 2820 O O . VAL B 1 102 ? 20.562 14.133 12.672 1 98.81 102 VAL B O 1
ATOM 2823 N N . LYS B 1 103 ? 20.297 12.258 11.484 1 98.5 103 LYS B N 1
ATOM 2824 C CA . LYS B 1 103 ? 21.703 11.906 11.539 1 98.5 103 LYS B CA 1
ATOM 2825 C C . LYS B 1 103 ? 22.578 13.039 11 1 98.5 103 LYS B C 1
ATOM 2827 O O . LYS B 1 103 ? 23.625 13.352 11.578 1 98.5 103 LYS B O 1
ATOM 2832 N N . ALA B 1 104 ? 22.094 13.672 9.969 1 98.44 104 ALA B N 1
ATOM 2833 C CA . ALA B 1 104 ? 22.875 14.719 9.305 1 98.44 104 ALA B CA 1
ATOM 2834 C C . ALA B 1 104 ? 22.594 16.078 9.914 1 98.44 104 ALA B C 1
ATOM 2836 O O . ALA B 1 104 ? 23.188 17.078 9.523 1 98.44 104 ALA B O 1
ATOM 2837 N N . ASP B 1 105 ? 21.656 16.125 10.781 1 98.25 105 ASP B N 1
ATOM 2838 C CA . ASP B 1 105 ? 21.188 17.391 11.352 1 98.25 105 ASP B CA 1
ATOM 2839 C C . ASP B 1 105 ? 20.766 18.375 10.258 1 98.25 105 ASP B C 1
ATOM 2841 O O . ASP B 1 105 ? 21.203 19.531 10.258 1 98.25 105 ASP B O 1
ATOM 2845 N N . ALA B 1 106 ? 20.047 17.844 9.289 1 98.31 106 ALA B N 1
ATOM 2846 C CA . ALA B 1 106 ? 19.578 18.672 8.172 1 98.31 106 ALA B CA 1
ATOM 2847 C C . ALA B 1 106 ? 18.609 19.75 8.648 1 98.31 106 ALA B C 1
ATOM 2849 O O . ALA B 1 106 ? 17.766 19.5 9.508 1 98.31 106 ALA B O 1
ATOM 2850 N N . ASP B 1 107 ? 18.672 20.891 8.016 1 96.94 107 ASP B N 1
ATOM 2851 C CA . ASP B 1 107 ? 17.859 21.984 8.492 1 96.94 107 ASP B CA 1
ATOM 2852 C C . ASP B 1 107 ? 16.984 22.547 7.371 1 96.94 107 ASP B C 1
ATOM 2854 O O . ASP B 1 107 ? 16.375 23.609 7.523 1 96.94 107 ASP B O 1
ATOM 2858 N N . SER B 1 108 ? 17.031 21.922 6.219 1 98.5 108 SER B N 1
ATOM 2859 C CA . SER B 1 108 ? 16.188 22.312 5.098 1 98.5 108 SER B CA 1
ATOM 2860 C C . SER B 1 108 ? 15.797 21.109 4.25 1 98.5 108 SER B C 1
ATOM 2862 O O . SER B 1 108 ? 16.453 20.078 4.305 1 98.5 108 SER B O 1
ATOM 2864 N N . ILE B 1 109 ? 14.75 21.281 3.5 1 98.75 109 ILE B N 1
ATOM 2865 C CA . ILE B 1 109 ? 14.297 20.219 2.615 1 98.75 109 ILE B CA 1
ATOM 2866 C C . ILE B 1 109 ? 15.336 19.969 1.523 1 98.75 109 ILE B C 1
ATOM 2868 O O . ILE B 1 109 ? 15.609 18.828 1.169 1 98.75 109 ILE B O 1
ATOM 2872 N N . GLU B 1 110 ? 15.922 21.047 1.028 1 98.62 110 GLU B N 1
ATOM 2873 C CA . GLU B 1 110 ? 16.984 20.922 0.029 1 98.62 110 GLU B CA 1
ATOM 2874 C C . GLU B 1 110 ? 18.141 20.078 0.558 1 98.62 110 GLU B C 1
ATOM 2876 O O . GLU B 1 110 ? 18.672 19.219 -0.154 1 98.62 110 GLU B O 1
ATOM 2881 N N . ALA B 1 111 ? 18.5 20.375 1.789 1 98.81 111 ALA B N 1
ATOM 2882 C CA . ALA B 1 111 ? 19.578 19.609 2.412 1 98.81 111 ALA B CA 1
ATOM 2883 C C . ALA B 1 111 ? 19.219 18.141 2.537 1 98.81 111 ALA B C 1
ATOM 2885 O O . ALA B 1 111 ? 20.047 17.266 2.309 1 98.81 111 ALA B O 1
ATOM 2886 N N . VAL B 1 112 ? 18 17.875 2.914 1 98.88 112 VAL B N 1
ATOM 2887 C CA . VAL B 1 112 ? 17.531 16.5 3.047 1 98.88 112 VAL B CA 1
ATOM 2888 C C . VAL B 1 112 ? 17.609 15.781 1.698 1 98.88 112 VAL B C 1
ATOM 2890 O O . VAL B 1 112 ? 18.125 14.664 1.612 1 98.88 112 VAL B O 1
ATOM 2893 N N . LEU B 1 113 ? 17.172 16.406 0.626 1 98.81 113 LEU B N 1
ATOM 2894 C CA . LEU B 1 113 ? 17.109 15.812 -0.705 1 98.81 113 LEU B CA 1
ATOM 2895 C C . LEU B 1 113 ? 18.516 15.492 -1.219 1 98.81 113 LEU B C 1
ATOM 2897 O O . LEU B 1 113 ? 18.688 14.578 -2.031 1 98.81 113 LEU B O 1
ATOM 2901 N N . ALA B 1 114 ? 19.484 16.156 -0.665 1 98.69 114 ALA B N 1
ATOM 2902 C CA . ALA B 1 114 ? 20.859 16.016 -1.135 1 98.69 114 ALA B CA 1
ATOM 2903 C C . ALA B 1 114 ? 21.578 14.906 -0.366 1 98.69 114 ALA B C 1
ATOM 2905 O O . ALA B 1 114 ? 22.688 14.5 -0.742 1 98.69 114 ALA B O 1
ATOM 2906 N N . LEU B 1 115 ? 21.016 14.391 0.664 1 98.81 115 LEU B N 1
ATOM 2907 C CA . LEU B 1 115 ? 21.672 13.375 1.486 1 98.81 115 LEU B CA 1
ATOM 2908 C C . LEU B 1 115 ? 21.797 12.055 0.725 1 98.81 115 LEU B C 1
ATOM 2910 O O . LEU B 1 115 ? 20.938 11.719 -0.084 1 98.81 115 LEU B O 1
ATOM 2914 N N . PRO B 1 116 ? 22.844 11.281 1.048 1 98.06 116 PRO B N 1
ATOM 2915 C CA . PRO B 1 116 ? 23 9.969 0.418 1 98.06 116 PRO B CA 1
ATOM 2916 C C . PRO B 1 116 ? 22 8.945 0.917 1 98.06 116 PRO B C 1
ATOM 2918 O O . PRO B 1 116 ? 21.641 8.945 2.098 1 98.06 116 PRO B O 1
ATOM 2921 N N . TYR B 1 117 ? 21.578 8.086 0.049 1 97.12 117 TYR B N 1
ATOM 2922 C CA . TYR B 1 117 ? 20.656 6.996 0.347 1 97.12 117 TYR B CA 1
ATOM 2923 C C . TYR B 1 117 ? 20.844 5.84 -0.628 1 97.12 117 TYR B C 1
ATOM 2925 O O . TYR B 1 117 ? 20.484 5.945 -1.804 1 97.12 117 TYR B O 1
ATOM 2933 N N . GLU B 1 118 ? 21.328 4.742 -0.181 1 92.56 118 GLU B N 1
ATOM 2934 C CA . GLU B 1 118 ? 21.531 3.529 -0.97 1 92.56 118 GLU B CA 1
ATOM 2935 C C . GLU B 1 118 ? 22.297 3.834 -2.254 1 92.56 118 GLU B C 1
ATOM 2937 O O . GLU B 1 118 ? 21.891 3.426 -3.34 1 92.56 118 GLU B O 1
ATOM 2942 N N . GLY B 1 119 ? 23.328 4.672 -2.16 1 93.56 119 GLY B N 1
ATOM 2943 C CA . GLY B 1 119 ? 24.25 4.918 -3.27 1 93.56 119 GLY B CA 1
ATOM 2944 C C . GLY B 1 119 ? 23.812 6.082 -4.145 1 93.56 119 GLY B C 1
ATOM 2945 O O . GLY B 1 119 ? 24.531 6.465 -5.07 1 93.56 119 GLY B O 1
ATOM 2946 N N . ILE B 1 120 ? 22.656 6.605 -3.914 1 94.69 120 ILE B N 1
ATOM 2947 C CA . ILE B 1 120 ? 22.172 7.809 -4.578 1 94.69 120 ILE B CA 1
ATOM 2948 C C . ILE B 1 120 ? 21.672 8.812 -3.537 1 94.69 120 ILE B C 1
ATOM 2950 O O . ILE B 1 120 ? 21.906 8.633 -2.338 1 94.69 120 ILE B O 1
ATOM 2954 N N . THR B 1 121 ? 21.078 9.914 -4.02 1 98.12 121 THR B N 1
ATOM 2955 C CA . THR B 1 121 ? 20.547 10.875 -3.053 1 98.12 121 THR B CA 1
ATOM 2956 C C . THR B 1 121 ? 19.094 10.578 -2.729 1 98.12 121 THR B C 1
ATOM 2958 O O . THR B 1 121 ? 18.422 9.836 -3.461 1 98.12 121 THR B O 1
ATOM 2961 N N . ILE B 1 122 ? 18.594 11.133 -1.648 1 98.75 122 ILE B N 1
ATOM 2962 C CA . ILE B 1 122 ? 17.188 11 -1.289 1 98.75 122 ILE B CA 1
ATOM 2963 C C . ILE B 1 122 ? 16.312 11.562 -2.406 1 98.75 122 ILE B C 1
ATOM 2965 O O . ILE B 1 122 ? 15.297 10.969 -2.766 1 98.75 122 ILE B O 1
ATOM 2969 N N . GLY B 1 123 ? 16.734 12.703 -2.969 1 98.31 123 GLY B N 1
ATOM 2970 C CA . GLY B 1 123 ? 16 13.273 -4.09 1 98.31 123 GLY B CA 1
ATOM 2971 C C . GLY B 1 123 ? 15.898 12.328 -5.273 1 98.31 123 GLY B C 1
ATOM 2972 O O . GLY B 1 123 ? 14.828 12.195 -5.879 1 98.31 123 GLY B O 1
ATOM 2973 N N . GLU B 1 124 ? 16.969 11.68 -5.602 1 96.31 124 GLU B N 1
ATOM 2974 C CA . GLU B 1 124 ? 16.969 10.719 -6.695 1 96.31 124 GLU B CA 1
ATOM 2975 C C . GLU B 1 124 ? 16.094 9.508 -6.375 1 96.31 124 GLU B C 1
ATOM 2977 O O . GLU B 1 124 ? 15.422 8.977 -7.254 1 96.31 124 GLU B O 1
ATOM 2982 N N . LYS B 1 125 ? 16.188 9.07 -5.152 1 96.88 125 LYS B N 1
ATOM 2983 C CA . LYS B 1 125 ? 15.344 7.941 -4.75 1 96.88 125 LYS B CA 1
ATOM 2984 C C . LYS B 1 125 ? 13.867 8.289 -4.852 1 96.88 125 LYS B C 1
ATOM 2986 O O . LYS B 1 125 ? 13.055 7.453 -5.254 1 96.88 125 LYS B O 1
ATOM 2991 N N . ILE B 1 126 ? 13.516 9.484 -4.477 1 98.06 126 ILE B N 1
ATOM 2992 C CA . ILE B 1 126 ? 12.141 9.945 -4.609 1 98.06 126 ILE B CA 1
ATOM 2993 C C . ILE B 1 126 ? 11.727 9.914 -6.078 1 98.06 126 ILE B C 1
ATOM 2995 O O . ILE B 1 126 ? 10.625 9.469 -6.41 1 98.06 126 ILE B O 1
ATOM 2999 N N . THR B 1 127 ? 12.586 10.312 -6.922 1 96 127 THR B N 1
ATOM 3000 C CA . THR B 1 127 ? 12.32 10.289 -8.359 1 96 127 THR B CA 1
ATOM 3001 C C . THR B 1 127 ? 12.102 8.859 -8.844 1 96 127 THR B C 1
ATOM 3003 O O . THR B 1 127 ? 11.172 8.594 -9.609 1 96 127 THR B O 1
ATOM 3006 N N . GLU B 1 128 ? 12.961 7.961 -8.375 1 93.25 128 GLU B N 1
ATOM 3007 C CA . GLU B 1 128 ? 12.797 6.551 -8.711 1 93.25 128 GLU B CA 1
ATOM 3008 C C . GLU B 1 128 ? 11.438 6.027 -8.258 1 93.25 128 GLU B C 1
ATOM 3010 O O . GLU B 1 128 ? 10.75 5.336 -9.008 1 93.25 128 GLU B O 1
ATOM 3015 N N . MET B 1 129 ? 11.086 6.34 -7.051 1 95.19 129 MET B N 1
ATOM 3016 C CA . MET B 1 129 ? 9.812 5.887 -6.488 1 95.19 129 MET B CA 1
ATOM 3017 C C . MET B 1 129 ? 8.641 6.48 -7.258 1 95.19 129 MET B C 1
ATOM 3019 O O . MET B 1 129 ? 7.637 5.797 -7.488 1 95.19 129 MET B O 1
ATOM 3023 N N . THR B 1 130 ? 8.797 7.715 -7.625 1 96.06 130 THR B N 1
ATOM 3024 C CA . THR B 1 130 ? 7.777 8.352 -8.453 1 96.06 130 THR B CA 1
ATOM 3025 C C . THR B 1 130 ? 7.574 7.578 -9.75 1 96.06 130 THR B C 1
ATOM 3027 O O . THR B 1 130 ? 6.438 7.352 -10.172 1 96.06 130 THR B O 1
ATOM 3030 N N . GLY B 1 131 ? 8.633 7.18 -10.359 1 92.19 131 GLY B N 1
ATOM 3031 C CA . GLY B 1 131 ? 8.562 6.395 -11.586 1 92.19 131 GLY B CA 1
ATOM 3032 C C . GLY B 1 131 ? 7.902 5.043 -11.391 1 92.19 131 GLY B C 1
ATOM 3033 O O . GLY B 1 131 ? 7.109 4.609 -12.234 1 92.19 131 GLY B O 1
ATOM 3034 N N . LYS B 1 132 ? 8.242 4.441 -10.344 1 89.88 132 LYS B N 1
ATOM 3035 C CA . LYS B 1 132 ? 7.715 3.117 -10.023 1 89.88 132 LYS B CA 1
ATOM 3036 C C . LYS B 1 132 ? 6.23 3.189 -9.672 1 89.88 132 LYS B C 1
ATOM 3038 O O . LYS B 1 132 ? 5.434 2.391 -10.172 1 89.88 132 LYS B O 1
ATOM 3043 N N . ILE B 1 133 ? 5.824 4.141 -8.883 1 93.19 133 ILE B N 1
ATOM 3044 C CA . ILE B 1 133 ? 4.488 4.23 -8.305 1 93.19 133 ILE B CA 1
ATOM 3045 C C . ILE B 1 133 ? 3.557 4.973 -9.258 1 93.19 133 ILE B C 1
ATOM 3047 O O . ILE B 1 133 ? 2.363 4.672 -9.336 1 93.19 133 ILE B O 1
ATOM 3051 N N . GLY B 1 134 ? 4.168 5.961 -9.914 1 93.25 134 GLY B N 1
ATOM 3052 C CA . GLY B 1 134 ? 3.381 6.754 -10.844 1 93.25 134 GLY B CA 1
ATOM 3053 C C . GLY B 1 134 ? 2.646 7.902 -10.18 1 93.25 134 GLY B C 1
ATOM 3054 O O . GLY B 1 134 ? 1.597 8.336 -10.656 1 93.25 134 GLY B O 1
ATOM 3055 N N . GLU B 1 135 ? 3 8.32 -9.031 1 95.88 135 GLU B N 1
ATOM 3056 C CA . GLU B 1 135 ? 2.471 9.477 -8.312 1 95.88 135 GLU B CA 1
ATOM 3057 C C . GLU B 1 135 ? 3.586 10.438 -7.918 1 95.88 135 GLU B C 1
ATOM 3059 O O . GLU B 1 135 ? 4.715 10.023 -7.66 1 95.88 135 GLU B O 1
ATOM 3064 N N . LYS B 1 136 ? 3.186 11.688 -7.906 1 96.75 136 LYS B N 1
ATOM 3065 C CA . LYS B 1 136 ? 4.109 12.66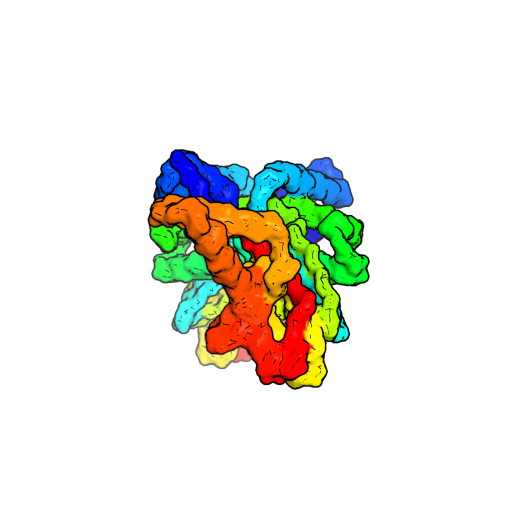4 -7.332 1 96.75 136 LYS B CA 1
ATOM 3066 C C . LYS B 1 136 ? 4.371 12.367 -5.859 1 96.75 136 LYS B C 1
ATOM 3068 O O . LYS B 1 136 ? 3.443 12.086 -5.102 1 96.75 136 LYS B O 1
ATOM 3073 N N . ILE B 1 137 ? 5.609 12.367 -5.52 1 98.19 137 ILE B N 1
ATOM 3074 C CA . ILE B 1 137 ? 6.062 12.164 -4.148 1 98.19 137 ILE B CA 1
ATOM 3075 C C . ILE B 1 137 ? 7.047 13.266 -3.76 1 98.19 137 ILE B C 1
ATOM 3077 O O . ILE B 1 137 ? 7.875 13.68 -4.574 1 98.19 137 ILE B O 1
ATOM 3081 N N . GLY B 1 138 ? 6.953 13.719 -2.502 1 98.19 138 GLY B N 1
ATOM 3082 C CA . GLY B 1 138 ? 7.922 14.719 -2.082 1 98.19 138 GLY B CA 1
ATOM 3083 C C . GLY B 1 138 ? 7.934 14.945 -0.582 1 98.19 138 GLY B C 1
ATOM 3084 O O . GLY B 1 138 ? 6.957 14.641 0.105 1 98.19 138 GLY B O 1
ATOM 3085 N N . VAL B 1 139 ? 9.055 15.398 -0.125 1 98.81 139 VAL B N 1
ATOM 3086 C CA . VAL B 1 139 ? 9.141 15.906 1.239 1 98.81 139 VAL B CA 1
ATOM 3087 C C . VAL B 1 139 ? 8.523 17.297 1.311 1 98.81 139 VAL B C 1
ATOM 3089 O O . VAL B 1 139 ? 8.922 18.203 0.575 1 98.81 139 VAL B O 1
ATOM 3092 N N . SER B 1 140 ? 7.602 17.469 2.193 1 98.25 140 SER B N 1
ATOM 3093 C CA . SER B 1 140 ? 6.855 18.719 2.184 1 98.25 140 SER B CA 1
ATOM 3094 C C . SER B 1 140 ? 7.129 19.547 3.443 1 98.25 140 SER B C 1
ATOM 3096 O O . SER B 1 140 ? 6.949 20.766 3.451 1 98.25 140 SER B O 1
ATOM 3098 N N . HIS B 1 141 ? 7.48 18.922 4.488 1 98.62 141 HIS B N 1
ATOM 3099 C CA . HIS B 1 141 ? 7.762 19.609 5.742 1 98.62 141 HIS B CA 1
ATOM 3100 C C . HIS B 1 141 ? 9.016 19.062 6.41 1 98.62 141 HIS B C 1
ATOM 3102 O O . HIS B 1 141 ? 9.297 17.859 6.305 1 98.62 141 HIS B O 1
ATOM 3108 N N . LEU B 1 142 ? 9.688 19.875 7.031 1 98.88 142 LEU B N 1
ATOM 3109 C CA . LEU B 1 142 ? 10.773 19.578 7.957 1 98.88 142 LEU B CA 1
ATOM 3110 C C . LEU B 1 142 ? 10.852 20.625 9.062 1 98.88 142 LEU B C 1
ATOM 3112 O O . LEU B 1 142 ? 11.039 21.812 8.789 1 98.88 142 LEU B O 1
ATOM 3116 N N . GLU B 1 143 ? 10.648 20.172 10.281 1 98.69 143 GLU B N 1
ATOM 3117 C CA . GLU B 1 143 ? 10.742 21.062 11.438 1 98.69 143 GLU B CA 1
ATOM 3118 C C . GLU B 1 143 ? 11.523 20.391 12.57 1 98.69 143 GLU B C 1
ATOM 3120 O O . GLU B 1 143 ? 11.547 19.172 12.68 1 98.69 143 GLU B O 1
ATOM 3125 N N . LYS B 1 144 ? 12.117 21.172 13.352 1 98.62 144 LYS B N 1
ATOM 3126 C CA . LYS B 1 144 ? 12.914 20.719 14.484 1 98.62 144 LYS B CA 1
ATOM 3127 C C . LYS B 1 144 ? 12.703 21.625 15.695 1 98.62 144 LYS B C 1
ATOM 3129 O O . LYS B 1 144 ? 12.594 22.844 15.555 1 98.62 144 LYS B O 1
ATOM 3134 N N . ILE B 1 145 ? 12.672 21.016 16.891 1 98.56 145 ILE B N 1
ATOM 3135 C CA . ILE B 1 145 ? 12.68 21.828 18.109 1 98.56 145 ILE B CA 1
ATOM 3136 C C . ILE B 1 145 ? 13.633 21.219 19.141 1 98.56 145 ILE B C 1
ATOM 3138 O O . ILE B 1 145 ? 13.93 20.031 19.078 1 98.56 145 ILE B O 1
ATOM 3142 N N . THR B 1 146 ? 14.117 22.062 20.016 1 98.75 146 THR B N 1
ATOM 3143 C CA . THR B 1 146 ? 14.898 21.672 21.172 1 98.75 146 THR B CA 1
ATOM 3144 C C . THR B 1 146 ? 14.273 22.234 22.453 1 98.75 146 THR B C 1
ATOM 3146 O O . THR B 1 146 ? 13.828 23.391 22.484 1 98.75 146 THR B O 1
ATOM 3149 N N . ALA B 1 147 ? 14.297 21.438 23.469 1 98.69 147 ALA B N 1
ATOM 3150 C CA . ALA B 1 147 ? 13.742 21.797 24.766 1 98.69 147 ALA B CA 1
ATOM 3151 C C . ALA B 1 147 ? 14.281 20.891 25.875 1 98.69 147 ALA B C 1
ATOM 3153 O O . ALA B 1 147 ? 15.102 20 25.609 1 98.69 147 ALA B O 1
ATOM 3154 N N . GLU B 1 148 ? 13.836 21.188 27.141 1 98.56 148 GLU B N 1
ATOM 3155 C CA . GLU B 1 148 ? 14.219 20.297 28.219 1 98.56 148 GLU B CA 1
ATOM 3156 C C . GLU B 1 148 ? 13.656 18.891 28 1 98.56 148 GLU B C 1
ATOM 3158 O O . GLU B 1 148 ? 14.352 17.891 28.219 1 98.56 148 GLU B O 1
ATOM 3163 N N . VAL B 1 149 ? 12.398 18.844 27.609 1 98.44 149 VAL B N 1
ATOM 3164 C CA . VAL B 1 149 ? 11.719 17.625 27.219 1 98.44 149 VAL B CA 1
ATOM 3165 C C . VAL B 1 149 ? 10.898 17.859 25.953 1 98.44 149 VAL B C 1
ATOM 3167 O O . VAL B 1 149 ? 10.195 18.875 25.844 1 98.44 149 VAL B O 1
ATOM 3170 N N . VAL B 1 150 ? 11.031 17.016 25 1 98.88 150 VAL B N 1
ATOM 3171 C CA . VAL B 1 150 ? 10.234 17.078 23.781 1 98.88 150 VAL B CA 1
ATOM 3172 C C . VAL B 1 150 ? 9.297 15.883 23.703 1 98.88 150 VAL B C 1
ATOM 3174 O O . VAL B 1 150 ? 9.727 14.742 23.906 1 98.88 150 VAL B O 1
ATOM 3177 N N . GLU B 1 151 ? 8.008 16.125 23.484 1 98.81 151 GLU B N 1
ATOM 3178 C CA . GLU B 1 151 ? 7.027 15.062 23.312 1 98.81 151 GLU B CA 1
ATOM 3179 C C . GLU B 1 151 ? 6.406 15.117 21.922 1 98.81 151 GLU B C 1
ATOM 3181 O O . GLU B 1 151 ? 5.969 16.172 21.469 1 98.81 151 GLU B O 1
ATOM 3186 N N . PRO B 1 152 ? 6.465 13.984 21.25 1 98.88 152 PRO B N 1
ATOM 3187 C CA . PRO B 1 152 ? 5.84 13.898 19.922 1 98.88 152 PRO B CA 1
ATOM 3188 C C . PRO B 1 152 ? 4.418 13.344 19.984 1 98.88 152 PRO B C 1
ATOM 3190 O O . PRO B 1 152 ? 4.023 12.742 20.984 1 98.88 152 PRO B O 1
ATOM 3193 N N . TYR B 1 153 ? 3.641 13.633 18.953 1 98.81 153 TYR B N 1
ATOM 3194 C CA . TYR B 1 153 ? 2.328 13.031 18.734 1 98.81 153 TYR B CA 1
ATOM 3195 C C . TYR B 1 153 ? 2.033 12.914 17.234 1 98.81 153 TYR B C 1
ATOM 3197 O O . TYR B 1 153 ? 2.258 13.859 16.484 1 98.81 153 TYR B O 1
ATOM 3205 N N . ILE B 1 154 ? 1.604 11.781 16.797 1 98.75 154 ILE B N 1
ATOM 3206 C CA . ILE B 1 154 ? 1.102 11.562 15.445 1 98.75 154 ILE B CA 1
ATOM 3207 C C . ILE B 1 154 ? -0.367 11.141 15.508 1 98.75 154 ILE B C 1
ATOM 3209 O O . ILE B 1 154 ? -0.724 10.195 16.203 1 98.75 154 ILE B O 1
ATOM 3213 N N . HIS B 1 155 ? -1.156 11.859 14.828 1 98.44 155 HIS B N 1
ATOM 3214 C CA . HIS B 1 155 ? -2.572 11.516 14.758 1 98.44 155 HIS B CA 1
ATOM 3215 C C . HIS B 1 155 ? -2.781 10.18 14.055 1 98.44 155 HIS B C 1
ATOM 3217 O O . HIS B 1 155 ? -1.991 9.805 13.188 1 98.44 155 HIS B O 1
ATOM 3223 N N . SER B 1 156 ? -3.85 9.531 14.383 1 96.56 156 SER B N 1
ATOM 3224 C CA . SER B 1 156 ? -4.098 8.164 13.945 1 96.56 156 SER B CA 1
ATOM 3225 C C . SER B 1 156 ? -4.203 8.078 12.43 1 96.56 156 SER B C 1
ATOM 3227 O O . SER B 1 156 ? -3.936 7.031 11.836 1 96.56 156 SER B O 1
ATOM 3229 N N . ASN B 1 157 ? -4.547 9.117 11.812 1 95.12 157 ASN B N 1
ATOM 3230 C CA . ASN B 1 157 ? -4.707 9.07 10.359 1 95.12 157 ASN B CA 1
ATOM 3231 C C . ASN B 1 157 ? -3.365 9.211 9.648 1 95.12 157 ASN B C 1
ATOM 3233 O O . ASN B 1 157 ? -3.305 9.141 8.422 1 95.12 157 ASN B O 1
ATOM 3237 N N . GLY B 1 158 ? -2.307 9.531 10.391 1 97.69 158 GLY B N 1
ATOM 3238 C CA . GLY B 1 158 ? -0.951 9.578 9.867 1 97.69 158 GLY B CA 1
ATOM 3239 C C . GLY B 1 158 ? -0.624 10.875 9.164 1 97.69 158 GLY B C 1
ATOM 3240 O O . GLY B 1 158 ? 0.495 11.062 8.68 1 97.69 158 GLY B O 1
ATOM 3241 N N . LYS B 1 159 ? -1.441 11.859 9.055 1 98.06 159 LYS B N 1
ATOM 3242 C CA . LYS B 1 159 ? -1.274 13.055 8.242 1 98.06 159 LYS B CA 1
ATOM 3243 C C . LYS B 1 159 ? -1.006 14.281 9.109 1 98.06 159 LYS B C 1
ATOM 3245 O O . LYS B 1 159 ? -0.776 15.375 8.602 1 98.06 159 LYS B O 1
ATOM 3250 N N . LEU B 1 160 ? -1.062 14.07 10.375 1 98.75 160 LEU B N 1
ATOM 3251 C CA . LEU B 1 160 ? -0.899 15.172 11.312 1 98.75 160 LEU B CA 1
ATOM 3252 C C . LEU B 1 160 ? 0.073 14.797 12.43 1 98.75 160 LEU B C 1
ATOM 3254 O O . LEU B 1 160 ? -0.073 13.75 13.055 1 98.75 160 LEU B O 1
ATOM 3258 N N . GLY B 1 161 ? 1.033 15.641 12.617 1 98.88 161 GLY B N 1
ATOM 3259 C CA . GLY B 1 161 ? 2.018 15.43 13.672 1 98.88 161 GLY B CA 1
ATOM 3260 C C . GLY B 1 161 ? 2.359 16.703 14.43 1 98.88 161 GLY B C 1
ATOM 3261 O O . GLY B 1 161 ? 2.209 17.797 13.906 1 98.88 161 GLY B O 1
ATOM 3262 N N . VAL B 1 162 ? 2.777 16.453 15.648 1 98.94 162 VAL B N 1
ATOM 3263 C CA . VAL B 1 162 ? 3.092 17.578 16.531 1 98.94 162 VAL B CA 1
ATOM 3264 C C . VAL B 1 162 ? 4.359 17.281 17.312 1 98.94 162 VAL B C 1
ATOM 3266 O O . VAL B 1 162 ? 4.598 16.141 17.703 1 98.94 162 VAL B O 1
ATOM 3269 N N . LEU B 1 163 ? 5.141 18.281 17.5 1 98.94 163 LEU B N 1
ATOM 3270 C CA . LEU B 1 163 ? 6.18 18.312 18.531 1 98.94 163 LEU B CA 1
ATOM 3271 C C . LEU B 1 163 ? 5.898 19.391 19.562 1 98.94 163 LEU B C 1
ATOM 3273 O O . LEU B 1 163 ? 5.582 20.531 19.203 1 98.94 163 LEU B O 1
ATOM 3277 N N . VAL B 1 164 ? 6.109 19.031 20.844 1 98.88 164 VAL B N 1
ATOM 3278 C CA . VAL B 1 164 ? 5.965 20.016 21.906 1 98.88 164 VAL B CA 1
ATOM 3279 C C . VAL B 1 164 ? 7.223 20.047 22.766 1 98.88 164 VAL B C 1
ATOM 3281 O O . VAL B 1 164 ? 7.719 18.984 23.172 1 98.88 164 VAL B O 1
ATOM 3284 N N . GLY B 1 165 ? 7.734 21.156 23 1 98.88 165 GLY B N 1
ATOM 3285 C CA . GLY B 1 165 ? 8.836 21.359 23.922 1 98.88 165 GLY B CA 1
ATOM 3286 C C . GLY B 1 165 ? 8.398 21.891 25.266 1 98.88 165 GLY B C 1
ATOM 3287 O O . GLY B 1 165 ? 7.695 22.906 25.344 1 98.88 165 GLY B O 1
ATOM 3288 N N . LEU B 1 166 ? 8.828 21.25 26.312 1 98.75 166 LEU B N 1
ATOM 3289 C CA .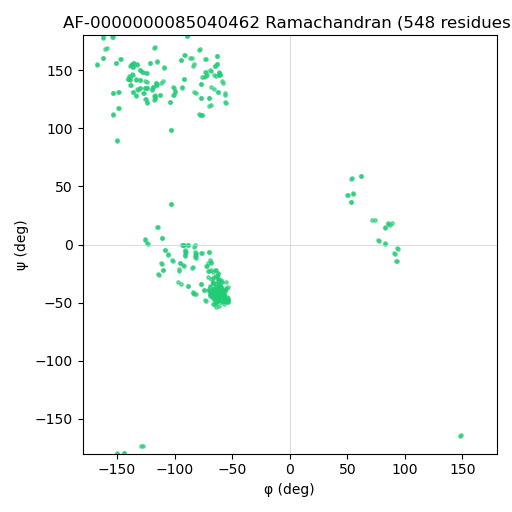 LEU B 1 166 ? 8.453 21.625 27.672 1 98.75 166 LEU B CA 1
ATOM 3290 C C . LEU B 1 166 ? 9.648 22.234 28.422 1 98.75 166 LEU B C 1
ATOM 3292 O O . LEU B 1 166 ? 10.797 21.906 28.109 1 98.75 166 LEU B O 1
ATOM 3296 N N . THR B 1 167 ? 9.32 23.062 29.344 1 97.94 167 THR B N 1
ATOM 3297 C CA . THR B 1 167 ? 10.328 23.656 30.219 1 97.94 167 THR B CA 1
ATOM 3298 C C . THR B 1 167 ? 9.867 23.656 31.672 1 97.94 167 THR B C 1
ATOM 3300 O O . THR B 1 167 ? 8.672 23.547 31.938 1 97.94 167 THR B O 1
ATOM 3303 N N . ASN B 1 168 ? 10.891 23.703 32.562 1 97.62 168 ASN B N 1
ATOM 3304 C CA . ASN B 1 168 ? 10.656 23.547 34 1 97.62 168 ASN B CA 1
ATOM 3305 C C . ASN B 1 168 ? 10.07 22.172 34.312 1 97.62 168 ASN B C 1
ATOM 3307 O O . ASN B 1 168 ? 9.031 22.078 34.969 1 97.62 168 ASN B O 1
ATOM 3311 N N . THR B 1 169 ? 10.82 21.156 33.938 1 96.38 169 THR B N 1
ATOM 3312 C CA . THR B 1 169 ? 10.289 19.797 33.875 1 96.38 169 THR B CA 1
ATOM 3313 C C . THR B 1 169 ? 10.742 18.969 35.062 1 96.38 169 THR B C 1
ATOM 3315 O O . THR B 1 169 ? 10.969 17.766 34.969 1 96.38 169 THR B O 1
ATOM 3318 N N . GLN B 1 170 ? 10.875 19.531 36.188 1 91.5 170 GLN B N 1
ATOM 3319 C CA . GLN B 1 170 ? 11.43 18.859 37.344 1 91.5 170 GLN B CA 1
ATOM 3320 C C . GLN B 1 170 ? 10.375 18 38.031 1 91.5 170 GLN B C 1
ATOM 3322 O O . GLN B 1 170 ? 10.703 17.141 38.875 1 91.5 170 GLN B O 1
ATOM 3327 N N . GLY B 1 171 ? 9.164 18.141 37.688 1 87.06 171 GLY B N 1
ATOM 3328 C CA . GLY B 1 171 ? 8.094 17.406 38.375 1 87.06 171 GLY B CA 1
ATOM 3329 C C . GLY B 1 171 ? 7.816 16.047 37.75 1 87.06 171 GLY B C 1
ATOM 3330 O O . GLY B 1 171 ? 8.477 15.656 36.781 1 87.06 171 GLY B O 1
ATOM 3331 N N . ALA B 1 172 ? 6.848 15.398 38.406 1 86.75 172 ALA B N 1
ATOM 3332 C CA . ALA B 1 172 ? 6.422 14.086 37.906 1 86.75 172 ALA B CA 1
ATOM 3333 C C . ALA B 1 172 ? 5.398 14.211 36.781 1 86.75 172 ALA B C 1
ATOM 3335 O O . ALA B 1 172 ? 4.848 15.297 36.562 1 86.75 172 ALA B O 1
ATOM 3336 N N . ASP B 1 173 ? 5.234 13.281 35.906 1 91.62 173 ASP B N 1
ATOM 3337 C CA . ASP B 1 173 ? 4.176 13.109 34.906 1 91.62 173 ASP B CA 1
ATOM 3338 C C . ASP B 1 173 ? 4.316 14.133 33.781 1 91.62 173 ASP B C 1
ATOM 3340 O O . ASP B 1 173 ? 3.322 14.523 33.188 1 91.62 173 ASP B O 1
ATOM 3344 N N . VAL B 1 174 ? 5.535 14.68 33.625 1 94.44 174 VAL B N 1
ATOM 3345 C CA . VAL B 1 174 ? 5.832 15.711 32.625 1 94.44 174 VAL B CA 1
ATOM 3346 C C . VAL B 1 174 ? 5.582 15.172 31.234 1 94.44 174 VAL B C 1
ATOM 3348 O O . VAL B 1 174 ? 4.992 15.859 30.391 1 94.44 174 VAL B O 1
ATOM 3351 N N . SER B 1 175 ? 5.91 13.922 31.031 1 95.44 175 SER B N 1
ATOM 3352 C CA . SER B 1 175 ? 5.754 13.32 29.719 1 95.44 175 SER B CA 1
ATOM 3353 C C . SER B 1 175 ? 4.281 13.141 29.359 1 95.44 175 SER B C 1
ATOM 3355 O O . SER B 1 175 ? 3.869 13.453 28.25 1 95.44 175 SER B O 1
ATOM 3357 N N . ASP B 1 176 ? 3.518 12.703 30.312 1 97.62 176 ASP B N 1
ATOM 3358 C CA . ASP B 1 176 ? 2.088 12.531 30.078 1 97.62 176 ASP B CA 1
ATOM 3359 C C . ASP B 1 176 ? 1.413 13.867 29.781 1 97.62 176 ASP B C 1
ATOM 3361 O O . ASP B 1 176 ? 0.559 13.961 28.906 1 97.62 176 ASP B O 1
ATOM 3365 N N . ALA B 1 177 ? 1.809 14.812 30.547 1 98.06 177 ALA B N 1
ATOM 3366 C CA . ALA B 1 177 ? 1.282 16.156 30.312 1 98.06 177 ALA B CA 1
ATOM 3367 C C . ALA B 1 177 ? 1.639 16.641 28.906 1 98.06 177 ALA B C 1
ATOM 3369 O O . ALA B 1 177 ? 0.804 17.234 28.219 1 98.06 177 ALA B O 1
ATOM 3370 N N . GLY B 1 178 ? 2.889 16.422 28.516 1 98.62 178 GLY B N 1
ATOM 3371 C CA . GLY B 1 178 ? 3.328 16.797 27.172 1 98.62 178 GLY B CA 1
ATOM 3372 C C . GLY B 1 178 ? 2.508 16.141 26.078 1 98.62 178 GLY B C 1
ATOM 3373 O O . GLY B 1 178 ? 2.16 16.781 25.094 1 98.62 178 GLY B O 1
ATOM 3374 N N . LYS B 1 179 ? 2.191 14.875 26.234 1 98.25 179 LYS B N 1
ATOM 3375 C CA . LYS B 1 179 ? 1.373 14.148 25.266 1 98.25 179 LYS B CA 1
ATOM 3376 C C . LYS B 1 179 ? -0.025 14.75 25.172 1 98.25 179 LYS B C 1
ATOM 3378 O O . LYS B 1 179 ? -0.556 14.922 24.078 1 98.25 179 LYS B O 1
ATOM 3383 N N . ASP B 1 180 ? -0.504 15.086 26.297 1 98.75 180 ASP B N 1
ATOM 3384 C CA . ASP B 1 180 ? -1.82 15.719 26.328 1 98.75 180 ASP B CA 1
ATOM 3385 C C . ASP B 1 180 ? -1.807 17.047 25.578 1 98.75 180 ASP B C 1
ATOM 3387 O O . ASP B 1 180 ? -2.717 17.328 24.797 1 98.75 180 ASP B O 1
ATOM 3391 N N . VAL B 1 181 ? -0.829 17.781 25.812 1 98.88 181 VAL B N 1
ATOM 3392 C CA . VAL B 1 181 ? -0.72 19.094 25.172 1 98.88 181 VAL B CA 1
ATOM 3393 C C . VAL B 1 181 ? -0.499 18.922 23.672 1 98.88 181 VAL B C 1
ATOM 3395 O O . VAL B 1 181 ? -1.032 19.688 22.875 1 98.88 181 VAL B O 1
ATOM 3398 N N . ALA B 1 182 ? 0.3 17.953 23.281 1 98.88 182 ALA B N 1
ATOM 3399 C CA . ALA B 1 182 ? 0.501 17.672 21.859 1 98.88 182 ALA B CA 1
ATOM 3400 C C . ALA B 1 182 ? -0.821 17.344 21.172 1 98.88 182 ALA B C 1
ATOM 3402 O O . ALA B 1 182 ? -1.084 17.812 20.062 1 98.88 182 ALA B O 1
ATOM 3403 N N . MET B 1 183 ? -1.585 16.578 21.844 1 98.69 183 MET B N 1
ATOM 3404 C CA . MET B 1 183 ? -2.908 16.25 21.312 1 98.69 183 MET B CA 1
ATOM 3405 C C . MET B 1 183 ? -3.77 17.516 21.219 1 98.69 183 MET B C 1
ATOM 3407 O O . MET B 1 183 ? -4.504 17.688 20.234 1 98.69 183 MET B O 1
ATOM 3411 N N . GLN B 1 184 ? -3.701 18.391 22.219 1 98.81 184 GLN B N 1
ATOM 3412 C CA . GLN B 1 184 ? -4.367 19.688 22.203 1 98.81 184 GLN B CA 1
ATOM 3413 C C . GLN B 1 184 ? -3.98 20.484 20.953 1 98.81 184 GLN B C 1
ATOM 3415 O O . GLN B 1 184 ? -4.848 21 20.25 1 98.81 184 GLN B O 1
ATOM 3420 N N . ILE B 1 185 ? -2.748 20.5 20.703 1 98.88 185 ILE B N 1
ATOM 3421 C CA . ILE B 1 185 ? -2.223 21.25 19.578 1 98.88 185 ILE B CA 1
ATOM 3422 C C . ILE B 1 185 ? -2.744 20.656 18.266 1 98.88 185 ILE B C 1
ATOM 3424 O O . ILE B 1 185 ? -3.143 21.375 17.359 1 98.88 185 ILE B O 1
ATOM 3428 N N . ALA B 1 186 ? -2.75 19.328 18.172 1 98.69 186 ALA B N 1
ATOM 3429 C CA . ALA B 1 186 ? -3.27 18.656 17 1 98.69 186 ALA B CA 1
ATOM 3430 C C . ALA B 1 186 ? -4.73 19.016 16.75 1 98.69 186 ALA B C 1
ATOM 3432 O O . ALA B 1 186 ? -5.117 19.328 15.617 1 98.69 186 ALA B O 1
ATOM 3433 N N . ALA B 1 187 ? -5.465 19.078 17.781 1 98 187 ALA B N 1
ATOM 3434 C CA . ALA B 1 187 ? -6.91 19.25 17.688 1 98 187 ALA B CA 1
ATOM 3435 C C . ALA B 1 187 ? -7.285 20.719 17.484 1 98 187 ALA B C 1
ATOM 3437 O O . ALA B 1 187 ? -8.141 21.047 16.656 1 98 187 ALA B O 1
ATOM 3438 N N . MET B 1 188 ? -6.602 21.578 18.234 1 98.38 188 MET B N 1
ATOM 3439 C CA . MET B 1 188 ? -7.086 22.938 18.344 1 98.38 188 MET B CA 1
ATOM 3440 C C . MET B 1 188 ? -6.27 23.875 17.453 1 98.38 188 MET B C 1
ATOM 3442 O O . MET B 1 188 ? -6.641 25.031 17.25 1 98.38 188 MET B O 1
ATOM 3446 N N . ASN B 1 189 ? -5.191 23.438 16.984 1 98.31 189 ASN B N 1
ATOM 3447 C CA . ASN B 1 189 ? -4.383 24.141 15.984 1 98.31 189 ASN B CA 1
ATOM 3448 C C . ASN B 1 189 ? -4.062 25.562 16.406 1 98.31 189 ASN B C 1
ATOM 3450 O O . ASN B 1 189 ? -4.344 26.516 15.68 1 98.31 189 ASN B O 1
ATOM 3454 N N . PRO B 1 190 ? -3.449 25.797 17.547 1 98.69 190 PRO B N 1
ATOM 3455 C CA . PRO B 1 190 ? -3.045 27.141 17.953 1 98.69 190 PRO B CA 1
ATOM 3456 C C . PRO B 1 190 ? -2.043 27.766 17 1 98.69 190 PRO B C 1
ATOM 3458 O O . PRO B 1 190 ? -1.183 27.078 16.453 1 98.69 190 PRO B O 1
ATOM 3461 N N . VAL B 1 191 ? -2.092 29.109 16.844 1 97.69 191 VAL B N 1
ATOM 3462 C CA . VAL B 1 191 ? -1.222 29.812 15.898 1 97.69 191 VAL B CA 1
ATOM 3463 C C . VAL B 1 191 ? 0.058 30.25 16.609 1 97.69 191 VAL B C 1
ATOM 3465 O O . VAL B 1 191 ? 1.037 30.625 15.961 1 97.69 191 VAL B O 1
ATOM 3468 N N . ALA B 1 192 ? -0.014 30.281 17.953 1 98.31 192 ALA B N 1
ATOM 3469 C CA . ALA B 1 192 ? 1.132 30.672 18.766 1 98.31 192 ALA B CA 1
ATOM 3470 C C . ALA B 1 192 ? 0.999 30.141 20.188 1 98.31 192 ALA B C 1
ATOM 3472 O O . ALA B 1 192 ? -0.046 29.609 20.562 1 98.31 192 ALA B O 1
ATOM 3473 N N . LEU B 1 193 ? 2.096 30.25 20.938 1 98.44 193 LEU B N 1
ATOM 3474 C CA . LEU B 1 193 ? 2.076 29.859 22.344 1 98.44 193 LEU B CA 1
ATOM 3475 C C . LEU B 1 193 ? 1.177 30.797 23.156 1 98.44 193 LEU B C 1
ATOM 3477 O O . LEU B 1 193 ? 0.348 30.328 23.938 1 98.44 193 LEU B O 1
ATOM 3481 N N . ASP B 1 194 ? 1.425 32.062 22.984 1 97.69 194 ASP B N 1
ATOM 3482 C CA . ASP B 1 194 ? 0.66 33.125 23.656 1 97.69 194 ASP B CA 1
ATOM 3483 C C . ASP B 1 194 ? 0.469 34.344 22.766 1 97.69 194 ASP B C 1
ATOM 3485 O O . ASP B 1 194 ? 0.861 34.312 21.594 1 97.69 194 ASP B O 1
ATOM 3489 N N . LYS B 1 195 ? -0.197 35.344 23.281 1 96.5 195 LYS B N 1
ATOM 3490 C CA . LYS B 1 195 ? -0.574 36.5 22.5 1 96.5 195 LYS B CA 1
ATOM 3491 C C . LYS B 1 195 ? 0.655 37.188 21.906 1 96.5 195 LYS B C 1
ATOM 3493 O O . LYS B 1 195 ? 0.594 37.75 20.812 1 96.5 195 LYS B O 1
ATOM 3498 N N . ASP B 1 196 ? 1.709 37.156 22.562 1 96.56 196 ASP B N 1
ATOM 3499 C CA . ASP B 1 196 ? 2.92 37.844 22.141 1 96.56 196 ASP B CA 1
ATOM 3500 C C . ASP B 1 196 ? 3.551 37.156 20.938 1 96.56 196 ASP B C 1
ATOM 3502 O O . ASP B 1 196 ? 4.371 37.781 20.234 1 96.56 196 ASP B O 1
ATOM 3506 N N . GLY B 1 197 ? 3.156 35.906 20.719 1 96.81 197 GLY B N 1
ATOM 3507 C CA . GLY B 1 197 ? 3.721 35.156 19.609 1 96.81 197 GLY B CA 1
ATOM 3508 C C . GLY B 1 197 ? 2.891 35.25 18.344 1 96.81 197 GLY B C 1
ATOM 3509 O O . GLY B 1 197 ? 3.271 34.688 17.312 1 96.81 197 GLY B O 1
ATOM 3510 N N . VAL B 1 198 ? 1.832 35.938 18.391 1 97.5 198 VAL B N 1
ATOM 3511 C CA . VAL B 1 198 ? 0.968 36.062 17.219 1 97.5 198 VAL B CA 1
ATOM 3512 C C . VAL B 1 198 ? 1.517 37.125 16.266 1 97.5 198 VAL B C 1
ATOM 3514 O O . VAL B 1 198 ? 1.817 38.25 16.688 1 97.5 198 VAL B O 1
ATOM 3517 N N . ASP B 1 199 ? 1.627 36.781 15.047 1 96.94 199 ASP B N 1
ATOM 3518 C CA . ASP B 1 199 ? 2.129 37.719 14.031 1 96.94 199 ASP B CA 1
ATOM 3519 C C . ASP B 1 199 ? 1.267 38.969 13.961 1 96.94 199 ASP B C 1
ATOM 3521 O O . ASP B 1 199 ? 0.037 38.875 14.008 1 96.94 199 ASP B O 1
ATOM 3525 N N . SER B 1 200 ? 1.877 40.031 13.805 1 96.81 200 SER B N 1
ATOM 3526 C CA . SER B 1 200 ? 1.174 41.312 13.781 1 96.81 200 SER B CA 1
ATOM 3527 C C . SER B 1 200 ? 0.172 41.375 12.641 1 96.81 200 SER B C 1
ATOM 3529 O O . SER B 1 200 ? -0.888 41.969 12.766 1 96.81 200 SER B O 1
ATOM 3531 N N . SER B 1 201 ? 0.534 40.812 11.531 1 97.5 201 SER B N 1
ATOM 3532 C CA . SER B 1 201 ? -0.369 40.812 10.383 1 97.5 201 SER B CA 1
ATOM 3533 C C . SER B 1 201 ? -1.665 40.062 10.703 1 97.5 201 SER B C 1
ATOM 3535 O O . SER B 1 201 ? -2.738 40.438 10.234 1 97.5 201 SER B O 1
ATOM 3537 N N . VAL B 1 202 ? -1.509 39 11.461 1 96.62 202 VAL B N 1
ATOM 3538 C CA . VAL B 1 202 ? -2.688 38.25 11.883 1 96.62 202 VAL B CA 1
ATOM 3539 C C . VAL B 1 202 ? -3.541 39.125 12.812 1 96.62 202 VAL B C 1
ATOM 3541 O O . VAL B 1 202 ? -4.766 39.156 12.68 1 96.62 202 VAL B O 1
ATOM 3544 N N . VAL B 1 203 ? -2.916 39.719 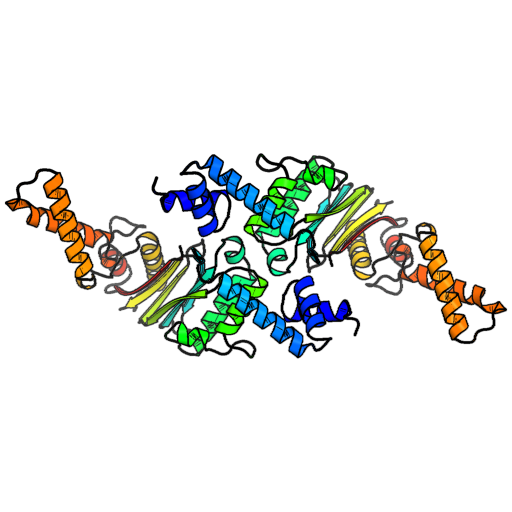13.711 1 96.38 203 VAL B N 1
ATOM 3545 C CA . VAL B 1 203 ? -3.6 40.594 14.672 1 96.38 203 VAL B CA 1
ATOM 3546 C C . VAL B 1 203 ? -4.367 41.688 13.938 1 96.38 203 VAL B C 1
ATOM 3548 O O . VAL B 1 203 ? -5.551 41.906 14.195 1 96.38 203 VAL B O 1
ATOM 3551 N N . GLU B 1 204 ? -3.691 42.312 13.016 1 96.19 204 GLU B N 1
ATOM 3552 C CA . GLU B 1 204 ? -4.312 43.406 12.242 1 96.19 204 GLU B CA 1
ATOM 3553 C C . GLU B 1 204 ? -5.5 42.875 11.438 1 96.19 204 GLU B C 1
ATOM 3555 O O . GLU B 1 204 ? -6.547 43.531 11.383 1 96.19 204 GLU B O 1
ATOM 3560 N N . ARG B 1 205 ? -5.301 41.781 10.836 1 95.5 205 ARG B N 1
ATOM 3561 C CA . ARG B 1 205 ? -6.367 41.156 10.047 1 95.5 205 ARG B CA 1
ATOM 3562 C C . ARG B 1 205 ? -7.586 40.844 10.922 1 95.5 205 ARG B C 1
ATOM 3564 O O . ARG B 1 205 ? -8.719 41.125 10.516 1 95.5 205 ARG B O 1
ATOM 3571 N N . GLU B 1 206 ? -7.266 40.438 12.094 1 95.94 206 GLU B N 1
ATOM 3572 C CA . GLU B 1 206 ? -8.359 40.094 13 1 95.94 206 GLU B CA 1
ATOM 3573 C C . GLU B 1 206 ? -9.102 41.344 13.453 1 95.94 206 GLU B C 1
ATOM 3575 O O . GLU B 1 206 ? -10.328 41.344 13.586 1 95.94 206 GLU B O 1
ATOM 3580 N N . ILE B 1 207 ? -8.438 42.344 13.688 1 95.75 207 ILE B N 1
ATOM 3581 C CA . ILE B 1 207 ? -9.047 43.594 14.086 1 95.75 207 ILE B CA 1
ATOM 3582 C C . ILE B 1 207 ? -9.938 44.125 12.961 1 95.75 207 ILE B C 1
ATOM 3584 O O . ILE B 1 207 ? -11.086 44.5 13.203 1 95.75 207 ILE B O 1
ATOM 3588 N N . GLU B 1 208 ? -9.406 44.094 11.766 1 96.62 208 GLU B N 1
ATOM 3589 C CA . GLU B 1 208 ? -10.172 44.562 10.617 1 96.62 208 GLU B CA 1
ATOM 3590 C C . GLU B 1 208 ? -11.422 43.719 10.398 1 96.62 208 GLU B C 1
ATOM 3592 O O . GLU B 1 208 ? -12.5 44.25 10.117 1 96.62 208 GLU B O 1
ATOM 3597 N N . VAL B 1 209 ? -11.25 42.5 10.461 1 95.88 209 VAL B N 1
ATOM 3598 C CA . VAL B 1 209 ? -12.383 41.594 10.336 1 95.88 209 VAL B CA 1
ATOM 3599 C C . VAL B 1 209 ? -13.422 41.906 11.414 1 95.88 209 VAL B C 1
ATOM 3601 O O . VAL B 1 209 ? -14.625 41.906 11.133 1 95.88 209 VAL B O 1
ATOM 3604 N N . GLY B 1 210 ? -12.992 42.125 12.594 1 94.06 210 GLY B N 1
ATOM 3605 C CA . GLY B 1 210 ? -13.883 42.5 13.688 1 94.06 210 GLY B CA 1
ATOM 3606 C C . GLY B 1 210 ? -14.633 43.781 13.453 1 94.06 210 GLY B C 1
ATOM 3607 O O . GLY B 1 210 ? -15.836 43.875 13.695 1 94.06 210 GLY B O 1
ATOM 3608 N N . LYS B 1 211 ? -13.961 44.75 12.984 1 95.5 211 LYS B N 1
ATOM 3609 C CA . LYS B 1 211 ? -14.586 46.031 12.68 1 95.5 211 LYS B CA 1
ATOM 3610 C C . LYS B 1 211 ? -15.641 45.875 11.586 1 95.5 211 LYS B C 1
ATOM 3612 O O . LYS B 1 211 ? -16.734 46.406 11.703 1 95.5 211 LYS B O 1
ATOM 3617 N N . ASP B 1 212 ? -15.242 45.219 10.547 1 96.12 212 ASP B N 1
ATOM 3618 C CA . ASP B 1 212 ? -16.141 45 9.414 1 96.12 212 ASP B CA 1
ATOM 3619 C C . ASP B 1 212 ? -17.406 44.281 9.844 1 96.12 212 ASP B C 1
ATOM 3621 O O . ASP B 1 212 ? -18.516 44.656 9.438 1 96.12 212 ASP B O 1
ATOM 3625 N N . GLN B 1 213 ? -17.203 43.312 10.617 1 95.25 213 GLN B N 1
ATOM 3626 C CA . GLN B 1 213 ? -18.359 42.562 11.109 1 95.25 213 GLN B CA 1
ATOM 3627 C C . GLN B 1 213 ? -19.266 43.469 11.961 1 95.25 213 GLN B C 1
ATOM 3629 O O . GLN B 1 213 ? -20.484 43.406 11.836 1 95.25 213 GLN B O 1
ATOM 3634 N N . ALA B 1 214 ? -18.703 44.25 12.828 1 93.81 214 ALA B N 1
ATOM 3635 C CA . ALA B 1 214 ? -19.453 45.188 13.672 1 93.81 214 ALA B CA 1
ATOM 3636 C C . ALA B 1 214 ? -20.188 46.219 12.836 1 93.81 214 ALA B C 1
ATOM 3638 O O . ALA B 1 214 ? -21.328 46.562 13.133 1 93.81 214 ALA B O 1
ATOM 3639 N N . ARG B 1 215 ? -19.516 46.625 11.773 1 95.19 215 ARG B N 1
ATOM 3640 C CA . ARG B 1 215 ? -20.141 47.562 10.852 1 95.19 215 ARG B CA 1
ATOM 3641 C C . ARG B 1 215 ? -21.344 46.969 10.164 1 95.19 215 ARG B C 1
ATOM 3643 O O . ARG B 1 215 ? -22.391 47.594 10.047 1 95.19 215 ARG B O 1
ATOM 3650 N N . GLN B 1 216 ? -21.172 45.75 9.75 1 95.38 216 GLN B N 1
ATOM 3651 C CA . GLN B 1 216 ? -22.25 45.031 9.086 1 95.38 216 GLN B CA 1
ATOM 3652 C C . GLN B 1 216 ? -23.406 44.781 10.031 1 95.38 216 GLN B C 1
ATOM 3654 O O . GLN B 1 216 ? -24.562 44.75 9.609 1 95.38 216 GLN B O 1
ATOM 3659 N N . ASP B 1 217 ? -23.078 44.688 11.312 1 94.5 217 ASP B N 1
ATOM 3660 C CA . ASP B 1 217 ? -24.094 44.469 12.328 1 94.5 217 ASP B CA 1
ATOM 3661 C C . ASP B 1 217 ? -24.75 45.781 12.734 1 94.5 217 ASP B C 1
ATOM 3663 O O . ASP B 1 217 ? -25.578 45.812 13.656 1 94.5 217 ASP B O 1
ATOM 3667 N N . GLY B 1 218 ? -24.328 46.875 12.188 1 94.44 218 GLY B N 1
ATOM 3668 C CA . GLY B 1 218 ? -24.969 48.156 12.391 1 94.44 218 GLY B CA 1
ATOM 3669 C C . GLY B 1 218 ? -24.438 48.906 13.602 1 94.44 218 GLY B C 1
ATOM 3670 O O . GLY B 1 218 ? -25.109 49.812 14.133 1 94.44 218 GLY B O 1
ATOM 3671 N N . LYS B 1 219 ? -23.312 48.531 14.031 1 94.69 219 LYS B N 1
ATOM 3672 C CA . LYS B 1 219 ? -22.75 49.188 15.195 1 94.69 219 LYS B CA 1
ATOM 3673 C C . LYS B 1 219 ? -22.188 50.562 14.82 1 94.69 219 LYS B C 1
ATOM 3675 O O . LYS B 1 219 ? -21.672 50.75 13.719 1 94.69 219 LYS B O 1
ATOM 3680 N N . PRO B 1 220 ? -22.359 51.531 15.789 1 94.75 220 PRO B N 1
ATOM 3681 C CA . PRO B 1 220 ? -21.812 52.844 15.508 1 94.75 220 PRO B CA 1
ATOM 3682 C C . PRO B 1 220 ? -20.297 52.844 15.32 1 94.75 220 PRO B C 1
ATOM 3684 O O . PRO B 1 220 ? -19.594 52.062 15.977 1 94.75 220 PRO B O 1
ATOM 3687 N N . GLU B 1 221 ? -19.703 53.719 14.43 1 92.81 221 GLU B N 1
ATOM 3688 C CA . GLU B 1 221 ? -18.297 53.812 14.078 1 92.81 221 GLU B CA 1
ATOM 3689 C C . GLU B 1 221 ? -17.422 54 15.32 1 92.81 221 GLU B C 1
ATOM 3691 O O . GLU B 1 221 ? -16.328 53.438 15.406 1 92.81 221 GLU B O 1
ATOM 3696 N N . ALA B 1 222 ? -18.016 54.688 16.266 1 93.12 222 ALA B N 1
ATOM 3697 C CA . ALA B 1 222 ? -17.266 55.031 17.484 1 93.12 222 ALA B CA 1
ATOM 3698 C C . ALA B 1 222 ? -17.031 53.812 18.344 1 93.12 222 ALA B C 1
ATOM 3700 O O . ALA B 1 222 ? -16.125 53.781 19.172 1 93.12 222 ALA B O 1
ATOM 3701 N N . MET B 1 223 ? -17.766 52.688 18.109 1 94.88 223 MET B N 1
ATOM 3702 C CA . MET B 1 223 ? -17.703 51.531 18.969 1 94.88 223 MET B CA 1
ATOM 3703 C C . MET B 1 223 ? -16.922 50.406 18.297 1 94.88 223 MET B C 1
ATOM 3705 O O . MET B 1 223 ? -16.594 49.406 18.938 1 94.88 223 MET B O 1
ATOM 3709 N N . LEU B 1 224 ? -16.609 50.594 17.031 1 94.75 224 LEU B N 1
ATOM 3710 C CA . LEU B 1 224 ? -16.047 49.5 16.219 1 94.75 224 LEU B CA 1
ATOM 3711 C C . LEU B 1 224 ? -14.719 49.031 16.812 1 94.75 224 LEU B C 1
ATOM 3713 O O . LEU B 1 224 ? -14.477 47.812 16.891 1 94.75 224 LEU B O 1
ATOM 3717 N N . GLU B 1 225 ? -13.93 49.938 17.219 1 94 225 GLU B N 1
ATOM 3718 C CA . GLU B 1 225 ? -12.617 49.562 17.75 1 94 225 GLU B CA 1
ATOM 3719 C C . GLU B 1 225 ? -12.75 48.75 19.031 1 94 225 GLU B C 1
ATOM 3721 O O . GLU B 1 225 ? -12.055 47.75 19.219 1 94 225 GLU B O 1
ATOM 3726 N N . LYS B 1 226 ? -13.578 49.219 19.891 1 94.62 226 LYS B N 1
ATOM 3727 C CA . LYS B 1 226 ? -13.789 48.531 21.156 1 94.62 226 LYS B CA 1
ATOM 3728 C C . LYS B 1 226 ? -14.312 47.125 20.922 1 94.62 226 LYS B C 1
ATOM 3730 O O . LYS B 1 226 ? -13.852 46.156 21.562 1 94.62 226 LYS B O 1
ATOM 3735 N N . ILE B 1 227 ? -15.195 46.969 20.078 1 95.06 227 ILE B N 1
ATOM 3736 C CA . ILE B 1 227 ? -15.781 45.656 19.781 1 95.06 227 ILE B CA 1
ATOM 3737 C C . ILE B 1 227 ? -14.734 44.75 19.141 1 95.06 227 ILE B C 1
ATOM 3739 O O . ILE B 1 227 ? -14.641 43.594 19.484 1 95.06 227 ILE B O 1
ATOM 3743 N N . ALA B 1 228 ? -13.977 45.375 18.234 1 95.75 228 ALA B N 1
ATOM 3744 C CA . ALA B 1 228 ? -12.914 44.594 17.578 1 95.75 228 ALA B CA 1
ATOM 3745 C C . ALA B 1 228 ? -11.898 44.094 18.578 1 95.75 228 ALA B C 1
ATOM 3747 O O . ALA B 1 228 ? -11.367 43 18.438 1 95.75 228 ALA B O 1
ATOM 3748 N N . MET B 1 229 ? -11.641 44.844 19.562 1 95.69 229 MET B N 1
ATOM 3749 C CA . MET B 1 229 ? -10.68 44.438 20.578 1 95.69 229 MET B CA 1
ATOM 3750 C C . MET B 1 229 ? -11.227 43.281 21.406 1 95.69 229 MET B C 1
ATOM 3752 O O . MET B 1 229 ? -10.477 42.406 21.828 1 95.69 229 MET B O 1
ATOM 3756 N N . GLY B 1 230 ? -12.469 43.344 21.703 1 95.88 230 GLY B N 1
ATOM 3757 C CA . GLY B 1 230 ? -13.102 42.188 22.359 1 95.88 230 GLY B CA 1
ATOM 3758 C C . GLY B 1 230 ? -12.992 40.906 21.562 1 95.88 230 GLY B C 1
ATOM 3759 O O . GLY B 1 230 ? -12.695 39.844 22.125 1 95.88 230 GLY B O 1
ATOM 3760 N N . LYS B 1 231 ? -13.242 41.062 20.312 1 95.44 231 LYS B N 1
ATOM 3761 C CA . LYS B 1 231 ? -13.133 39.906 19.422 1 95.44 231 LYS B CA 1
ATOM 3762 C C . LYS B 1 231 ? -11.688 39.406 19.359 1 95.44 231 LYS B C 1
ATOM 3764 O O . LYS B 1 231 ? -11.445 38.188 19.281 1 95.44 231 LYS B O 1
ATOM 3769 N N . LEU B 1 232 ? -10.797 40.312 19.328 1 96.5 232 LEU B N 1
ATOM 3770 C CA . LEU B 1 232 ? -9.383 39.938 19.328 1 96.5 232 LEU B CA 1
ATOM 3771 C C . LEU B 1 232 ? -9.016 39.156 20.578 1 96.5 232 LEU B C 1
ATOM 3773 O O . LEU B 1 232 ? -8.266 38.188 20.516 1 96.5 232 LEU B O 1
ATOM 3777 N N . ASN B 1 233 ? -9.523 39.625 21.672 1 96.44 233 ASN B N 1
ATOM 3778 C CA . ASN B 1 233 ? -9.266 38.906 22.922 1 96.44 233 ASN B CA 1
ATOM 3779 C C . ASN B 1 233 ? -9.828 37.469 22.875 1 96.44 233 ASN B C 1
ATOM 3781 O O . ASN B 1 233 ? -9.195 36.531 23.375 1 96.44 233 ASN B O 1
ATOM 3785 N N . LYS B 1 234 ? -10.906 37.375 22.328 1 96.5 234 LYS B N 1
ATOM 3786 C CA . LYS B 1 234 ? -11.492 36.062 22.141 1 96.5 234 LYS B CA 1
ATOM 3787 C C . LYS B 1 234 ? -10.625 35.219 21.219 1 96.5 234 LYS B C 1
ATOM 3789 O O . LYS B 1 234 ? -10.438 34 21.469 1 96.5 234 LYS B O 1
ATOM 3794 N N . PHE B 1 235 ? -10.18 35.812 20.188 1 97.5 235 PHE B N 1
ATOM 3795 C CA . PHE B 1 235 ? -9.273 35.156 19.266 1 97.5 235 PHE B CA 1
ATOM 3796 C C . PHE B 1 235 ? -8.062 34.594 20 1 97.5 235 PHE B C 1
ATOM 3798 O O . PHE B 1 235 ? -7.676 33.438 19.797 1 97.5 235 PHE B O 1
ATOM 3805 N N . TYR B 1 236 ? -7.48 35.406 20.828 1 97.44 236 TYR B N 1
ATOM 3806 C CA . TYR B 1 236 ? -6.312 34.969 21.578 1 97.44 236 TYR B CA 1
ATOM 3807 C C . TYR B 1 236 ? -6.652 33.75 22.453 1 97.44 236 TYR B C 1
ATOM 3809 O O . TYR B 1 236 ? -5.891 32.781 22.5 1 97.44 236 TYR B O 1
ATOM 3817 N N . LYS B 1 237 ? -7.73 33.812 23.094 1 97.06 237 LYS B N 1
ATOM 3818 C CA . LYS B 1 237 ? -8.164 32.75 23.984 1 97.06 237 LYS B CA 1
ATOM 3819 C C . LYS B 1 237 ? -8.336 31.422 23.234 1 97.06 237 LYS B C 1
ATOM 3821 O O . LYS B 1 237 ? -8.008 30.359 23.75 1 97.06 237 LYS B O 1
ATOM 3826 N N . GLU B 1 238 ? -8.719 31.531 22 1 97.69 238 GLU B N 1
ATOM 3827 C CA . GLU B 1 238 ? -9.078 30.344 21.234 1 97.69 238 GLU B CA 1
ATOM 3828 C C . GLU B 1 238 ? -7.898 29.859 20.391 1 97.69 238 GLU B C 1
ATOM 3830 O O . GLU B 1 238 ? -7.816 28.688 20.047 1 97.69 238 GLU B O 1
ATOM 3835 N N . ASN B 1 239 ? -6.969 30.766 20.109 1 98.19 239 ASN B N 1
ATOM 3836 C CA . ASN B 1 239 ? -6.02 30.422 19.062 1 98.19 239 ASN B CA 1
ATOM 3837 C C . ASN B 1 239 ? -4.578 30.484 19.562 1 98.19 239 ASN B C 1
ATOM 3839 O O . ASN B 1 239 ? -3.641 30.266 18.781 1 98.19 239 ASN B O 1
ATOM 3843 N N . THR B 1 240 ? -4.402 30.797 20.766 1 98.69 240 THR B N 1
ATOM 3844 C CA . THR B 1 240 ? -3.074 30.672 21.344 1 98.69 240 THR B CA 1
ATOM 3845 C C . THR B 1 240 ? -3.053 29.547 22.391 1 98.69 240 THR B C 1
ATOM 3847 O O . THR B 1 240 ? -4 29.406 23.156 1 98.69 240 THR B O 1
ATOM 3850 N N . LEU B 1 241 ? -2.041 28.75 22.438 1 98.88 241 LEU B N 1
ATOM 3851 C CA . LEU B 1 241 ? -2.012 27.469 23.109 1 98.88 241 LEU B CA 1
ATOM 3852 C C . LEU B 1 241 ? -2.252 27.625 24.609 1 98.88 241 LEU B C 1
ATOM 3854 O O . LEU B 1 241 ? -3.148 27 25.172 1 98.88 241 LEU B O 1
ATOM 3858 N N . LEU B 1 242 ? -1.507 28.453 25.266 1 98.81 242 LEU B N 1
ATOM 3859 C CA . LEU B 1 242 ? -1.502 28.531 26.734 1 98.81 242 LEU B CA 1
ATOM 3860 C C . LEU B 1 242 ? -2.836 29.047 27.25 1 98.81 242 LEU B C 1
ATOM 3862 O O . LEU B 1 242 ? -3.23 28.734 28.375 1 98.81 242 LEU B O 1
ATOM 3866 N N . SER B 1 243 ? -3.564 29.766 26.438 1 98.31 243 SER B N 1
ATOM 3867 C CA . SER B 1 243 ? -4.832 30.359 26.859 1 98.31 243 SER B CA 1
ATOM 3868 C C . SER B 1 243 ? -6.008 29.4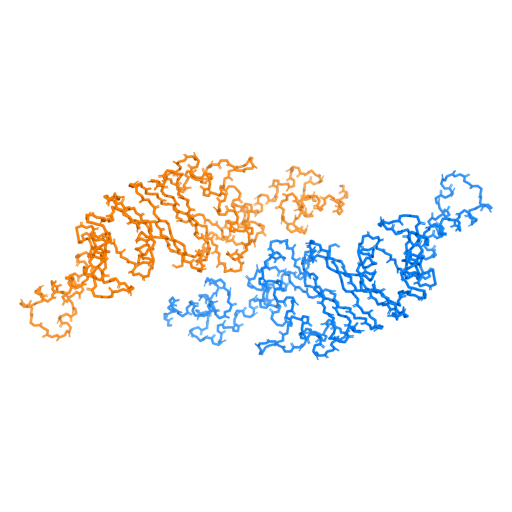69 26.484 1 98.31 243 SER B C 1
ATOM 3870 O O . SER B 1 243 ? -7.129 29.688 26.938 1 98.31 243 SER B O 1
ATOM 3872 N N . GLN B 1 244 ? -5.832 28.531 25.625 1 98.75 244 GLN B N 1
ATOM 3873 C CA . GLN B 1 244 ? -6.895 27.641 25.188 1 98.75 244 GLN B CA 1
ATOM 3874 C C . GLN B 1 244 ? -7.461 26.844 26.359 1 98.75 244 GLN B C 1
ATOM 3876 O O . GLN B 1 244 ? -6.719 26.438 27.266 1 98.75 244 GLN B O 1
ATOM 3881 N N . SER B 1 245 ? -8.75 26.609 26.203 1 98.5 245 SER B N 1
ATOM 3882 C CA . SER B 1 245 ? -9.352 25.641 27.125 1 98.5 245 SER B CA 1
ATOM 3883 C C . SER B 1 245 ? -8.828 24.234 26.844 1 98.5 245 SER B C 1
ATOM 3885 O O . SER B 1 245 ? -8.719 23.828 25.688 1 98.5 245 SER B O 1
ATOM 3887 N N . PHE B 1 246 ? -8.492 23.547 27.938 1 98.69 246 PHE B N 1
ATOM 3888 C CA . PHE B 1 246 ? -8.008 22.172 27.828 1 98.69 246 PHE B CA 1
ATOM 3889 C C . PHE B 1 246 ? -9.133 21.234 27.406 1 98.69 246 PHE B C 1
ATOM 3891 O O . PHE B 1 246 ? -10.148 21.125 28.094 1 98.69 246 PHE B O 1
ATOM 3898 N N . VAL B 1 247 ? -8.945 20.5 26.375 1 98.06 247 VAL B N 1
ATOM 3899 C CA . VAL B 1 247 ? -10.008 19.703 25.766 1 98.06 247 VAL B CA 1
ATOM 3900 C C . VAL B 1 247 ? -10.438 18.594 26.719 1 98.06 247 VAL B C 1
ATOM 3902 O O . VAL B 1 247 ? -11.617 18.234 26.781 1 98.06 247 VAL B O 1
ATOM 3905 N N . LYS B 1 248 ? -9.531 18.062 27.5 1 97.56 248 LYS B N 1
ATOM 3906 C CA . LYS B 1 248 ? -9.836 16.938 28.391 1 97.56 248 LYS B CA 1
ATOM 3907 C C . LYS B 1 248 ? -10.43 17.422 29.703 1 97.56 248 LYS B C 1
ATOM 3909 O O . LYS B 1 248 ? -10.984 16.641 30.469 1 97.56 248 LYS B O 1
ATOM 3914 N N . ASP B 1 249 ? -10.258 18.656 30.062 1 98 249 ASP B N 1
ATOM 3915 C CA . ASP B 1 249 ? -10.812 19.297 31.25 1 98 249 ASP B CA 1
ATOM 3916 C C . ASP B 1 249 ? -11.055 20.781 31 1 98 249 ASP B C 1
ATOM 3918 O O . ASP B 1 249 ? -10.211 21.625 31.344 1 98 249 ASP B O 1
ATOM 3922 N N . THR B 1 250 ? -12.148 21.141 30.547 1 97.81 250 THR B N 1
ATOM 3923 C CA . THR B 1 250 ? -12.453 22.469 30.031 1 97.81 250 THR B CA 1
ATOM 3924 C C . THR B 1 250 ? -12.492 23.5 31.172 1 97.81 250 THR B C 1
ATOM 3926 O O . THR B 1 250 ? -12.578 24.703 30.922 1 97.81 250 THR B O 1
ATOM 3929 N N . SER B 1 251 ? -12.398 23.109 32.375 1 98 251 SER B N 1
ATOM 3930 C CA . SER B 1 251 ? -12.383 24.031 33.5 1 98 251 SER B CA 1
ATOM 3931 C C . SER B 1 251 ? -11.023 24.703 33.656 1 98 251 SER B C 1
ATOM 3933 O O . SER B 1 251 ? -10.891 25.672 34.406 1 98 251 SER B O 1
ATOM 3935 N N . LYS B 1 252 ? -10.086 24.281 32.906 1 98.38 252 LYS B N 1
ATOM 3936 C CA . LYS B 1 252 ? -8.734 24.828 32.969 1 98.38 252 LYS B CA 1
ATOM 3937 C C . LYS B 1 252 ? -8.242 25.266 31.609 1 98.38 252 LYS B C 1
ATOM 3939 O O . LYS B 1 252 ? -8.586 24.656 30.594 1 98.38 252 LYS B O 1
ATOM 3944 N N . THR B 1 253 ? -7.449 26.25 31.594 1 98.56 253 THR B N 1
ATOM 3945 C CA . THR B 1 253 ? -6.641 26.531 30.406 1 98.56 253 THR B CA 1
ATOM 3946 C C . THR B 1 253 ? -5.434 25.609 30.344 1 98.56 253 THR B C 1
ATOM 3948 O O . THR B 1 253 ? -5.121 24.922 31.328 1 98.56 253 THR B O 1
ATOM 3951 N N . ILE B 1 254 ? -4.777 25.562 29.266 1 98.88 254 ILE B N 1
ATOM 3952 C CA . ILE B 1 254 ? -3.572 24.75 29.125 1 98.88 254 ILE B CA 1
ATOM 3953 C C . ILE B 1 254 ? -2.521 25.203 30.125 1 98.88 254 ILE B C 1
ATOM 3955 O O . ILE B 1 254 ? -1.859 24.375 30.766 1 98.88 254 ILE B O 1
ATOM 3959 N N . ALA B 1 255 ? -2.342 26.516 30.281 1 98.69 255 ALA B N 1
ATOM 3960 C CA . ALA B 1 255 ? -1.396 27.031 31.266 1 98.69 255 ALA B CA 1
ATOM 3961 C C . ALA B 1 255 ? -1.722 26.516 32.656 1 98.69 255 ALA B C 1
ATOM 3963 O O . ALA B 1 255 ? -0.836 26.062 33.375 1 98.69 255 ALA B O 1
ATOM 3964 N N . GLN B 1 256 ? -2.951 26.625 33.031 1 98.5 256 GLN B N 1
ATOM 3965 C CA . GLN B 1 256 ? -3.391 26.172 34.375 1 98.5 256 GLN B CA 1
ATOM 3966 C C . GLN B 1 256 ? -3.193 24.656 34.531 1 98.5 256 GLN B C 1
ATOM 3968 O O . GLN B 1 256 ? -2.766 24.203 35.562 1 98.5 256 GLN B O 1
ATOM 3973 N N . TYR B 1 257 ? -3.537 23.922 33.469 1 98.56 257 TYR B N 1
ATOM 3974 C CA . TYR B 1 257 ? -3.352 22.469 33.5 1 98.56 257 TYR B CA 1
ATOM 3975 C C . TYR B 1 257 ? -1.891 22.109 33.719 1 98.56 257 TYR B C 1
ATOM 3977 O O . TYR B 1 257 ? -1.578 21.344 34.656 1 98.56 257 TYR B O 1
ATOM 3985 N N . LEU B 1 258 ? -1.039 22.703 32.969 1 98.5 258 LEU B N 1
ATOM 3986 C CA . LEU B 1 258 ? 0.38 22.391 33.125 1 98.5 258 LEU B CA 1
ATOM 3987 C C . LEU B 1 258 ? 0.881 22.75 34.5 1 98.5 258 LEU B C 1
ATOM 3989 O O . LEU B 1 258 ? 1.61 21.969 35.125 1 98.5 258 LEU B O 1
ATOM 3993 N N . ASP B 1 259 ? 0.47 23.828 35.031 1 97.56 259 ASP B N 1
ATOM 3994 C CA . ASP B 1 259 ? 0.868 24.25 36.375 1 97.56 259 ASP B CA 1
ATOM 3995 C C . ASP B 1 259 ? 0.36 23.281 37.406 1 97.56 259 ASP B C 1
ATOM 3997 O O . ASP B 1 259 ? 1.023 23.047 38.438 1 97.56 259 ASP B O 1
ATOM 4001 N N . SER B 1 260 ? -0.775 22.734 37.219 1 97.06 260 SER B N 1
ATOM 4002 C CA . SER B 1 260 ? -1.358 21.781 38.156 1 97.06 260 SER B CA 1
ATOM 4003 C C . SER B 1 260 ? -0.583 20.469 38.188 1 97.06 260 SER B C 1
ATOM 4005 O O . SER B 1 260 ? -0.592 19.75 39.188 1 97.06 260 SER B O 1
ATOM 4007 N N . VAL B 1 261 ? 0.018 20.141 37.094 1 96.94 261 VAL B N 1
ATOM 4008 C CA . VAL B 1 261 ? 0.825 18.922 37.031 1 96.94 261 VAL B CA 1
ATOM 4009 C C . VAL B 1 261 ? 2.129 19.125 37.781 1 96.94 261 VAL B C 1
ATOM 4011 O O . VAL B 1 261 ? 2.5 18.297 38.625 1 96.94 261 VAL B O 1
ATOM 4014 N N . SER B 1 262 ? 2.75 20.219 37.5 1 96 262 SER B N 1
ATOM 4015 C CA . SER B 1 262 ? 3.953 20.641 38.188 1 96 262 SER B CA 1
ATOM 4016 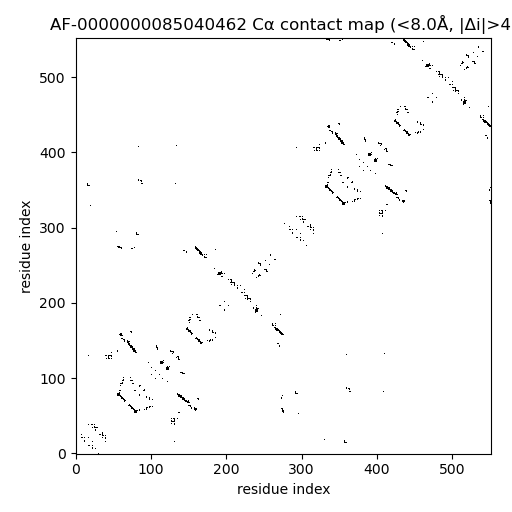C C . SER B 1 262 ? 4.113 22.156 38.156 1 96 262 SER B C 1
ATOM 4018 O O . SER B 1 262 ? 4.094 22.766 37.094 1 96 262 SER B O 1
ATOM 4020 N N . LYS B 1 263 ? 4.355 22.672 39.312 1 95.56 263 LYS B N 1
ATOM 4021 C CA . LYS B 1 263 ? 4.465 24.125 39.406 1 95.56 263 LYS B CA 1
ATOM 4022 C C . LYS B 1 263 ? 5.527 24.656 38.438 1 95.56 263 LYS B C 1
ATOM 4024 O O . LYS B 1 263 ? 6.676 24.219 38.469 1 95.56 263 LYS B O 1
ATOM 4029 N N . GLY B 1 264 ? 5.125 25.547 37.531 1 96.56 264 GLY B N 1
ATOM 4030 C CA . GLY B 1 264 ? 6.055 26.203 36.625 1 96.56 264 GLY B CA 1
ATOM 4031 C C . GLY B 1 264 ? 6.191 25.484 35.281 1 96.56 264 GLY B C 1
ATOM 4032 O O . GLY B 1 264 ? 6.758 26.031 34.344 1 96.56 264 GLY B O 1
ATOM 4033 N N . LEU B 1 265 ? 5.699 24.25 35.25 1 98.19 265 LEU B N 1
ATOM 4034 C CA . LEU B 1 265 ? 5.727 23.516 34 1 98.19 265 LEU B CA 1
ATOM 4035 C C . LEU B 1 265 ? 5.008 24.297 32.906 1 98.19 265 LEU B C 1
ATOM 4037 O O . LEU B 1 265 ? 3.91 24.812 33.094 1 98.19 265 LEU B O 1
ATOM 4041 N N . THR B 1 266 ? 5.684 24.438 31.766 1 98.31 266 THR B N 1
ATOM 4042 C CA . THR B 1 266 ? 5.066 25.141 30.656 1 98.31 266 THR B CA 1
ATOM 4043 C C . THR B 1 266 ? 5.656 24.672 29.328 1 98.31 266 THR B C 1
ATOM 4045 O O . THR B 1 266 ? 6.461 23.734 29.297 1 98.31 266 THR B O 1
ATOM 4048 N N . VAL B 1 267 ? 5.129 25.234 28.25 1 98.81 267 VAL B N 1
ATOM 4049 C CA . VAL B 1 267 ? 5.586 24.906 26.906 1 98.81 267 VAL B CA 1
ATOM 4050 C C . VAL B 1 267 ? 6.547 25.984 26.406 1 98.81 267 VAL B C 1
ATOM 4052 O O . VAL B 1 267 ? 6.258 27.188 26.531 1 98.81 267 VAL B O 1
ATOM 4055 N N . SER B 1 268 ? 7.656 25.562 25.891 1 98.38 268 SER B N 1
ATOM 4056 C CA . SER B 1 268 ? 8.625 26.516 25.344 1 98.38 268 SER B CA 1
ATOM 4057 C C . SER B 1 268 ? 8.445 26.703 23.844 1 98.38 268 SER B C 1
ATOM 4059 O O . SER B 1 268 ? 8.727 27.766 23.297 1 98.38 268 SER B O 1
ATOM 4061 N N . SER B 1 269 ? 8.047 25.641 23.156 1 98.25 269 SER B N 1
ATOM 4062 C CA . SER B 1 269 ? 7.848 25.688 21.719 1 98.25 269 SER B CA 1
ATOM 4063 C C . SER B 1 269 ? 7.004 24.516 21.234 1 98.25 269 SER B C 1
ATOM 4065 O O . SER B 1 269 ? 6.852 23.516 21.953 1 98.25 269 SER B O 1
ATOM 4067 N N . PHE B 1 270 ? 6.434 24.672 20.047 1 98.88 270 PHE B N 1
ATOM 4068 C CA . PHE B 1 270 ? 5.766 23.547 19.406 1 98.88 270 PHE B CA 1
ATOM 4069 C C . PHE B 1 270 ? 5.82 23.688 17.891 1 98.88 270 PHE B C 1
ATOM 4071 O O . PHE B 1 270 ? 6.035 24.781 17.359 1 98.88 270 PHE B O 1
ATOM 4078 N N . LYS B 1 271 ? 5.703 22.594 17.188 1 98.81 271 LYS B N 1
ATOM 4079 C CA . LYS B 1 271 ? 5.512 22.5 15.742 1 98.81 271 LYS B CA 1
ATOM 4080 C C . LYS B 1 271 ? 4.348 21.578 15.398 1 98.81 271 LYS B C 1
ATOM 4082 O O . LYS B 1 271 ? 4.184 20.516 16 1 98.81 271 LYS B O 1
ATOM 4087 N N . ARG B 1 272 ? 3.537 21.984 14.523 1 98.81 272 ARG B N 1
ATOM 4088 C CA . ARG B 1 272 ? 2.404 21.219 14.023 1 98.81 272 ARG B CA 1
ATOM 4089 C C . ARG B 1 272 ? 2.471 21.078 12.5 1 98.81 272 ARG B C 1
ATOM 4091 O O . ARG B 1 272 ? 2.561 22.078 11.789 1 98.81 272 ARG B O 1
ATOM 4098 N N . VAL B 1 273 ? 2.479 19.891 12.047 1 98.69 273 VAL B N 1
ATOM 4099 C CA . VAL B 1 273 ? 2.506 19.609 10.617 1 98.69 273 VAL B CA 1
ATOM 4100 C C . VAL B 1 273 ? 1.245 18.844 10.211 1 98.69 273 VAL B C 1
ATOM 4102 O O . VAL B 1 273 ? 0.88 17.859 10.852 1 98.69 273 VAL B O 1
ATOM 4105 N N . SER B 1 274 ? 0.592 19.312 9.266 1 98.5 274 SER B N 1
ATOM 4106 C CA . SER B 1 274 ? -0.6 18.672 8.719 1 98.5 274 SER B CA 1
ATOM 4107 C C . SER B 1 274 ? -0.541 18.594 7.195 1 98.5 274 SER B C 1
ATOM 4109 O O . SER B 1 274 ? -0.179 19.562 6.535 1 98.5 274 SER B O 1
ATOM 4111 N N . ILE B 1 275 ? -0.855 17.422 6.691 1 97.12 275 ILE B N 1
ATOM 4112 C CA . ILE B 1 275 ? -0.943 17.219 5.25 1 97.12 275 ILE B CA 1
ATOM 4113 C C . ILE B 1 275 ? -2.377 17.453 4.781 1 97.12 275 ILE B C 1
ATOM 4115 O O . ILE B 1 275 ? -3.324 16.938 5.375 1 97.12 275 ILE B O 1
ATOM 4119 N N . GLY B 1 276 ? -2.621 18.047 3.609 1 88.19 276 GLY B N 1
ATOM 4120 C CA . GLY B 1 276 ? -3.926 18.25 2.998 1 88.19 276 GLY B CA 1
ATOM 4121 C C . GLY B 1 276 ? -4.5 19.625 3.254 1 88.19 276 GLY B C 1
ATOM 4122 O O . GLY B 1 276 ? -3.98 20.375 4.078 1 88.19 276 GLY B O 1
#

Organism: Cyclobacterium marinum (strain ATCC 25205 / DSM 745 / LMG 13164 / NCIMB 1802) (NCBI:txid880070)

Solvent-accessible surface area (backbone atoms only — not comparable to full-atom values): 28452 Å² total; per-residue (Å²): 125,88,81,47,70,65,57,31,48,52,50,18,70,74,68,53,37,32,58,62,58,33,42,50,25,28,58,76,34,65,64,35,63,70,54,16,53,51,46,49,45,52,48,4,46,51,47,39,59,76,32,62,84,60,63,56,49,23,28,36,42,46,74,49,64,43,92,82,27,26,39,34,40,39,35,30,37,28,18,35,29,59,72,57,37,64,16,62,69,51,50,51,47,44,51,51,52,48,52,52,29,58,76,65,63,50,89,44,68,70,54,39,34,63,35,79,46,96,92,41,27,42,44,55,50,41,30,42,49,14,38,53,63,68,40,48,57,44,76,78,47,74,48,74,51,73,34,73,38,42,29,68,41,66,45,91,82,30,32,32,32,24,40,30,18,30,36,60,70,85,46,67,65,48,65,61,50,37,40,52,48,24,50,45,43,69,73,57,56,43,77,23,60,40,74,88,56,48,53,63,67,56,51,50,48,45,35,50,54,32,28,52,51,36,49,74,72,66,49,60,77,90,47,25,63,61,52,10,50,53,49,44,52,50,45,40,36,62,32,11,45,41,52,16,62,26,87,92,47,67,92,29,28,37,46,54,48,34,31,71,61,23,79,69,25,45,75,74,46,72,49,76,48,69,60,99,124,88,81,47,70,64,57,32,49,52,49,20,70,74,67,53,37,32,59,63,60,33,43,49,25,29,57,77,34,62,63,35,65,70,54,16,54,51,47,50,45,51,47,3,46,50,46,40,61,76,32,62,85,59,62,56,48,22,27,37,43,47,74,50,64,42,94,82,29,26,40,33,39,40,38,27,36,27,18,35,29,60,73,56,37,65,16,61,68,51,49,53,46,47,49,50,51,47,52,51,28,59,75,65,63,48,87,45,67,69,54,40,33,64,34,81,44,96,93,39,27,40,47,55,50,42,30,43,48,16,37,55,61,69,40,50,57,45,78,77,46,75,49,73,50,73,34,72,38,43,28,68,38,64,44,91,82,30,31,32,32,27,39,30,18,30,34,61,70,84,46,67,66,49,66,60,50,36,40,51,48,21,49,46,42,69,74,58,56,42,77,23,59,41,74,87,56,47,54,64,69,57,51,52,51,45,35,50,52,32,28,52,51,35,49,74,70,66,49,58,78,88,45,25,62,62,52,10,50,52,50,43,52,50,46,39,36,61,33,10,44,41,52,15,63,25,87,93,48,66,92,29,29,37,45,55,47,35,31,71,63,24,79,68,24,45,75,74,48,72,48,76,48,69,61,100

Secondary structure (DSSP, 8-state):
----HHHHHHHHHHH---HHHHHHHHHHTTT-HHHHHHHHHHHHHHHHHHTTT----EEEEEEEE-TTS-EEEEEEEEES-HHHHT-HHHHHHHHHHHHHHHHHT--SHHHHHHSEETTEEHHHHHHHHHHHH-S--EEEEEEEEE-SEEEEEE-TTSSEEEEEEEES--SSSHHHHHHHHHHHHHHH--SBSSGGGS-HHHHHHHHHHHHHHHHHTT--HHHHHHHHHHHHHHHHHHHBGGGSBPTT-TTSBHHHHHHHHSTT-EEEEEEEEE--/----HHHHHHHHHHH---HHHHHHHHHHTTT-HHHHHHHHHHHHHHHHHHTTT----EEEEEEEE-TTS-EEEEEEEEES-HHHHT-HHHHHHHHHHHHHHHHTT--SHHHHHHSEETTEEHHHHHHHHHHHH-S--EEEEEEEEE-SEEEEEE-TTSSEEEEEEEE---SSSHHHHHHHHHHHHHHH--SBSSGGGS-HHHHHHHHHHHHHHHHHTT--HHHHHHHHHHHHHHHHHHHBGGGSEETTEEEEEHHHHHHHHSTT-EEEEEEEEE--

Sequence (552 aa):
MAITAQEVNKLRQKTGAGMMDCKKALTEAEGDFEKAIDILRKKGQKVSASRADRETKEGVVVTSVSEDGKTGTILSLTCETDFVAKNDEFSAFANAILAEAVKADADSIEAVLALPYEGITIGEKITEMTGKIGEKIGVSHLEKITAEVVEPYIHSNGKLGVLVGLTNTQGADVSDAGKDVAMQIAAMNPVALDKDGVDSSVVEREIEVGKDQARQDGKPEAMLEKIAMGKLNKFYKENTLLSQSFVKDTSKTIAQYLDSVSKGLTVSSFKRVSIGMAITAQEVNKLRQKTGAGMMDCKKALTEAEGDFEKAIDILRKKGQKVSASRADRETKEGVVVTSVSEDGKTGTILSLTCETDFVAKNDEFSAFANAILAEAVKADADSIEAVLALPYEGITIGEKITEMTGKIGEKIGVSHLEKITAEVVEPYIHSNGKLGVLVGLTNTQGADVSDAGKDVAMQIAAMNPVALDKDGVDSSVVEREIEVGKDQARQDGKPEAMLEKIAMGKLNKFYKENTLLSQSFVKDTSKTIAQYLDSVSKGLTVSSFKRVSIG